Protein AF-A0A812BS81-F1 (afdb_monomer_lite)

Sequence (446 aa):
MAPNVINREQSIDSNSDTSSPTEQEKSTRKHHNPMPIIVIMAPDNAFDHLLPEGTQYSSYPYHCSQQRYWRSKKATFLFCIVIMVLLALFCITIIATTNIVQQVVQSGHPPGPQPLIQTSCGPVKGEYQDGSWVFRGIPYAMPPIGHQRWKPPTSNQMPNGRCWEETHMATSYPSVCFQMDSNHSKVIGSEDCLYLNVWMPHNYDEKKPRLPVVVMMQGEGQSFHKDTPQKSFEFIRHYVNKAQAVFVSVNYRLDILGFLPTAQNLFGRQSREIVTGNFGLMDQILALKWIQKNIEDFGGNYSQVTVYGESSGTETMLGLLTSPKAQGLFQRMLVINPSFLPIQPFPQAVYANNSLFSHTGCHGDVECLMMLEGGELMMATSAHRLSKHKRFKEMLPPNHRFPLIIDGETLVSERGQIKEKRPEVPVMIGRIIAITVSPLLLTHSN

Organism: Acanthosepion pharaonis (NCBI:txid158019)

InterPro domains:
  IPR002018 Carboxylesterase, type B [PF00135] (114-430)
  IPR019819 Carboxylesterase type B, conserved site [PS00941] (191-201)
  IPR019826 Carboxylesterase type B, active site [PS00122] (298-313)
  IPR029058 Alpha/Beta hydrolase fold [G3DSA:3.40.50.1820] (80-432)
  IPR029058 Alpha/Beta hydrolase fold [SSF53474] (114-429)
  IPR050309 Type-B Carboxylesterase/Lipase [PTHR11559] (92-430)

Radius of gyration: 33.66 Å; chains: 1; bounding box: 67×90×102 Å

pLDDT: mean 72.97, std 22.84, range [26.88, 98.5]

Structure (mmCIF, N/CA/C/O backbone):
data_AF-A0A812BS81-F1
#
_entry.id   AF-A0A812BS81-F1
#
loop_
_atom_site.group_PDB
_atom_site.id
_atom_site.type_symbol
_atom_site.label_atom_id
_atom_site.label_alt_id
_atom_site.label_comp_id
_atom_site.label_asym_id
_atom_site.label_entity_id
_atom_site.label_seq_id
_atom_site.pdbx_PDB_ins_code
_atom_site.Cartn_x
_atom_site.Cartn_y
_atom_site.Cartn_z
_atom_site.occupancy
_atom_site.B_iso_or_equiv
_atom_site.auth_seq_id
_atom_site.auth_comp_id
_atom_site.auth_asym_id
_atom_site.auth_atom_id
_atom_site.pdbx_PDB_model_num
ATOM 1 N N . MET A 1 1 ? -20.839 28.589 69.424 1.00 34.38 1 MET A N 1
ATOM 2 C CA . MET A 1 1 ? -21.720 29.650 69.960 1.00 34.38 1 MET A CA 1
ATOM 3 C C . MET A 1 1 ? -21.778 30.771 68.934 1.00 34.38 1 MET A C 1
ATOM 5 O O . MET A 1 1 ? -20.725 31.104 68.408 1.00 34.38 1 MET A O 1
ATOM 9 N N . ALA A 1 2 ? -22.964 31.311 68.640 1.00 35.91 2 ALA A N 1
ATOM 10 C CA . ALA A 1 2 ? -23.114 32.667 68.085 1.00 35.91 2 ALA A CA 1
ATOM 11 C C . ALA A 1 2 ? -23.092 33.688 69.255 1.00 35.91 2 ALA A C 1
ATOM 13 O O . ALA A 1 2 ? -23.128 33.239 70.408 1.00 35.91 2 ALA A O 1
ATOM 14 N N . PRO A 1 3 ? -22.968 35.010 69.016 1.00 47.59 3 PRO A N 1
ATOM 15 C CA . PRO A 1 3 ? -24.033 35.849 68.422 1.00 47.59 3 PRO A CA 1
ATOM 16 C C . PRO A 1 3 ? -23.632 36.448 67.051 1.00 47.59 3 PRO A C 1
ATOM 18 O O . PRO A 1 3 ? -22.451 36.427 66.727 1.00 47.59 3 PRO A O 1
ATOM 21 N N . ASN A 1 4 ? -24.510 36.891 66.133 1.00 34.47 4 ASN A N 1
ATOM 22 C CA . ASN A 1 4 ? -25.848 37.540 66.149 1.00 34.47 4 ASN A CA 1
ATOM 23 C C . ASN A 1 4 ? -25.875 39.068 66.386 1.00 34.47 4 ASN A C 1
ATOM 25 O O . ASN A 1 4 ? -25.016 39.602 67.074 1.00 34.47 4 ASN A O 1
ATOM 29 N N . VAL A 1 5 ? -26.970 39.687 65.888 1.00 31.72 5 VAL A N 1
ATOM 30 C CA . VAL A 1 5 ? -27.428 41.104 65.978 1.00 31.72 5 VAL A CA 1
ATOM 31 C C . VAL A 1 5 ? -26.934 41.990 64.796 1.00 31.72 5 VAL A C 1
ATOM 33 O O . VAL A 1 5 ? -25.738 42.218 64.700 1.00 31.72 5 VAL A O 1
ATOM 36 N N . ILE A 1 6 ? -27.724 42.338 63.746 1.00 32.50 6 ILE A N 1
ATOM 37 C CA . ILE A 1 6 ? -28.986 43.153 63.628 1.00 32.50 6 ILE A CA 1
ATOM 38 C C . ILE A 1 6 ? -28.658 44.675 63.642 1.00 32.50 6 ILE A C 1
ATOM 40 O O . ILE A 1 6 ? -27.916 45.083 64.524 1.00 32.50 6 ILE A O 1
ATOM 44 N N . ASN A 1 7 ? -29.122 45.596 62.764 1.00 30.09 7 ASN A N 1
ATOM 45 C CA . ASN A 1 7 ? -30.128 45.652 61.657 1.00 30.09 7 ASN A CA 1
ATOM 46 C C . ASN A 1 7 ? -29.699 46.755 60.605 1.00 30.09 7 ASN A C 1
ATOM 48 O O . ASN A 1 7 ? -28.548 47.167 60.697 1.00 30.09 7 ASN A O 1
ATOM 52 N N . ARG A 1 8 ? -30.436 47.333 59.616 1.00 28.58 8 ARG A N 1
ATOM 53 C CA . ARG A 1 8 ? -31.851 47.329 59.125 1.00 28.58 8 ARG A CA 1
ATOM 54 C C . ARG A 1 8 ? -31.959 47.818 57.636 1.00 28.58 8 ARG A C 1
ATOM 56 O O . ARG A 1 8 ? -30.958 48.203 57.051 1.00 28.58 8 ARG A O 1
ATOM 63 N N . GLU A 1 9 ? -33.189 47.798 57.091 1.00 30.75 9 GLU A N 1
ATOM 64 C CA . GLU A 1 9 ? -33.916 48.693 56.123 1.00 30.75 9 GLU A CA 1
ATOM 65 C C . GLU A 1 9 ? -33.312 50.059 55.671 1.00 30.75 9 GLU A C 1
ATOM 67 O O . GLU A 1 9 ? -32.463 50.594 56.371 1.00 30.75 9 GLU A O 1
ATOM 72 N N . GLN A 1 10 ? -33.724 50.743 54.573 1.00 29.12 10 GLN A N 1
ATOM 73 C CA . GLN A 1 10 ? -34.970 50.816 53.735 1.00 29.12 10 GLN A CA 1
ATOM 74 C C . GLN A 1 10 ? -34.592 51.194 52.250 1.00 29.12 10 GLN A C 1
ATOM 76 O O . GLN A 1 10 ? -33.482 51.666 52.040 1.00 29.12 10 GLN A O 1
ATOM 81 N N . SER A 1 11 ? -35.312 50.838 51.160 1.00 28.66 11 SER A N 1
ATOM 82 C CA . SER A 1 11 ? -36.504 51.478 50.506 1.00 28.66 11 SER A CA 1
ATOM 83 C C . SER A 1 11 ? -36.299 52.939 50.001 1.00 28.66 11 SER A C 1
ATOM 85 O O . SER A 1 11 ? -35.630 53.679 50.710 1.00 28.66 11 SER A O 1
ATOM 87 N N . ILE A 1 12 ? -36.873 53.476 48.901 1.00 30.45 12 ILE A N 1
ATOM 88 C CA . ILE A 1 12 ? -37.911 53.031 47.927 1.00 30.45 12 ILE A CA 1
ATOM 89 C C . ILE A 1 12 ? -37.928 53.998 46.689 1.00 30.45 12 ILE A C 1
ATOM 91 O O . ILE A 1 12 ? -37.532 55.140 46.886 1.00 30.45 12 ILE A O 1
ATOM 95 N N . ASP A 1 13 ? -38.393 53.568 45.492 1.00 30.00 13 ASP A N 1
ATOM 96 C CA . ASP A 1 13 ? -39.011 54.328 44.345 1.00 30.00 13 ASP A CA 1
ATOM 97 C C . ASP A 1 13 ? -38.398 55.666 43.794 1.00 30.00 13 ASP A C 1
ATOM 99 O O . ASP A 1 13 ? -37.540 56.275 44.411 1.00 30.00 13 ASP A O 1
ATOM 103 N N . SER A 1 14 ? -38.776 56.272 42.644 1.00 28.09 14 SER A N 1
ATOM 104 C CA . SER A 1 14 ? -39.365 55.867 41.333 1.00 28.09 14 SER A CA 1
ATOM 105 C C . SER A 1 14 ? -39.227 57.037 40.314 1.00 28.09 14 SER A C 1
ATOM 107 O O . SER A 1 14 ? -39.032 58.167 40.751 1.00 28.09 14 SER A O 1
ATOM 109 N N . ASN A 1 15 ? -39.454 56.792 39.004 1.00 28.03 15 ASN A N 1
ATOM 110 C CA . ASN A 1 15 ? -39.843 57.785 37.960 1.00 28.03 15 ASN A CA 1
ATOM 111 C C . ASN A 1 15 ? -38.859 58.954 37.643 1.00 28.03 15 ASN A C 1
ATOM 113 O O . ASN A 1 15 ? -37.926 59.214 38.390 1.00 28.03 15 ASN A O 1
ATOM 117 N N . SER A 1 16 ? -38.985 59.739 36.558 1.00 28.08 16 SER A N 1
ATOM 118 C CA . SER A 1 16 ? -39.474 59.506 35.174 1.00 28.08 16 SER A CA 1
ATOM 119 C C . SER A 1 16 ? -38.961 60.640 34.250 1.00 28.08 16 SER A C 1
ATOM 121 O O . SER A 1 16 ? -38.552 61.688 34.738 1.00 28.08 16 SER A O 1
ATOM 123 N N . ASP A 1 17 ? -39.007 60.434 32.932 1.00 26.88 17 ASP A N 1
ATOM 124 C CA . ASP A 1 17 ? -38.446 61.255 31.835 1.00 26.88 17 ASP A CA 1
ATOM 125 C C . ASP A 1 17 ? -38.541 62.799 31.897 1.00 26.88 17 ASP A C 1
ATOM 127 O O . ASP A 1 17 ? -39.571 63.359 32.269 1.00 26.88 17 ASP A O 1
ATOM 131 N N . THR A 1 18 ? -37.536 63.489 31.320 1.00 30.00 18 THR A N 1
ATOM 132 C CA . THR A 1 18 ? -37.752 64.568 30.314 1.00 30.00 18 THR A CA 1
ATOM 133 C C . THR A 1 18 ? -36.473 64.983 29.542 1.00 30.00 18 THR A C 1
ATOM 135 O O . THR A 1 18 ? -35.493 65.422 30.129 1.00 30.00 18 THR A O 1
ATOM 138 N N . SER A 1 19 ? -36.518 64.856 28.204 1.00 28.31 19 SER A N 1
ATOM 139 C CA . SER A 1 19 ? -35.873 65.680 27.138 1.00 28.31 19 SER A CA 1
ATOM 140 C C . SER A 1 19 ? -34.678 66.621 27.490 1.00 28.31 19 SER A C 1
ATOM 142 O O . SER A 1 19 ? -34.900 67.584 28.215 1.00 28.31 19 SER A O 1
ATOM 144 N N . SER A 1 20 ? -33.411 66.472 27.026 1.00 28.70 20 SER A N 1
ATOM 145 C CA . SER A 1 20 ? -32.813 66.379 25.647 1.00 28.70 20 SER A CA 1
ATOM 146 C C . SER A 1 20 ? -32.353 67.736 25.043 1.00 28.70 20 SER A C 1
ATOM 148 O O . SER A 1 20 ? -32.982 68.728 25.402 1.00 28.70 20 SER A O 1
ATOM 150 N N . PRO A 1 21 ? -31.447 67.830 24.024 1.00 42.22 21 PRO A N 1
ATOM 151 C CA . PRO A 1 21 ? -30.449 66.882 23.467 1.00 42.22 21 PRO A CA 1
ATOM 152 C C . PRO A 1 21 ? -29.035 67.511 23.193 1.00 42.22 21 PRO A C 1
ATOM 154 O O . PRO A 1 21 ? -28.770 68.641 23.586 1.00 42.22 21 PRO A O 1
ATOM 157 N N . THR A 1 22 ? -28.195 66.800 22.406 1.00 29.41 22 THR A N 1
ATOM 158 C CA . THR A 1 22 ? -26.841 67.096 21.830 1.00 29.41 22 THR A CA 1
ATOM 159 C C . THR A 1 22 ? -25.644 66.522 22.622 1.00 29.41 22 THR A C 1
ATOM 161 O O . THR A 1 22 ? -25.605 66.645 23.838 1.00 29.41 22 THR A O 1
ATOM 164 N N . GLU A 1 23 ? -24.657 65.832 22.019 1.00 28.67 23 GLU A N 1
ATOM 165 C CA . GLU A 1 23 ? -24.479 65.405 20.611 1.00 28.67 23 GLU A CA 1
ATOM 166 C C . GLU A 1 23 ? -23.594 64.129 20.472 1.00 28.67 23 GLU A C 1
ATOM 168 O O . GLU A 1 23 ? -22.935 63.720 21.421 1.00 28.67 23 GLU A O 1
ATOM 173 N N . GLN A 1 24 ? -23.550 63.560 19.255 1.00 30.52 24 GLN A N 1
ATOM 174 C CA . GLN A 1 24 ? -22.612 62.543 18.723 1.00 30.52 24 GLN A CA 1
ATOM 175 C C . GLN A 1 24 ? -22.636 61.096 19.279 1.00 30.52 24 GLN A C 1
ATOM 177 O O . GLN A 1 24 ? -22.092 60.761 20.327 1.00 30.52 24 GLN A O 1
ATOM 182 N N . GLU A 1 25 ? -23.153 60.180 18.449 1.00 29.48 25 GLU A N 1
ATOM 183 C CA . GLU A 1 25 ? -22.953 58.727 18.558 1.00 29.48 25 GLU A CA 1
ATOM 184 C C . GLU A 1 25 ? -21.499 58.290 18.285 1.00 29.48 25 GLU A C 1
ATOM 186 O O . GLU A 1 25 ? -20.849 58.837 17.388 1.00 29.48 25 GLU A O 1
ATOM 191 N N . LYS A 1 26 ? -21.075 57.154 18.877 1.00 29.19 26 LYS A N 1
ATOM 192 C CA . LYS A 1 26 ? -20.473 56.052 18.086 1.00 29.19 26 LYS A CA 1
ATOM 193 C C . LYS A 1 26 ? -20.359 54.688 18.790 1.00 29.19 26 LYS A C 1
ATOM 195 O O . LYS A 1 26 ? -19.642 54.523 19.766 1.00 29.19 26 LYS A O 1
ATOM 200 N N . SER A 1 27 ? -20.961 53.686 18.140 1.00 27.17 27 SER A N 1
ATOM 201 C CA . SER A 1 27 ? -20.503 52.287 18.003 1.00 27.17 27 SER A CA 1
ATOM 202 C C . SER A 1 27 ? -20.059 51.502 19.255 1.00 27.17 27 SER A C 1
ATOM 204 O O . SER A 1 27 ? -18.894 51.504 19.648 1.00 27.17 27 SER A O 1
ATOM 206 N N . THR A 1 28 ? -20.938 50.622 19.739 1.00 28.30 28 THR A N 1
ATOM 207 C CA . THR A 1 28 ? -20.614 49.563 20.712 1.00 28.30 28 THR A CA 1
ATOM 208 C C . THR A 1 28 ? -19.598 48.526 20.206 1.00 28.30 28 THR A C 1
ATOM 210 O O . THR A 1 28 ? -19.765 47.985 19.112 1.00 28.30 28 THR A O 1
ATOM 213 N N . ARG A 1 29 ? -18.670 48.089 21.074 1.00 28.41 29 ARG A N 1
ATOM 214 C CA . ARG A 1 29 ? -18.122 46.714 21.081 1.00 28.41 29 ARG A CA 1
ATOM 215 C C . ARG A 1 29 ? -17.943 46.209 22.517 1.00 28.41 29 ARG A C 1
ATOM 217 O O . ARG A 1 29 ? -17.232 46.822 23.303 1.00 28.41 29 ARG A O 1
ATOM 224 N N . LYS A 1 30 ? -18.562 45.070 22.851 1.00 30.52 30 LYS A N 1
ATOM 225 C CA . LYS A 1 30 ? -18.283 44.313 24.085 1.00 30.52 30 LYS A CA 1
ATOM 226 C C . LYS A 1 30 ? -17.138 43.337 23.813 1.00 30.52 30 LYS A C 1
ATOM 228 O O . LYS A 1 30 ? -17.259 42.511 22.913 1.00 30.52 30 LYS A O 1
ATOM 233 N N . HIS A 1 31 ? -16.061 43.403 24.591 1.00 33.84 31 HIS A N 1
ATOM 234 C CA . HIS A 1 31 ? -15.019 42.373 24.569 1.00 33.84 31 HIS A CA 1
ATOM 235 C C . HIS A 1 31 ? -15.456 41.128 25.360 1.00 33.84 31 HIS A C 1
ATOM 237 O O . HIS A 1 31 ? -16.214 41.224 26.324 1.00 33.84 31 HIS A O 1
ATOM 243 N N . HIS A 1 32 ? -14.978 39.954 24.945 1.00 35.91 32 HIS A N 1
ATOM 244 C CA . HIS A 1 32 ? -14.952 38.747 25.775 1.00 35.91 32 HIS A CA 1
ATOM 245 C C . HIS A 1 32 ? -13.572 38.622 26.429 1.00 35.91 32 HIS A C 1
ATOM 247 O O . HIS A 1 32 ? -12.562 38.905 25.784 1.00 35.91 32 HIS A O 1
ATOM 253 N N . ASN A 1 33 ? -13.529 38.170 27.683 1.00 34.97 33 ASN A N 1
ATOM 254 C CA . ASN A 1 33 ? -12.274 37.884 28.377 1.00 34.97 33 ASN A CA 1
ATOM 255 C C . ASN A 1 33 ? -11.710 36.522 27.926 1.00 34.97 33 ASN A C 1
ATOM 257 O O . ASN A 1 33 ? -12.424 35.523 28.036 1.00 34.97 33 ASN A O 1
ATOM 261 N N . PRO A 1 34 ? -10.442 36.436 27.485 1.00 36.09 34 PRO A N 1
ATOM 262 C CA . PRO A 1 34 ? -9.715 35.171 27.440 1.00 36.09 34 PRO A CA 1
ATOM 263 C C . PRO A 1 34 ? -9.275 34.747 28.855 1.00 36.09 34 PRO A C 1
ATOM 265 O O . PRO A 1 34 ? -9.128 35.580 29.749 1.00 36.09 34 PRO A O 1
ATOM 268 N N . MET A 1 35 ? -9.045 33.447 29.063 1.00 33.69 35 MET A N 1
ATOM 269 C CA . MET A 1 35 ? -8.485 32.933 30.322 1.00 33.69 35 MET A CA 1
ATOM 270 C C . MET A 1 35 ? -6.990 33.281 30.466 1.00 33.69 35 MET A C 1
ATOM 272 O O . MET A 1 35 ? -6.295 33.383 29.452 1.00 33.69 35 MET A O 1
ATOM 276 N N . PRO A 1 36 ? -6.468 33.432 31.700 1.00 34.88 36 PRO A N 1
ATOM 277 C CA . PRO A 1 36 ? -5.054 33.712 31.927 1.00 34.88 36 PRO A CA 1
ATOM 278 C C . PRO A 1 36 ? -4.169 32.520 31.541 1.00 34.88 36 PRO A C 1
ATOM 280 O O . PRO A 1 36 ? -4.436 31.378 31.918 1.00 34.88 36 PRO A O 1
ATOM 283 N N . ILE A 1 37 ? -3.076 32.803 30.834 1.00 33.59 37 ILE A N 1
ATOM 284 C CA . ILE A 1 37 ? -2.007 31.839 30.561 1.00 33.59 37 ILE A CA 1
ATOM 285 C C . ILE A 1 37 ? -1.033 31.876 31.742 1.00 33.59 37 ILE A C 1
ATOM 287 O O . ILE A 1 37 ? -0.484 32.930 32.057 1.00 33.59 37 ILE A O 1
ATOM 291 N N . ILE A 1 38 ? -0.801 30.730 32.384 1.00 33.03 38 ILE A N 1
ATOM 292 C CA . ILE A 1 38 ? 0.245 30.584 33.403 1.00 33.03 38 ILE A CA 1
ATOM 293 C C . ILE A 1 38 ? 1.532 30.151 32.701 1.00 33.03 38 ILE A C 1
ATOM 295 O O . ILE A 1 38 ? 1.560 29.112 32.043 1.00 33.03 38 ILE A O 1
ATOM 299 N N . VAL A 1 39 ? 2.600 30.931 32.869 1.00 32.22 39 VAL A N 1
ATOM 300 C CA . VAL A 1 39 ? 3.950 30.593 32.404 1.00 32.22 39 VAL A CA 1
ATOM 301 C C . VAL A 1 39 ? 4.875 30.541 33.613 1.00 32.22 39 VAL A C 1
ATOM 303 O O . VAL A 1 39 ? 4.899 31.465 34.421 1.00 32.22 39 VAL A O 1
ATOM 306 N N . ILE A 1 40 ? 5.637 29.456 33.732 1.00 30.06 40 ILE A N 1
ATOM 307 C CA . ILE A 1 40 ? 6.705 29.293 34.721 1.00 30.06 40 ILE A CA 1
ATOM 308 C C . ILE A 1 40 ? 8.012 29.214 33.932 1.00 30.06 40 ILE A C 1
ATOM 310 O O . ILE A 1 40 ? 8.138 28.359 33.057 1.00 30.06 40 ILE A O 1
ATOM 314 N N . MET A 1 41 ? 8.973 30.086 34.236 1.00 34.22 41 MET A N 1
ATOM 315 C CA . MET A 1 41 ? 10.332 30.017 33.691 1.00 34.22 41 MET A CA 1
ATOM 316 C C . MET A 1 41 ? 11.354 29.934 34.826 1.00 34.22 41 MET A C 1
ATOM 318 O O . MET A 1 41 ? 11.159 30.515 35.893 1.00 34.22 41 MET A O 1
ATOM 322 N N . ALA A 1 42 ? 12.435 29.195 34.583 1.00 33.09 42 ALA A N 1
ATOM 323 C CA . ALA A 1 42 ? 13.633 29.197 35.417 1.00 33.09 42 ALA A CA 1
ATOM 324 C C . ALA A 1 42 ? 14.546 30.385 35.028 1.00 33.09 42 ALA A C 1
ATOM 326 O O . ALA A 1 42 ? 14.394 30.914 33.925 1.00 33.09 42 ALA A O 1
ATOM 327 N N . PRO A 1 43 ? 15.458 30.837 35.909 1.00 37.25 43 PRO A N 1
ATOM 328 C CA . PRO A 1 43 ? 16.186 32.086 35.701 1.00 37.25 43 PRO A CA 1
ATOM 329 C C . PRO A 1 43 ? 17.424 31.919 34.807 1.00 37.25 43 PRO A C 1
ATOM 331 O O . PRO A 1 43 ? 18.446 31.415 35.262 1.00 37.25 43 PRO A O 1
ATOM 334 N N . ASP A 1 44 ? 17.342 32.425 33.577 1.00 38.28 44 ASP A N 1
ATOM 335 C CA . ASP A 1 44 ? 18.493 32.793 32.740 1.00 38.28 44 ASP A CA 1
ATOM 336 C C . ASP A 1 44 ? 18.163 34.109 32.010 1.00 38.28 44 ASP A C 1
ATOM 338 O O . ASP A 1 44 ? 17.326 34.151 31.106 1.00 38.28 44 ASP A O 1
ATOM 342 N N . ASN A 1 45 ? 18.790 35.211 32.434 1.00 54.00 45 ASN A N 1
ATOM 343 C CA . ASN A 1 45 ? 18.392 36.588 32.093 1.00 54.00 45 ASN A CA 1
ATOM 344 C C . ASN A 1 45 ? 18.906 37.045 30.709 1.00 54.00 45 ASN A C 1
ATOM 346 O O . ASN A 1 45 ? 19.545 38.087 30.567 1.00 54.00 45 ASN A O 1
ATOM 350 N N . ALA A 1 46 ? 18.672 36.240 29.673 1.00 43.94 46 ALA A N 1
ATOM 351 C CA . ALA A 1 46 ? 19.222 36.465 28.335 1.00 43.94 46 ALA A CA 1
ATOM 352 C C . ALA A 1 46 ? 18.389 37.414 27.442 1.00 43.94 46 ALA A C 1
ATOM 354 O O . ALA A 1 46 ? 18.820 37.709 26.331 1.00 43.94 46 ALA A O 1
ATOM 355 N N . PHE A 1 47 ? 17.214 37.883 27.892 1.00 50.12 47 PHE A N 1
ATOM 356 C CA . PHE A 1 47 ? 16.207 38.528 27.026 1.00 50.12 47 PHE A CA 1
ATOM 357 C C . PHE A 1 47 ? 15.553 39.806 27.595 1.00 50.12 47 PHE A C 1
ATOM 359 O O . PHE A 1 47 ? 14.574 40.294 27.028 1.00 50.12 47 PHE A O 1
ATOM 366 N N . ASP A 1 48 ? 16.089 40.387 28.674 1.00 52.19 48 ASP A N 1
ATOM 367 C CA . ASP A 1 48 ? 15.499 41.547 29.380 1.00 52.19 48 ASP A CA 1
ATOM 368 C C . ASP A 1 48 ? 15.284 42.787 28.478 1.00 52.19 48 ASP A C 1
ATOM 370 O O . ASP A 1 48 ? 14.443 43.639 28.756 1.00 52.19 48 ASP A O 1
ATOM 374 N N . HIS A 1 49 ? 16.008 42.865 27.358 1.00 52.84 49 HIS A N 1
ATOM 375 C CA . HIS A 1 49 ? 15.952 43.920 26.339 1.00 52.84 49 HIS A CA 1
ATOM 376 C C . HIS A 1 49 ? 14.808 43.763 25.308 1.00 52.84 49 HIS A C 1
ATOM 378 O O . HIS A 1 49 ? 14.726 44.549 24.366 1.00 52.84 49 HIS A O 1
ATOM 384 N N . LEU A 1 50 ? 13.915 42.777 25.473 1.00 47.53 50 LEU A N 1
ATOM 385 C CA . LEU A 1 50 ? 12.714 42.580 24.639 1.00 47.53 50 LEU A CA 1
ATOM 386 C C . LEU A 1 50 ? 11.394 42.939 25.355 1.00 47.53 50 LEU A C 1
ATOM 388 O O . LEU A 1 50 ? 10.314 42.700 24.812 1.00 47.53 50 LEU A O 1
ATOM 392 N N . LEU A 1 51 ? 11.460 43.491 26.570 1.00 50.44 51 LEU A N 1
ATOM 393 C CA . LEU A 1 51 ? 10.290 43.814 27.392 1.00 50.44 51 LEU A CA 1
ATOM 394 C C . LEU A 1 51 ? 9.885 45.299 27.266 1.00 50.44 51 LEU A C 1
ATOM 396 O O . LEU A 1 51 ? 10.762 46.160 27.208 1.00 50.44 51 LEU A O 1
ATOM 400 N N . PRO A 1 52 ? 8.576 45.637 27.251 1.00 41.66 52 PRO A N 1
ATOM 401 C CA . PRO A 1 52 ? 8.125 47.027 27.175 1.00 41.66 52 PRO A CA 1
ATOM 402 C C . PRO A 1 52 ? 8.557 47.885 28.373 1.00 41.66 52 PRO A C 1
ATOM 404 O O . PRO A 1 52 ? 8.615 47.411 29.516 1.00 41.66 52 PRO A O 1
ATOM 407 N N . GLU A 1 53 ? 8.772 49.178 28.117 1.00 41.97 53 GLU A N 1
ATOM 408 C CA . GLU A 1 53 ? 8.992 50.181 29.162 1.00 41.97 53 GLU A CA 1
ATOM 409 C C . GLU A 1 53 ? 7.840 50.174 30.183 1.00 41.97 53 GLU A C 1
ATOM 411 O O . GLU A 1 53 ? 6.664 50.109 29.825 1.00 41.97 53 GLU A O 1
ATOM 416 N N . GLY A 1 54 ? 8.183 50.225 31.474 1.00 51.84 54 GLY A N 1
ATOM 417 C CA . GLY A 1 54 ? 7.219 50.136 32.578 1.00 51.84 54 GLY A CA 1
ATOM 418 C C . GLY A 1 54 ? 7.021 48.734 33.173 1.00 51.84 54 GLY A C 1
ATOM 419 O O . GLY A 1 54 ? 6.267 48.598 34.136 1.00 51.84 54 GLY A O 1
ATOM 420 N N . THR A 1 55 ? 7.712 47.704 32.671 1.00 47.12 55 THR A N 1
ATOM 421 C CA . THR A 1 55 ? 7.715 46.359 33.282 1.00 47.12 55 THR A CA 1
ATOM 422 C C . THR A 1 55 ? 8.224 46.410 34.733 1.00 47.12 55 THR A C 1
ATOM 424 O O . THR A 1 55 ? 9.395 46.696 34.981 1.00 47.12 55 THR A O 1
ATOM 427 N N . GLN A 1 56 ? 7.350 46.133 35.710 1.00 36.31 56 GLN A N 1
ATOM 428 C CA . GLN A 1 56 ? 7.706 46.135 37.134 1.00 36.31 56 GLN A CA 1
ATOM 429 C C . GLN A 1 56 ? 8.258 44.780 37.592 1.00 36.31 56 GLN A C 1
ATOM 431 O O . GLN A 1 56 ? 7.540 43.783 37.645 1.00 36.31 56 GLN A O 1
ATOM 436 N N . TYR A 1 57 ? 9.523 44.770 38.009 1.00 45.59 57 TYR A N 1
ATOM 437 C CA . TYR A 1 57 ? 10.170 43.611 38.620 1.00 45.59 57 TYR A CA 1
ATOM 438 C C . TYR A 1 57 ? 9.929 43.594 40.134 1.00 45.59 57 TYR A C 1
ATOM 440 O O . TYR A 1 57 ? 10.410 44.467 40.856 1.00 45.59 57 TYR A O 1
ATOM 448 N N . SER A 1 58 ? 9.222 42.578 40.636 1.00 34.19 58 SER A N 1
ATOM 449 C CA . SER A 1 58 ? 9.119 42.326 42.078 1.00 34.19 58 SER A CA 1
ATOM 450 C C . SER A 1 58 ? 10.289 41.453 42.534 1.00 34.19 58 SER A C 1
ATOM 452 O O . SER A 1 58 ? 10.256 40.228 42.416 1.00 34.19 58 SER A O 1
ATOM 454 N N . SER A 1 59 ? 11.356 42.084 43.025 1.00 34.91 59 SER A N 1
ATOM 455 C CA . SER A 1 59 ? 12.479 41.380 43.641 1.00 34.91 59 SER A CA 1
ATOM 456 C C . SER A 1 59 ? 12.182 41.076 45.113 1.00 34.91 59 SER A C 1
ATOM 458 O O . SER A 1 59 ? 11.848 41.964 45.895 1.00 34.91 59 SER A O 1
ATOM 460 N N . TYR A 1 60 ? 12.333 39.812 45.514 1.00 32.22 60 TYR A N 1
ATOM 461 C CA . TYR A 1 60 ? 12.327 39.424 46.926 1.00 32.22 60 TYR A CA 1
ATOM 462 C C . TYR A 1 60 ? 13.739 39.601 47.512 1.00 32.22 60 TYR A C 1
ATOM 464 O O . TYR A 1 60 ? 14.644 38.854 47.130 1.00 32.22 60 TYR A O 1
ATOM 472 N N . PRO A 1 61 ? 13.971 40.551 48.439 1.00 33.41 61 PRO A N 1
ATOM 473 C CA . PRO A 1 61 ? 15.285 40.739 49.038 1.00 33.41 61 PRO A CA 1
ATOM 474 C C . PRO A 1 61 ? 15.592 39.612 50.032 1.00 33.41 61 PRO A C 1
ATOM 476 O O . PRO A 1 61 ? 15.110 39.605 51.167 1.00 33.41 61 PRO A O 1
ATOM 479 N N . TYR A 1 62 ? 16.454 38.675 49.632 1.00 30.62 62 TYR A N 1
ATOM 480 C CA . TYR A 1 62 ? 17.080 37.727 50.556 1.00 30.62 62 TYR A CA 1
ATOM 481 C C . TYR A 1 62 ? 18.062 38.464 51.483 1.00 30.62 62 TYR A C 1
ATOM 483 O O . TYR A 1 62 ? 19.266 38.532 51.233 1.00 30.62 62 TYR A O 1
ATOM 491 N N . HIS A 1 63 ? 17.546 39.014 52.585 1.00 32.91 63 HIS A N 1
ATOM 492 C CA . HIS A 1 63 ? 18.367 39.566 53.661 1.00 32.91 63 HIS A CA 1
ATOM 493 C C . HIS A 1 63 ? 19.163 38.454 54.361 1.00 32.91 63 HIS A C 1
ATOM 495 O O . HIS A 1 63 ? 18.705 37.839 55.323 1.00 32.91 63 HIS A O 1
ATOM 501 N N . CYS A 1 64 ? 20.392 38.224 53.899 1.00 31.41 64 CYS A N 1
ATOM 502 C CA . CYS A 1 64 ? 21.361 37.370 54.577 1.00 31.41 64 CYS A CA 1
ATOM 503 C C . CYS A 1 64 ? 21.959 38.101 55.794 1.00 31.41 64 CYS A C 1
ATOM 505 O O . CYS A 1 64 ? 23.051 38.667 55.733 1.00 31.41 64 CYS A O 1
ATOM 507 N N . SER A 1 65 ? 21.232 38.118 56.912 1.00 35.31 65 SER A N 1
ATOM 508 C CA . SER A 1 65 ? 21.743 38.604 58.195 1.00 35.31 65 SER A CA 1
ATOM 509 C C . SER A 1 65 ? 22.436 37.473 58.963 1.00 35.31 65 SER A C 1
ATOM 511 O O . SER A 1 65 ? 21.802 36.585 59.533 1.00 35.31 65 SER A O 1
ATOM 513 N N . GLN A 1 66 ? 23.770 37.507 59.035 1.00 39.69 66 GLN A N 1
ATOM 514 C CA . GLN A 1 66 ? 24.487 36.655 59.985 1.00 39.69 66 GLN A CA 1
ATOM 515 C C . GLN A 1 66 ? 24.226 37.127 61.420 1.00 39.69 66 GLN A C 1
ATOM 517 O O . GLN A 1 66 ? 24.772 38.148 61.837 1.00 39.69 66 GLN A O 1
ATOM 522 N N . GLN A 1 67 ? 23.493 36.346 62.221 1.00 36.97 67 GLN A N 1
ATOM 523 C CA . GLN A 1 67 ? 23.536 36.491 63.679 1.00 36.97 67 GLN A CA 1
ATOM 524 C C . GLN A 1 67 ? 23.399 35.164 64.447 1.00 36.97 67 GLN A C 1
ATOM 526 O O . GLN A 1 67 ? 22.332 34.580 64.587 1.00 36.97 67 GLN A O 1
ATOM 531 N N . ARG A 1 68 ? 24.555 34.727 64.964 1.00 41.03 68 ARG A N 1
ATOM 532 C CA . ARG A 1 68 ? 24.802 33.898 66.160 1.00 41.03 68 ARG A CA 1
ATOM 533 C C . ARG A 1 68 ? 23.636 33.060 66.719 1.00 41.03 68 ARG A C 1
ATOM 535 O O . ARG A 1 68 ? 22.885 33.492 67.588 1.00 41.03 68 ARG A O 1
ATOM 542 N N . TYR A 1 69 ? 23.665 31.787 66.329 1.00 39.44 69 TYR A N 1
ATOM 543 C CA . TYR A 1 69 ? 23.253 30.601 67.090 1.00 39.44 69 TYR A CA 1
ATOM 544 C C . TYR A 1 69 ? 23.076 30.809 68.611 1.00 39.44 69 TYR A C 1
ATOM 546 O O . TYR A 1 69 ? 24.047 31.047 69.330 1.00 39.44 69 TYR A O 1
ATOM 554 N N . TRP A 1 70 ? 21.851 30.595 69.106 1.00 37.56 70 TRP A N 1
ATOM 555 C CA . TRP A 1 70 ? 21.552 30.384 70.527 1.00 37.56 70 TRP A CA 1
ATOM 556 C C . TRP A 1 70 ? 20.660 29.152 70.718 1.00 37.56 70 TRP A C 1
ATOM 558 O O . TRP A 1 70 ? 19.719 28.909 69.963 1.00 37.56 70 TRP A O 1
ATOM 568 N N . ARG A 1 71 ? 20.972 28.345 71.738 1.00 47.47 71 ARG A N 1
ATOM 569 C CA . ARG A 1 71 ? 20.302 27.063 72.010 1.00 47.47 71 ARG A CA 1
ATOM 570 C C . ARG A 1 71 ? 18.921 27.268 72.637 1.00 47.47 71 ARG A C 1
ATOM 572 O O . ARG A 1 71 ? 18.809 27.900 73.682 1.00 47.47 71 ARG A O 1
ATOM 579 N N . SER A 1 72 ? 17.891 26.619 72.092 1.00 49.88 72 SER A N 1
ATOM 580 C CA . SER A 1 72 ? 16.621 26.391 72.797 1.00 49.88 72 SER A CA 1
ATOM 581 C C . SER A 1 72 ? 15.922 25.120 72.304 1.00 49.88 72 SER A C 1
ATOM 583 O O . SER A 1 72 ? 16.007 24.768 71.128 1.00 49.88 72 SER A O 1
ATOM 585 N N . LYS A 1 73 ? 15.196 24.434 73.200 1.00 55.72 73 LYS A N 1
ATOM 586 C CA . LYS A 1 73 ? 14.575 23.110 72.963 1.00 55.72 73 LYS A CA 1
ATOM 587 C C . LYS A 1 73 ? 13.469 23.096 71.887 1.00 55.72 73 LYS A C 1
ATOM 589 O O . LYS A 1 73 ? 12.969 22.031 71.548 1.00 55.72 73 LYS A O 1
ATOM 594 N N . LYS A 1 74 ? 13.104 24.253 71.319 1.00 54.38 74 LYS A N 1
ATOM 595 C CA . LYS A 1 74 ? 12.133 24.369 70.213 1.00 54.38 74 LYS A CA 1
ATOM 596 C C . LYS A 1 74 ? 12.655 23.804 68.882 1.00 54.38 74 LYS A C 1
ATOM 598 O O . LYS A 1 74 ? 11.847 23.361 68.072 1.00 54.38 74 LYS A O 1
ATOM 603 N N . ALA A 1 75 ? 13.975 23.780 68.666 1.00 56.75 75 ALA A N 1
ATOM 604 C CA . ALA A 1 75 ? 14.571 23.319 67.406 1.00 56.75 75 ALA A CA 1
ATOM 605 C C . ALA A 1 75 ? 14.190 21.866 67.061 1.00 56.75 75 ALA A C 1
ATOM 607 O O . ALA A 1 75 ? 13.816 21.585 65.927 1.00 56.75 75 ALA A O 1
ATOM 608 N N . THR A 1 76 ? 14.193 20.964 68.049 1.00 62.78 76 THR A N 1
ATOM 609 C CA . THR A 1 76 ? 13.817 19.553 67.861 1.00 62.78 76 THR A CA 1
ATOM 610 C C . THR A 1 76 ? 12.362 19.395 67.415 1.00 62.78 76 THR A C 1
ATOM 612 O O . THR A 1 76 ? 12.068 18.553 66.578 1.00 62.78 76 THR A O 1
ATOM 615 N N . PHE A 1 77 ? 11.447 20.228 67.924 1.00 68.94 77 PHE A N 1
ATOM 616 C CA . PHE A 1 77 ? 10.027 20.166 67.567 1.00 68.94 77 PHE A CA 1
ATOM 617 C C . PHE A 1 77 ? 9.781 20.596 66.112 1.00 68.94 77 PHE A C 1
ATOM 619 O O . PHE A 1 77 ? 9.087 19.900 65.374 1.00 68.94 77 PHE A O 1
ATOM 626 N N . LEU A 1 78 ? 10.420 21.685 65.667 1.00 72.56 78 LEU A N 1
ATOM 627 C CA . LEU A 1 78 ? 10.399 22.100 64.259 1.00 72.56 78 LEU A CA 1
ATOM 628 C C . LEU A 1 78 ? 11.066 21.063 63.341 1.00 72.56 78 LEU A C 1
ATOM 630 O O . LEU A 1 78 ? 10.535 20.778 62.273 1.00 72.56 78 LEU A O 1
ATOM 634 N N . PHE A 1 79 ? 12.173 20.451 63.768 1.00 76.81 79 PHE A N 1
ATOM 635 C CA . PHE A 1 79 ? 12.840 19.381 63.019 1.00 76.81 79 PHE A CA 1
ATOM 636 C C . PHE A 1 79 ? 11.935 18.149 62.842 1.00 76.81 79 PHE A C 1
ATOM 638 O O . PHE A 1 79 ? 11.813 17.638 61.730 1.00 76.81 79 PHE A O 1
ATOM 645 N N . CYS A 1 80 ? 11.217 17.731 63.892 1.00 81.06 80 CYS A N 1
ATOM 646 C CA . CYS A 1 80 ? 10.207 16.675 63.790 1.00 81.06 80 CYS A CA 1
ATOM 647 C C . CYS A 1 80 ? 9.063 17.048 62.833 1.00 81.06 80 CYS A C 1
ATOM 649 O O . CYS A 1 80 ? 8.657 16.208 62.037 1.00 81.06 80 CYS A O 1
ATOM 651 N N . ILE A 1 81 ? 8.567 18.293 62.854 1.00 86.25 81 ILE A N 1
ATOM 652 C CA . ILE A 1 81 ? 7.529 18.748 61.909 1.00 86.25 81 ILE A CA 1
ATOM 653 C C . ILE A 1 81 ? 8.042 18.706 60.463 1.00 86.25 81 ILE A C 1
ATOM 655 O O . ILE A 1 81 ? 7.344 18.190 59.593 1.00 86.25 81 ILE A O 1
ATOM 659 N N . VAL A 1 82 ? 9.263 19.182 60.200 1.00 88.44 82 VAL A N 1
ATOM 660 C CA . VAL A 1 82 ? 9.873 19.128 58.858 1.00 88.44 82 VAL A CA 1
ATOM 661 C C . VAL A 1 82 ? 10.031 17.681 58.382 1.00 88.44 82 VAL A C 1
ATOM 663 O O . VAL A 1 82 ? 9.665 17.381 57.248 1.00 88.44 82 VAL A O 1
ATOM 666 N N . ILE A 1 83 ? 10.480 16.764 59.245 1.00 89.19 83 ILE A N 1
ATOM 667 C CA . ILE A 1 83 ? 10.543 15.328 58.924 1.00 89.19 83 ILE A CA 1
ATOM 668 C C . ILE A 1 83 ? 9.149 14.765 58.619 1.00 89.19 83 ILE A C 1
ATOM 670 O O . ILE A 1 83 ? 8.988 14.085 57.611 1.00 89.19 83 ILE A O 1
ATOM 674 N N . MET A 1 84 ? 8.129 15.075 59.425 1.00 89.06 84 MET A N 1
ATOM 675 C CA . MET A 1 84 ? 6.756 14.607 59.187 1.00 89.06 84 MET A CA 1
ATOM 676 C C . MET A 1 84 ? 6.177 15.134 57.865 1.00 89.06 84 MET A C 1
ATOM 678 O O . MET A 1 84 ? 5.507 14.384 57.159 1.00 89.06 84 MET A O 1
ATOM 682 N N . VAL A 1 85 ? 6.467 16.385 57.490 1.00 92.69 85 VAL A N 1
ATOM 683 C CA . VAL A 1 85 ? 6.063 16.958 56.192 1.00 92.69 85 VAL A CA 1
ATOM 684 C C . VAL A 1 85 ? 6.805 16.290 55.032 1.00 92.69 85 VAL A C 1
ATOM 686 O O . VAL A 1 85 ? 6.173 15.932 54.041 1.00 92.69 85 VAL A O 1
ATOM 689 N N . LEU A 1 86 ? 8.116 16.060 55.151 1.00 92.94 86 LEU A N 1
ATOM 690 C CA . LEU A 1 86 ? 8.898 15.362 54.122 1.00 92.94 86 LEU A CA 1
ATOM 691 C C . LEU A 1 86 ? 8.446 13.903 53.947 1.00 92.94 86 LEU A C 1
ATOM 693 O O . LEU A 1 86 ? 8.313 13.443 52.815 1.00 92.94 86 LEU A O 1
ATOM 697 N N . LEU A 1 87 ? 8.138 13.199 55.041 1.00 93.25 87 LEU A N 1
ATOM 698 C CA . LEU A 1 87 ? 7.561 11.852 55.004 1.00 93.25 87 LEU A CA 1
ATOM 699 C C . LEU A 1 87 ? 6.160 11.850 54.378 1.00 93.25 87 LEU A C 1
ATOM 701 O O . LEU A 1 87 ? 5.869 10.984 53.559 1.00 93.25 87 LEU A O 1
ATOM 705 N N . ALA A 1 88 ? 5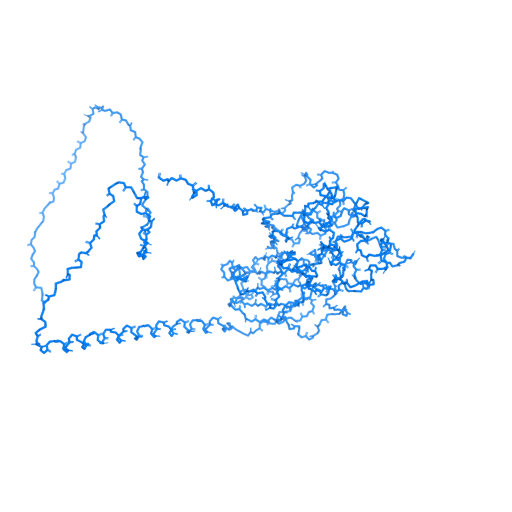.306 12.829 54.695 1.00 92.88 88 ALA A N 1
ATOM 706 C CA . ALA A 1 88 ? 3.99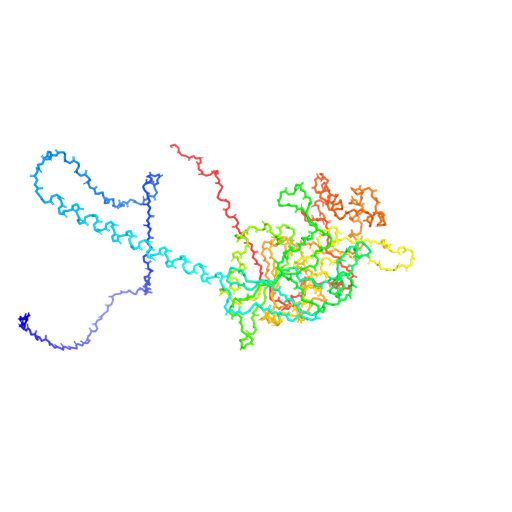0 12.956 54.070 1.00 92.88 88 ALA A CA 1
ATOM 707 C C . ALA A 1 88 ? 4.096 13.202 52.554 1.00 92.88 88 ALA A C 1
ATOM 709 O O . ALA A 1 88 ? 3.409 12.539 51.779 1.00 92.88 88 ALA A O 1
ATOM 710 N N . LEU A 1 89 ? 4.998 14.090 52.118 1.00 94.00 89 LEU A N 1
ATOM 711 C CA . LEU A 1 89 ? 5.272 14.336 50.697 1.00 94.00 89 LEU A CA 1
ATOM 712 C C . LEU A 1 89 ? 5.833 13.089 49.994 1.00 94.00 89 LEU A C 1
ATOM 714 O O . LEU A 1 89 ? 5.411 12.785 48.881 1.00 94.00 89 LEU A O 1
ATOM 718 N N . PHE A 1 90 ? 6.718 12.333 50.649 1.00 92.88 90 PHE A N 1
ATOM 719 C CA . PHE A 1 90 ? 7.256 11.069 50.136 1.00 92.88 90 PHE A CA 1
ATOM 720 C C . PHE A 1 90 ? 6.178 9.976 50.012 1.00 92.88 90 PHE A C 1
ATOM 722 O O . PHE A 1 90 ? 6.112 9.272 49.006 1.00 92.88 90 PHE A O 1
ATOM 729 N N . CYS A 1 91 ? 5.260 9.878 50.978 1.00 90.88 91 CYS A N 1
ATOM 730 C CA . CYS A 1 91 ? 4.088 9.010 50.863 1.00 90.88 91 CYS A CA 1
ATOM 731 C C . CYS A 1 91 ? 3.167 9.446 49.711 1.00 90.88 91 CYS A C 1
ATOM 733 O O . CYS A 1 91 ? 2.684 8.596 48.966 1.00 90.88 91 CYS A O 1
ATOM 735 N N . ILE A 1 92 ? 2.957 10.753 49.512 1.00 92.81 92 ILE A N 1
ATOM 736 C CA . ILE A 1 92 ? 2.154 11.281 48.397 1.00 92.81 92 ILE A CA 1
ATOM 737 C C . ILE A 1 92 ? 2.805 10.964 47.040 1.00 92.81 92 ILE A C 1
ATOM 739 O O . ILE A 1 92 ? 2.095 10.548 46.125 1.00 92.81 92 ILE A O 1
ATOM 743 N N . THR A 1 93 ? 4.129 11.084 46.889 1.00 89.00 93 THR A N 1
ATOM 744 C CA . THR A 1 93 ? 4.806 10.722 45.628 1.00 89.00 93 THR A CA 1
ATOM 745 C C . THR A 1 93 ? 4.827 9.211 45.382 1.00 89.00 93 THR A C 1
ATOM 747 O O . THR A 1 93 ? 4.663 8.794 44.234 1.00 89.00 93 THR A O 1
ATOM 750 N N . ILE A 1 94 ? 4.920 8.374 46.423 1.00 90.00 94 ILE A N 1
ATOM 751 C CA . ILE A 1 94 ? 4.717 6.917 46.305 1.00 90.00 94 ILE A CA 1
ATOM 752 C C . ILE A 1 94 ? 3.281 6.597 45.862 1.00 90.00 94 ILE A C 1
ATOM 754 O O . ILE A 1 94 ? 3.079 5.805 44.941 1.00 90.00 94 ILE A O 1
ATOM 758 N N . ILE A 1 95 ? 2.266 7.231 46.455 1.00 87.44 95 ILE A N 1
ATOM 759 C CA . ILE A 1 95 ? 0.861 7.006 46.078 1.00 87.44 95 ILE A CA 1
ATOM 760 C C . ILE A 1 95 ? 0.610 7.473 44.635 1.00 87.44 95 ILE A C 1
ATOM 762 O O . ILE A 1 95 ? -0.007 6.751 43.853 1.00 87.44 95 ILE A O 1
ATOM 766 N N . ALA A 1 96 ? 1.137 8.632 44.235 1.00 84.31 96 ALA A N 1
ATOM 767 C CA . ALA A 1 96 ? 1.015 9.128 42.865 1.00 84.31 96 ALA A CA 1
ATOM 768 C C . ALA A 1 96 ? 1.704 8.199 41.847 1.00 84.31 96 ALA A C 1
ATOM 770 O O . ALA A 1 96 ? 1.106 7.840 40.833 1.00 84.31 96 ALA A O 1
ATOM 771 N N . THR A 1 97 ? 2.935 7.757 42.126 1.00 82.75 97 THR A N 1
ATOM 772 C CA . THR A 1 97 ? 3.680 6.867 41.216 1.00 82.75 97 THR A CA 1
ATOM 773 C C . THR A 1 97 ? 3.082 5.463 41.141 1.00 82.75 97 THR A C 1
ATOM 775 O O . THR A 1 97 ? 3.000 4.916 40.044 1.00 82.75 97 THR A O 1
ATOM 778 N N . THR A 1 98 ? 2.575 4.897 42.241 1.00 79.81 98 THR A N 1
ATOM 779 C CA . THR A 1 98 ? 1.882 3.593 42.202 1.00 79.81 98 THR A CA 1
ATOM 780 C C . THR A 1 98 ? 0.571 3.652 41.412 1.00 79.81 98 THR A C 1
ATOM 782 O O . THR A 1 98 ? 0.310 2.732 40.640 1.00 79.81 98 THR A O 1
ATOM 785 N N . ASN A 1 99 ? -0.201 4.745 41.495 1.00 75.44 99 ASN A N 1
ATOM 786 C CA . ASN A 1 99 ? -1.382 4.948 40.643 1.00 75.44 99 ASN A CA 1
ATOM 787 C C . ASN A 1 99 ? -1.014 5.062 39.151 1.00 75.44 99 ASN A C 1
ATOM 789 O O . ASN A 1 99 ? -1.662 4.436 38.313 1.00 75.44 99 ASN A O 1
ATOM 793 N N . ILE A 1 100 ? 0.049 5.801 38.806 1.00 73.38 100 ILE A N 1
ATOM 794 C CA . ILE A 1 100 ? 0.535 5.905 37.416 1.00 73.38 100 ILE A CA 1
ATOM 795 C C . ILE A 1 100 ? 0.991 4.532 36.895 1.00 73.38 100 ILE A C 1
ATOM 797 O O . ILE A 1 100 ? 0.604 4.132 35.798 1.00 73.38 100 ILE A O 1
ATOM 801 N N . VAL A 1 101 ? 1.754 3.772 37.689 1.00 68.94 101 VAL A N 1
ATOM 802 C CA . VAL A 1 101 ? 2.180 2.409 37.325 1.00 68.94 101 VAL A CA 1
ATOM 803 C C . VAL A 1 101 ? 0.975 1.481 37.144 1.00 68.94 101 VAL A C 1
ATOM 805 O O . VAL A 1 101 ? 0.942 0.730 36.173 1.00 68.94 101 VAL A O 1
ATOM 808 N N . GLN A 1 102 ? -0.048 1.559 38.002 1.00 61.66 102 GLN A N 1
ATOM 809 C CA . GLN A 1 102 ? -1.277 0.774 37.835 1.00 61.66 102 GLN A CA 1
ATOM 810 C C . GLN A 1 102 ? -2.043 1.139 36.554 1.00 61.66 102 GLN A C 1
ATOM 812 O O . GLN A 1 102 ? -2.474 0.230 35.846 1.00 61.66 102 GLN A O 1
ATOM 817 N N . GLN A 1 103 ? -2.158 2.424 36.202 1.00 60.19 103 GLN A N 1
ATOM 818 C CA . GLN A 1 103 ? -2.779 2.847 34.937 1.00 60.19 103 GLN A CA 1
ATOM 819 C C . GLN A 1 103 ? -1.999 2.342 33.712 1.00 60.19 103 GLN A C 1
ATOM 821 O O . GLN A 1 103 ? -2.602 1.836 32.764 1.00 60.19 103 GLN A O 1
ATOM 826 N N . VAL A 1 104 ? -0.662 2.404 33.744 1.00 59.97 104 VAL A N 1
ATOM 827 C CA . VAL A 1 104 ? 0.193 1.862 32.672 1.00 59.97 104 VAL A CA 1
ATOM 828 C C . VAL A 1 104 ? 0.031 0.341 32.555 1.00 59.97 104 VAL A C 1
ATOM 830 O O . VAL A 1 104 ? -0.192 -0.160 31.453 1.00 59.97 104 VAL A O 1
ATOM 833 N N . VAL A 1 105 ? 0.046 -0.396 33.671 1.00 57.44 105 VAL A N 1
ATOM 834 C CA . VAL A 1 105 ? -0.155 -1.858 33.690 1.00 57.44 105 VAL A CA 1
ATOM 835 C C . VAL A 1 105 ? -1.549 -2.253 33.185 1.00 57.44 105 VAL A C 1
ATOM 837 O O . VAL A 1 105 ? -1.666 -3.212 32.423 1.00 57.44 105 VAL A O 1
ATOM 840 N N . GLN A 1 106 ? -2.601 -1.505 33.536 1.00 52.78 106 GLN A N 1
ATOM 841 C CA . GLN A 1 106 ? -3.952 -1.731 33.005 1.00 52.78 106 GLN A CA 1
ATOM 842 C C . GLN A 1 106 ? -4.028 -1.468 31.494 1.00 52.78 106 GLN A C 1
ATOM 844 O O . GLN A 1 106 ? -4.634 -2.258 30.776 1.00 52.78 106 GLN A O 1
ATOM 849 N N . SER A 1 107 ? -3.361 -0.423 30.988 1.00 55.72 107 SER A N 1
ATOM 850 C CA . SER A 1 107 ? -3.374 -0.081 29.554 1.00 55.72 107 SER A CA 1
ATOM 851 C C . SER A 1 107 ? -2.739 -1.142 28.639 1.00 55.72 107 SER A C 1
ATOM 853 O O . SER A 1 107 ? -3.069 -1.201 27.454 1.00 55.72 107 SER A O 1
ATOM 855 N N . GLY A 1 108 ? -1.866 -1.998 29.187 1.00 56.34 108 GLY A N 1
ATOM 856 C CA . GLY A 1 108 ? -1.230 -3.110 28.473 1.00 56.34 108 GLY A CA 1
ATOM 857 C C . GLY A 1 108 ? -2.053 -4.402 28.412 1.00 56.34 108 GLY A C 1
ATOM 858 O O . GLY A 1 108 ? -1.683 -5.309 27.670 1.00 56.34 108 GLY A O 1
ATOM 859 N N . HIS A 1 109 ? -3.157 -4.507 29.158 1.00 60.31 109 HIS A N 1
ATOM 860 C CA . HIS A 1 109 ? -4.017 -5.693 29.142 1.00 60.31 109 HIS A CA 1
ATOM 861 C C . HIS A 1 109 ? -5.176 -5.521 28.144 1.00 60.31 109 HIS A C 1
ATOM 863 O O . HIS A 1 109 ? -5.811 -4.463 28.128 1.00 60.31 109 HIS A O 1
ATOM 869 N N . PRO A 1 110 ? -5.489 -6.540 27.322 1.00 69.19 110 PRO A N 1
ATOM 870 C CA . PRO A 1 110 ? -6.624 -6.476 26.414 1.00 69.19 110 PRO A CA 1
ATOM 871 C C . PRO A 1 110 ? -7.957 -6.495 27.184 1.00 69.19 110 PRO A C 1
ATOM 873 O O . PRO A 1 110 ? -8.086 -7.236 28.160 1.00 69.19 110 PRO A O 1
ATOM 876 N N . PRO A 1 111 ? -8.991 -5.761 26.728 1.00 68.06 111 PRO A N 1
ATOM 877 C CA . PRO A 1 111 ? -10.302 -5.713 27.388 1.00 68.06 111 PRO A CA 1
ATOM 878 C C . PRO A 1 111 ? -11.163 -6.977 27.182 1.00 68.06 111 PRO A C 1
ATOM 880 O O . PRO A 1 111 ? -12.329 -7.000 27.570 1.00 68.06 111 PRO A O 1
ATOM 883 N N . GLY A 1 112 ? -10.619 -8.023 26.556 1.00 71.50 112 GLY A N 1
ATOM 884 C CA . GLY A 1 112 ? -11.314 -9.263 26.224 1.00 71.50 112 GLY A CA 1
ATOM 885 C C . GLY A 1 112 ? -10.381 -10.281 25.554 1.00 71.50 112 GLY A C 1
ATOM 886 O O . GLY A 1 112 ? -9.174 -10.035 25.457 1.00 71.50 112 GLY A O 1
ATOM 887 N N . PRO A 1 113 ? -10.907 -11.429 25.090 1.00 72.94 113 PRO A N 1
ATOM 888 C CA . PRO A 1 113 ? -10.123 -12.393 24.325 1.00 72.94 113 PRO A CA 1
ATOM 889 C C . PRO A 1 113 ? -9.596 -11.778 23.020 1.00 72.94 113 PRO A C 1
ATOM 891 O O . PRO A 1 113 ? -10.240 -10.940 22.395 1.00 72.94 113 PRO A O 1
ATOM 894 N N . GLN A 1 114 ? -8.413 -12.229 22.607 1.00 74.62 114 GLN A N 1
ATOM 895 C CA . GLN A 1 114 ? -7.728 -11.798 21.388 1.00 74.62 114 GLN A CA 1
ATOM 896 C C . GLN A 1 114 ? -8.584 -12.113 20.144 1.00 74.62 114 GLN A C 1
ATOM 898 O O . GLN A 1 114 ? -8.859 -13.293 19.909 1.00 74.62 114 GLN A O 1
ATOM 903 N N . PRO A 1 115 ? -9.014 -11.106 19.357 1.00 81.94 115 PRO A N 1
ATOM 904 C CA . PRO A 1 115 ? -9.984 -11.294 18.288 1.00 81.94 115 PRO A CA 1
ATOM 905 C C . PRO A 1 115 ? -9.406 -12.142 17.154 1.00 81.94 115 PRO A C 1
ATOM 907 O O . PRO A 1 115 ? -8.318 -11.877 16.634 1.00 81.94 115 PRO A O 1
ATOM 910 N N . LEU A 1 116 ? -10.172 -13.162 16.773 1.00 91.75 116 LEU A N 1
ATOM 911 C CA . LEU A 1 116 ? -9.9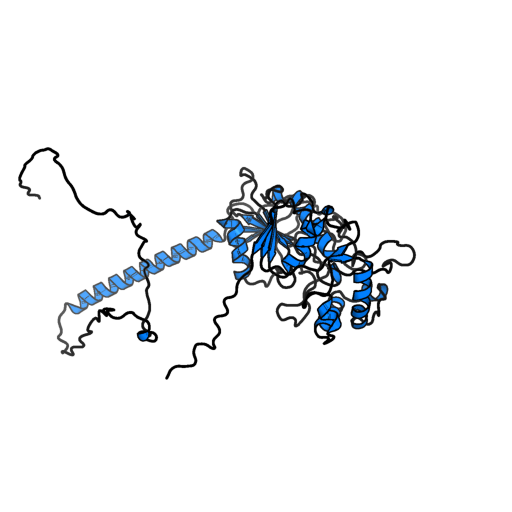36 -13.998 15.605 1.00 91.75 116 LEU A CA 1
ATOM 912 C C . LEU A 1 116 ? -10.833 -13.479 14.482 1.00 91.75 116 LEU A C 1
ATOM 914 O O . LEU A 1 116 ? -12.026 -13.774 14.458 1.00 91.75 116 LEU A O 1
ATOM 918 N N . ILE A 1 117 ? -10.275 -12.670 13.588 1.00 93.31 117 ILE A N 1
ATOM 919 C CA . ILE A 1 117 ? -11.047 -12.034 12.521 1.00 93.31 117 ILE A CA 1
ATOM 920 C C . ILE A 1 117 ? -11.104 -12.986 11.335 1.00 93.31 117 ILE A C 1
ATOM 922 O O . ILE A 1 117 ? -10.069 -13.370 10.790 1.00 93.31 117 ILE A O 1
ATOM 926 N N . GLN A 1 118 ? -12.309 -13.378 10.930 1.00 93.56 118 GLN A N 1
ATOM 927 C CA . GLN A 1 118 ? -12.480 -14.108 9.681 1.00 93.56 118 GLN A CA 1
ATOM 928 C C . GLN A 1 118 ? -12.316 -13.132 8.524 1.00 93.56 118 GLN A C 1
ATOM 930 O O . GLN A 1 118 ? -13.024 -12.137 8.436 1.00 93.56 118 GLN A O 1
ATOM 935 N N . THR A 1 119 ? -11.370 -13.420 7.638 1.00 94.12 119 THR A N 1
ATOM 936 C CA . THR A 1 119 ? -11.283 -12.746 6.344 1.00 94.12 119 THR A CA 1
ATOM 937 C C . THR A 1 119 ? -11.925 -13.631 5.288 1.00 94.12 119 THR A C 1
ATOM 939 O O . THR A 1 119 ? -12.111 -14.835 5.472 1.00 94.12 119 THR A O 1
ATOM 942 N N . SER A 1 120 ? -12.148 -13.077 4.104 1.00 91.44 120 SER A N 1
ATOM 943 C CA . SER A 1 120 ? -12.547 -13.832 2.915 1.00 91.44 120 SER A CA 1
ATOM 944 C C . SER A 1 120 ? -11.500 -14.837 2.393 1.00 91.44 120 SER A C 1
ATOM 946 O O . SER A 1 120 ? -11.676 -15.369 1.297 1.00 91.44 120 SER A O 1
ATOM 948 N N . CYS A 1 121 ? -10.431 -15.083 3.160 1.00 89.44 121 CYS A N 1
ATOM 949 C CA . CYS A 1 121 ? -9.445 -16.141 2.960 1.00 89.44 121 CYS A CA 1
ATOM 950 C C . CYS A 1 121 ? -9.209 -17.025 4.200 1.00 89.44 121 CYS A C 1
ATOM 952 O O . CYS A 1 121 ? -8.260 -17.802 4.231 1.00 89.44 121 CYS A O 1
ATOM 954 N N . GLY A 1 122 ? -10.070 -16.911 5.213 1.00 91.50 122 GLY A N 1
ATOM 955 C CA . GLY A 1 122 ? -9.926 -17.615 6.482 1.00 91.50 122 GLY A CA 1
ATOM 956 C C . GLY A 1 122 ? -9.402 -16.728 7.620 1.00 91.50 122 GLY A C 1
ATOM 957 O O . GLY A 1 122 ? -9.276 -15.503 7.471 1.00 91.50 122 GLY A O 1
ATOM 958 N N . PRO A 1 123 ? -9.130 -17.331 8.788 1.00 94.69 123 PRO A N 1
ATOM 959 C CA . PRO A 1 123 ? -8.934 -16.604 10.038 1.00 94.69 123 PRO A CA 1
ATOM 960 C C . PRO A 1 123 ? -7.570 -15.912 10.139 1.00 94.69 123 PRO A C 1
ATOM 962 O O . PRO A 1 123 ? -6.535 -16.535 9.907 1.00 94.69 123 PRO A O 1
ATOM 965 N N . VAL A 1 124 ? -7.555 -14.646 10.561 1.00 95.12 124 VAL A N 1
ATOM 966 C CA . VAL A 1 124 ? -6.342 -13.923 10.978 1.00 95.12 124 VAL A CA 1
ATOM 967 C C . VAL A 1 124 ? -6.395 -13.588 12.464 1.00 95.12 124 VAL A C 1
ATOM 969 O O . VAL A 1 124 ? -7.445 -13.240 13.012 1.00 95.12 124 VAL A O 1
ATOM 972 N N . LYS A 1 125 ? -5.239 -13.650 13.124 1.00 94.75 125 LYS A N 1
ATOM 973 C CA . LYS A 1 125 ? -5.094 -13.323 14.544 1.00 94.75 125 LYS A CA 1
ATOM 974 C C . LYS A 1 125 ? -3.972 -12.310 14.744 1.00 94.75 125 LYS A C 1
ATOM 976 O O . LYS A 1 125 ? -2.798 -12.644 14.603 1.00 94.75 125 LYS A O 1
ATOM 981 N N . GLY A 1 126 ? -4.359 -11.075 15.049 1.00 93.75 126 GLY A N 1
ATOM 982 C CA . GLY A 1 126 ? -3.455 -9.994 15.440 1.00 93.75 126 GLY A CA 1
A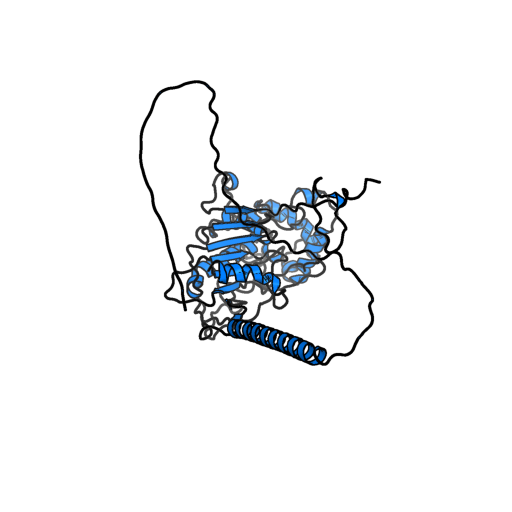TOM 983 C C . GLY A 1 126 ? -3.060 -10.092 16.913 1.00 93.75 126 GLY A C 1
ATOM 984 O O . GLY A 1 126 ? -3.186 -11.146 17.532 1.00 93.75 126 GLY A O 1
ATOM 985 N N . GLU A 1 127 ? -2.637 -8.986 17.512 1.00 91.50 127 GLU A N 1
ATOM 986 C CA . GLU A 1 127 ? -2.323 -8.871 18.943 1.00 91.50 127 GLU A CA 1
ATOM 987 C C . GLU A 1 127 ? -2.852 -7.565 19.552 1.00 91.50 127 GLU A C 1
ATOM 989 O O . GLU A 1 127 ? -3.367 -6.696 18.849 1.00 91.50 127 GLU A O 1
ATOM 994 N N . TYR A 1 128 ? -2.717 -7.427 20.871 1.00 89.25 128 TYR A N 1
ATOM 995 C CA . TYR A 1 128 ? -2.985 -6.180 21.580 1.00 89.25 128 TYR A CA 1
ATOM 996 C C . TYR A 1 128 ? -1.687 -5.390 21.767 1.00 89.25 128 TYR A C 1
ATOM 998 O O . TYR A 1 128 ? -0.728 -5.917 22.330 1.00 89.25 128 TYR A O 1
ATOM 1006 N N . GLN A 1 129 ? -1.656 -4.133 21.327 1.00 86.25 129 GLN A N 1
ATOM 1007 C CA . GLN A 1 129 ? -0.518 -3.233 21.517 1.00 86.25 129 GLN A CA 1
ATOM 1008 C C . GLN A 1 129 ? -1.008 -1.797 21.727 1.00 86.25 129 GLN A C 1
ATOM 1010 O O . GLN A 1 129 ? -1.836 -1.296 20.969 1.00 86.25 129 GLN A O 1
ATOM 1015 N N . ASP A 1 130 ? -0.471 -1.128 22.750 1.00 80.75 130 ASP A N 1
ATOM 1016 C CA . ASP A 1 130 ? -0.655 0.301 23.036 1.00 80.75 130 ASP A CA 1
ATOM 1017 C C . ASP A 1 130 ? -2.119 0.784 22.940 1.00 80.75 130 ASP A C 1
ATOM 1019 O O . ASP A 1 130 ? -2.446 1.738 22.223 1.00 80.75 130 ASP A O 1
ATOM 1023 N N . GLY A 1 131 ? -3.025 0.085 23.634 1.00 83.31 131 GLY A N 1
ATOM 1024 C CA . GLY A 1 131 ? -4.457 0.398 23.640 1.00 83.31 131 GLY A CA 1
ATOM 1025 C C . GLY A 1 131 ? -5.171 0.141 22.309 1.00 83.31 131 GLY A C 1
ATOM 1026 O O . GLY A 1 131 ? -6.177 0.786 22.031 1.00 83.31 131 GLY A O 1
ATOM 1027 N N . SER A 1 132 ? -4.648 -0.737 21.452 1.00 89.38 132 SER A N 1
ATOM 1028 C CA . SER A 1 132 ? -5.178 -1.010 20.107 1.00 89.38 132 SER A CA 1
ATOM 1029 C C . SER A 1 132 ? -5.088 -2.503 19.779 1.00 89.38 132 SER A C 1
ATOM 1031 O O . SER A 1 132 ? -4.172 -3.186 20.235 1.00 89.38 132 SER A O 1
ATOM 1033 N N . TRP A 1 133 ? -5.994 -3.007 18.941 1.00 91.62 133 TRP A N 1
ATOM 1034 C CA . TRP A 1 133 ? -5.828 -4.312 18.296 1.00 91.62 133 TRP A CA 1
ATOM 1035 C C . TRP A 1 133 ? -5.087 -4.123 16.973 1.00 91.62 133 TRP A C 1
ATOM 1037 O O . TRP A 1 133 ? -5.479 -3.277 16.166 1.00 91.62 133 TRP A O 1
ATOM 1047 N N . VAL A 1 134 ? -4.014 -4.883 16.756 1.00 93.50 134 VAL A N 1
ATOM 1048 C CA . VAL A 1 134 ? -3.084 -4.694 15.634 1.00 93.50 134 VAL A CA 1
ATOM 1049 C C . VAL A 1 134 ? -2.862 -6.008 14.898 1.00 93.50 134 VAL A C 1
ATOM 1051 O O . VAL A 1 134 ? -2.449 -6.999 15.495 1.00 93.50 134 VAL A O 1
ATOM 1054 N N . PHE A 1 135 ? -3.096 -5.998 13.591 1.00 95.75 135 PHE A N 1
ATOM 1055 C CA . PHE A 1 135 ? -2.885 -7.115 12.679 1.00 95.75 135 PHE A CA 1
ATOM 1056 C C . PHE A 1 135 ? -1.816 -6.701 11.669 1.00 95.75 135 PHE A C 1
ATOM 1058 O O . PHE A 1 135 ? -1.963 -5.686 10.989 1.00 95.75 135 PHE A O 1
ATOM 1065 N N . ARG A 1 136 ? -0.728 -7.459 11.576 1.00 94.62 136 ARG A N 1
ATOM 1066 C CA . ARG A 1 136 ? 0.448 -7.143 10.760 1.00 94.62 136 ARG A CA 1
ATOM 1067 C C . ARG A 1 136 ? 0.697 -8.241 9.740 1.00 94.62 136 ARG A C 1
ATOM 1069 O O . ARG A 1 136 ? 0.506 -9.413 10.047 1.00 94.62 136 ARG A O 1
ATOM 1076 N N . GLY A 1 137 ? 1.117 -7.867 8.538 1.00 93.31 137 GLY A N 1
ATOM 1077 C CA . GLY A 1 137 ? 1.473 -8.838 7.506 1.00 93.31 137 GLY A CA 1
ATOM 1078 C C . GLY A 1 137 ? 0.312 -9.707 7.024 1.00 93.31 137 GLY A C 1
ATOM 1079 O O . GLY A 1 137 ? 0.492 -10.909 6.835 1.00 93.31 137 GLY A O 1
ATOM 1080 N N . ILE A 1 138 ? -0.874 -9.132 6.808 1.00 94.94 138 ILE A N 1
ATOM 1081 C CA . ILE A 1 138 ? -1.951 -9.838 6.100 1.00 94.94 138 ILE A CA 1
ATOM 1082 C C . ILE A 1 138 ? -1.662 -9.746 4.590 1.00 94.94 138 ILE A C 1
ATOM 1084 O O . ILE A 1 138 ? -1.606 -8.629 4.068 1.00 94.94 138 ILE A O 1
ATOM 1088 N N . PRO A 1 139 ? -1.470 -10.863 3.861 1.00 94.50 139 PRO A N 1
ATOM 1089 C CA . PRO A 1 139 ? -1.271 -10.821 2.414 1.00 94.50 139 PRO A CA 1
ATOM 1090 C C . PRO A 1 139 ? -2.583 -10.481 1.696 1.00 94.50 139 PRO A C 1
ATOM 1092 O O . PRO A 1 139 ? -3.635 -11.058 1.986 1.00 94.50 139 PRO A O 1
ATOM 1095 N N . TYR A 1 140 ? -2.523 -9.568 0.723 1.00 94.19 140 TYR A N 1
ATOM 1096 C CA . TYR A 1 140 ? -3.676 -9.232 -0.129 1.00 94.19 140 TYR A CA 1
ATOM 1097 C C . TYR A 1 140 ? -3.536 -9.734 -1.578 1.00 94.19 140 TYR A C 1
ATOM 1099 O O . TYR A 1 140 ? -4.518 -9.732 -2.327 1.00 94.19 140 TYR A O 1
ATOM 1107 N N . ALA A 1 141 ? -2.342 -10.194 -1.962 1.00 92.94 141 ALA A N 1
ATOM 1108 C CA . ALA A 1 141 ? -2.001 -10.705 -3.288 1.00 92.94 141 ALA A CA 1
ATOM 1109 C C . ALA A 1 141 ? -0.992 -11.866 -3.200 1.00 92.94 141 ALA A C 1
ATOM 1111 O O . ALA A 1 141 ? -0.394 -12.093 -2.148 1.00 92.94 141 ALA A O 1
ATOM 1112 N N . MET A 1 142 ? -0.753 -12.561 -4.317 1.00 91.12 142 MET A N 1
ATOM 1113 C CA . MET A 1 142 ? 0.422 -13.437 -4.445 1.00 91.12 142 MET A CA 1
ATOM 1114 C C . MET A 1 142 ? 1.725 -12.614 -4.447 1.00 91.12 142 MET A C 1
ATOM 1116 O O . MET A 1 142 ? 1.731 -11.519 -5.018 1.00 91.12 142 MET A O 1
ATOM 1120 N N . PRO A 1 143 ? 2.848 -13.142 -3.921 1.00 92.75 143 PRO A N 1
ATOM 1121 C CA . PRO A 1 143 ? 4.154 -12.508 -4.060 1.00 92.75 143 PRO A CA 1
ATOM 1122 C C . PRO A 1 143 ? 4.543 -12.332 -5.541 1.00 92.75 143 PRO A C 1
ATOM 1124 O O . PRO A 1 143 ? 4.500 -13.304 -6.304 1.00 92.75 143 PRO A O 1
ATOM 1127 N N . PRO A 1 144 ? 4.959 -11.130 -5.971 1.00 93.00 144 PRO A N 1
ATOM 1128 C CA . PRO A 1 144 ? 5.343 -10.825 -7.350 1.00 93.00 144 PRO A CA 1
ATOM 1129 C C . PRO A 1 144 ? 6.784 -11.277 -7.667 1.00 93.00 144 PRO A C 1
ATOM 1131 O O . PRO A 1 144 ? 7.559 -10.529 -8.252 1.00 93.00 144 PRO A O 1
ATOM 1134 N N . ILE A 1 145 ? 7.150 -12.495 -7.258 1.00 91.69 145 ILE A N 1
ATOM 1135 C CA . ILE A 1 145 ? 8.506 -13.060 -7.366 1.00 91.69 145 ILE A CA 1
ATOM 1136 C C . ILE A 1 145 ? 8.693 -13.888 -8.647 1.00 91.69 145 ILE A C 1
ATOM 1138 O O . ILE A 1 145 ? 7.745 -14.500 -9.148 1.00 91.69 145 ILE A O 1
ATOM 1142 N N . GLY A 1 146 ? 9.923 -13.961 -9.166 1.00 88.25 146 GLY A N 1
ATOM 1143 C CA . GLY A 1 146 ? 10.269 -14.810 -10.316 1.00 88.25 146 GLY A CA 1
ATOM 1144 C C . GLY A 1 146 ? 9.373 -14.535 -11.529 1.00 88.25 146 GLY A C 1
ATOM 1145 O O . GLY A 1 146 ? 9.225 -13.393 -11.943 1.00 88.25 146 GLY A O 1
ATOM 1146 N N . HIS A 1 147 ? 8.692 -15.550 -12.070 1.00 85.62 147 HIS A N 1
ATOM 1147 C CA . HIS A 1 147 ? 7.748 -15.371 -13.188 1.00 85.62 147 HIS A CA 1
ATOM 1148 C C . HIS A 1 147 ? 6.489 -14.533 -12.866 1.00 85.62 147 HIS A C 1
ATOM 1150 O O . HIS A 1 147 ? 5.673 -14.324 -13.764 1.00 85.62 147 HIS A O 1
ATOM 1156 N N . GLN A 1 148 ? 6.299 -14.068 -11.626 1.00 87.88 148 GLN A N 1
ATOM 1157 C CA . GLN A 1 148 ? 5.261 -13.097 -11.247 1.00 87.88 148 GLN A CA 1
ATOM 1158 C C . GLN A 1 148 ? 5.801 -11.654 -11.146 1.00 87.88 148 GLN A C 1
ATOM 1160 O O . GLN A 1 148 ? 5.008 -10.714 -11.014 1.00 87.88 148 GLN A O 1
ATOM 1165 N N . ARG A 1 149 ? 7.123 -11.459 -11.276 1.00 89.50 149 ARG A N 1
ATOM 1166 C CA . ARG A 1 149 ? 7.748 -10.145 -11.484 1.00 89.50 149 ARG A CA 1
ATOM 1167 C C . ARG A 1 149 ? 7.162 -9.513 -12.751 1.00 89.50 149 ARG A C 1
ATOM 1169 O O . ARG A 1 149 ? 6.925 -10.199 -13.744 1.00 89.50 149 ARG A O 1
ATOM 1176 N N . TRP A 1 150 ? 6.856 -8.217 -12.682 1.00 89.75 150 TRP A N 1
ATOM 1177 C CA . TRP A 1 150 ? 6.206 -7.441 -13.754 1.00 89.75 150 TRP A CA 1
ATOM 1178 C C . TRP A 1 150 ? 4.919 -8.050 -14.346 1.00 89.75 150 TRP A C 1
ATOM 1180 O O . TRP A 1 150 ? 4.600 -7.833 -15.515 1.00 89.75 150 TRP A O 1
ATOM 1190 N N . LYS A 1 151 ? 4.131 -8.757 -13.524 1.00 89.00 151 LYS A N 1
ATOM 1191 C CA . LYS A 1 151 ? 2.727 -9.082 -13.826 1.00 89.00 151 LYS A CA 1
ATOM 1192 C C . LYS A 1 151 ? 1.739 -8.264 -12.985 1.00 89.00 151 LYS A C 1
ATOM 1194 O O . LYS A 1 151 ? 2.085 -7.839 -11.871 1.00 89.00 151 LYS A O 1
ATOM 1199 N N . PRO A 1 152 ? 0.488 -8.095 -13.464 1.00 91.12 152 PRO A N 1
ATOM 1200 C CA . PRO A 1 152 ? -0.623 -7.645 -12.633 1.00 91.12 152 PRO A CA 1
ATOM 1201 C C . PRO A 1 152 ? -0.741 -8.504 -11.363 1.00 91.12 152 PRO A C 1
ATOM 1203 O O . PRO A 1 152 ? -0.601 -9.729 -11.440 1.00 91.12 152 PRO A O 1
ATOM 1206 N N . PRO A 1 153 ? -0.992 -7.900 -10.191 1.00 92.69 153 PRO A N 1
ATOM 1207 C CA . PRO A 1 153 ? -1.182 -8.654 -8.963 1.00 92.69 153 PRO A CA 1
ATOM 1208 C C . PRO A 1 153 ? -2.478 -9.464 -9.047 1.00 92.69 153 PRO A C 1
ATOM 1210 O O . PRO A 1 153 ? -3.508 -8.988 -9.529 1.00 92.69 153 PRO A O 1
ATOM 1213 N N . THR A 1 154 ? -2.436 -10.697 -8.555 1.00 89.25 154 THR A N 1
ATOM 1214 C CA . THR A 1 154 ? -3.591 -11.599 -8.544 1.00 89.25 154 THR A CA 1
ATOM 1215 C C . THR A 1 154 ? -4.138 -11.735 -7.129 1.00 89.25 154 THR A C 1
ATOM 1217 O O . THR A 1 154 ? -3.378 -11.907 -6.174 1.00 89.25 154 THR A O 1
ATOM 1220 N N . SER A 1 155 ? -5.469 -11.675 -6.986 1.00 79.25 155 SER A N 1
ATOM 1221 C CA . SER A 1 155 ? -6.136 -12.006 -5.721 1.00 79.25 155 SER A CA 1
ATOM 1222 C C . SER A 1 155 ? -6.168 -13.522 -5.565 1.00 79.25 155 SER A C 1
ATOM 1224 O O . SER A 1 155 ? -7.145 -14.180 -5.898 1.00 79.25 155 SER A O 1
ATOM 1226 N N . ASN A 1 156 ? -5.042 -14.058 -5.120 1.00 59.34 156 ASN A N 1
ATOM 1227 C CA . ASN A 1 156 ? -4.844 -15.447 -4.747 1.00 59.34 156 ASN A CA 1
ATOM 1228 C C . ASN A 1 156 ? -3.978 -15.389 -3.491 1.00 59.34 156 ASN A C 1
ATOM 1230 O O . ASN A 1 156 ? -2.836 -14.940 -3.515 1.00 59.34 156 ASN A O 1
ATOM 1234 N N . GLN A 1 157 ? -4.590 -15.682 -2.354 1.00 62.59 157 GLN A N 1
ATOM 1235 C CA . GLN A 1 157 ? -4.221 -15.049 -1.090 1.00 62.59 157 GLN A CA 1
ATOM 1236 C C . GLN A 1 157 ? -3.235 -15.914 -0.279 1.00 62.59 157 GLN A C 1
ATOM 1238 O O . GLN A 1 157 ? -3.478 -16.203 0.880 1.00 62.59 157 GLN A O 1
ATOM 1243 N N . MET A 1 158 ? -2.141 -16.342 -0.921 1.00 57.72 158 MET A N 1
ATOM 1244 C CA . MET A 1 158 ? -0.902 -16.925 -0.354 1.00 57.72 158 MET A CA 1
ATOM 1245 C C . MET A 1 158 ? 0.075 -17.227 -1.513 1.00 57.72 158 MET A C 1
ATOM 1247 O O . MET A 1 158 ? -0.359 -17.307 -2.667 1.00 57.72 158 MET A O 1
ATOM 1251 N N . PRO A 1 159 ? 1.374 -17.486 -1.255 1.00 49.91 159 PRO A N 1
ATOM 1252 C CA . PRO A 1 159 ? 2.352 -17.816 -2.300 1.00 49.91 159 PRO A CA 1
ATOM 1253 C C . PRO A 1 159 ? 2.017 -19.069 -3.126 1.00 49.91 159 PRO A C 1
ATOM 1255 O O . PRO A 1 159 ? 2.399 -19.166 -4.288 1.00 49.91 159 PRO A O 1
ATOM 1258 N N . ASN A 1 160 ? 1.271 -20.016 -2.548 1.00 57.66 160 ASN A N 1
ATOM 1259 C CA . ASN A 1 160 ? 0.803 -21.241 -3.210 1.00 57.66 160 ASN A CA 1
ATOM 1260 C C . ASN A 1 160 ? -0.539 -21.074 -3.960 1.00 57.66 160 ASN A C 1
ATOM 1262 O O . ASN A 1 160 ? -1.059 -22.046 -4.509 1.00 57.66 160 ASN A O 1
ATOM 1266 N N . GLY A 1 161 ? -1.124 -19.871 -3.948 1.00 62.94 161 GLY A N 1
ATOM 1267 C CA . GLY A 1 161 ? -2.395 -19.558 -4.595 1.00 62.94 161 GLY A CA 1
ATOM 1268 C C . GLY A 1 161 ? -3.654 -20.142 -3.938 1.00 62.94 161 GLY A C 1
ATOM 1269 O O . GLY A 1 161 ? -4.694 -20.181 -4.591 1.00 62.94 161 GLY A O 1
ATOM 1270 N N . ARG A 1 162 ? -3.594 -20.603 -2.680 1.00 68.75 162 ARG A N 1
ATOM 1271 C CA . ARG A 1 162 ? -4.742 -21.154 -1.931 1.00 68.75 162 ARG A CA 1
ATOM 1272 C C . ARG A 1 162 ? -4.979 -20.401 -0.628 1.00 68.75 162 ARG A C 1
ATOM 1274 O O . ARG A 1 162 ? -4.036 -19.911 -0.032 1.00 68.75 162 ARG A O 1
ATOM 1281 N N . CYS A 1 163 ? -6.219 -20.365 -0.155 1.00 83.44 163 CYS A N 1
ATOM 1282 C CA . CYS A 1 163 ? -6.515 -19.778 1.149 1.00 83.44 163 CYS A CA 1
ATOM 1283 C C . CYS A 1 163 ? -6.118 -20.665 2.330 1.00 83.44 163 CYS A C 1
ATOM 1285 O O . CYS A 1 163 ? -5.901 -21.867 2.166 1.00 83.44 163 CYS A O 1
ATOM 1287 N N . TRP A 1 164 ? -5.976 -20.046 3.504 1.00 86.12 164 TRP A N 1
ATOM 1288 C CA . TRP A 1 164 ? -5.500 -20.707 4.714 1.00 86.12 164 TRP A CA 1
ATOM 1289 C C . TRP A 1 164 ? -6.671 -21.250 5.545 1.00 86.12 164 TRP A C 1
ATOM 1291 O O . TRP A 1 164 ? -7.600 -20.532 5.905 1.00 86.12 164 TRP A O 1
ATOM 1301 N N . GLU A 1 165 ? -6.625 -22.547 5.845 1.00 87.06 165 GLU A N 1
ATOM 1302 C CA . GLU A 1 165 ? -7.592 -23.204 6.735 1.00 87.06 165 GLU A CA 1
ATOM 1303 C C . GLU A 1 165 ? -7.202 -23.002 8.213 1.00 87.06 165 GLU A C 1
ATOM 1305 O O . GLU A 1 165 ? -8.056 -22.770 9.069 1.00 87.06 165 GLU A O 1
ATOM 1310 N N . GLU A 1 166 ? -5.898 -23.020 8.507 1.00 90.88 166 GLU A N 1
ATOM 1311 C CA . GLU A 1 166 ? -5.334 -22.686 9.819 1.00 90.88 166 GLU A CA 1
ATOM 1312 C C . GLU A 1 166 ? -5.220 -21.167 10.031 1.00 90.88 166 GLU A C 1
ATOM 1314 O O . GLU A 1 166 ? -5.180 -20.387 9.086 1.00 90.88 166 GLU A O 1
ATOM 1319 N N . THR A 1 167 ? -5.143 -20.720 11.287 1.00 93.75 167 THR A N 1
ATOM 1320 C CA . THR A 1 167 ? -5.091 -19.285 11.623 1.00 93.75 167 THR A CA 1
ATOM 1321 C C . THR A 1 167 ? -3.771 -18.631 11.220 1.00 93.75 167 THR A C 1
ATOM 1323 O O . THR A 1 167 ? -2.724 -18.941 11.788 1.00 93.75 167 THR A O 1
ATOM 1326 N N . HIS A 1 168 ? -3.834 -17.638 10.328 1.00 92.31 168 HIS A N 1
ATOM 1327 C CA . HIS A 1 168 ? -2.684 -16.793 10.007 1.00 92.31 168 HIS A CA 1
ATOM 1328 C C . HIS A 1 168 ? -2.347 -15.866 11.184 1.00 92.31 168 HIS A C 1
ATOM 1330 O O . HIS A 1 168 ? -3.162 -15.042 11.617 1.00 92.31 168 HIS A O 1
ATOM 1336 N N . MET A 1 169 ? -1.130 -16.001 11.711 1.00 94.75 169 MET A N 1
ATOM 1337 C CA . MET A 1 169 ? -0.638 -15.235 12.857 1.00 94.75 169 MET A CA 1
ATOM 1338 C C . MET A 1 169 ? -0.114 -13.871 12.402 1.00 94.75 169 MET A C 1
ATOM 1340 O O . MET A 1 169 ? 1.077 -13.678 12.162 1.00 94.75 169 MET A O 1
ATOM 1344 N N . ALA A 1 170 ? -1.029 -12.910 12.310 1.00 94.44 170 ALA A N 1
ATOM 1345 C CA . ALA A 1 170 ? -0.787 -11.541 11.873 1.00 94.44 170 ALA A CA 1
ATOM 1346 C C . ALA A 1 170 ? -0.122 -10.681 12.973 1.00 94.44 170 ALA A C 1
ATOM 1348 O O . ALA A 1 170 ? -0.626 -9.616 13.333 1.00 94.44 170 ALA A O 1
ATOM 1349 N N . THR A 1 171 ? 0.986 -11.148 13.557 1.00 92.81 171 THR A N 1
ATOM 1350 C CA . THR A 1 171 ? 1.673 -10.482 14.682 1.00 92.81 171 THR A CA 1
ATOM 1351 C C . THR A 1 171 ? 3.007 -9.840 14.296 1.00 92.81 171 THR A C 1
ATOM 1353 O O . THR A 1 171 ? 3.449 -8.914 14.971 1.00 92.81 171 THR A O 1
ATOM 1356 N N . SER A 1 172 ? 3.646 -10.232 13.194 1.00 92.00 172 SER A N 1
ATOM 1357 C CA . SER A 1 172 ? 4.914 -9.648 12.729 1.00 92.00 172 SER A CA 1
ATOM 1358 C C . SER A 1 172 ? 4.733 -8.771 11.487 1.00 92.00 172 SER A C 1
ATOM 1360 O O . SER A 1 172 ? 3.920 -9.060 10.613 1.00 92.00 172 SER A O 1
ATOM 1362 N N . TYR A 1 173 ? 5.508 -7.685 11.382 1.00 91.75 173 TYR A N 1
ATOM 1363 C CA . TYR A 1 173 ? 5.637 -6.983 10.103 1.00 91.75 173 TYR A CA 1
ATOM 1364 C C . TYR A 1 173 ? 6.459 -7.850 9.129 1.00 91.75 173 TYR A C 1
ATOM 1366 O O . TYR A 1 173 ? 7.530 -8.328 9.523 1.00 91.75 173 TYR A O 1
ATOM 1374 N N . PRO A 1 174 ? 6.000 -8.040 7.880 1.00 89.25 174 PRO A N 1
ATOM 1375 C CA . PRO A 1 174 ? 6.744 -8.734 6.834 1.00 89.25 174 PRO A CA 1
ATOM 1376 C C . PRO A 1 174 ? 7.828 -7.810 6.257 1.00 89.25 174 PRO A C 1
ATOM 1378 O O . PRO A 1 174 ? 8.050 -6.699 6.746 1.00 89.25 174 PRO A O 1
ATOM 1381 N N . SER A 1 175 ? 8.508 -8.252 5.197 1.00 91.62 175 SER A N 1
ATOM 1382 C CA . SER A 1 175 ? 9.437 -7.373 4.489 1.00 91.62 175 SER A CA 1
ATOM 1383 C C . SER A 1 175 ? 8.696 -6.231 3.784 1.00 91.62 175 SER A C 1
ATOM 1385 O O . SER A 1 175 ? 7.582 -6.389 3.278 1.00 91.62 175 SER A O 1
ATOM 1387 N N . VAL A 1 176 ? 9.336 -5.066 3.750 1.00 92.75 176 VAL A N 1
ATOM 1388 C CA . VAL A 1 176 ? 8.878 -3.905 2.979 1.00 92.75 176 VAL A CA 1
ATOM 1389 C C . VAL A 1 176 ? 9.147 -4.151 1.492 1.00 92.75 176 VAL A C 1
ATOM 1391 O O . VAL A 1 176 ? 10.035 -4.935 1.154 1.00 92.75 176 VAL A O 1
ATOM 1394 N N . CYS A 1 177 ? 8.429 -3.493 0.582 1.00 94.69 177 CYS A N 1
ATOM 1395 C CA . CYS A 1 177 ? 8.794 -3.580 -0.835 1.00 94.69 177 CYS A CA 1
ATOM 1396 C C . CYS A 1 177 ? 10.175 -2.960 -1.063 1.00 94.69 177 CYS A C 1
ATOM 1398 O O . CYS A 1 177 ? 10.514 -1.975 -0.401 1.00 94.69 177 CYS A O 1
ATOM 1400 N N . PHE A 1 178 ? 10.968 -3.550 -1.966 1.00 94.12 178 PHE A N 1
ATOM 1401 C CA . PHE A 1 178 ? 12.318 -3.072 -2.273 1.00 94.12 178 PHE A CA 1
ATOM 1402 C C . PHE A 1 178 ? 12.347 -1.553 -2.506 1.00 94.12 178 PHE A C 1
ATOM 1404 O O . PHE A 1 178 ? 11.588 -1.025 -3.318 1.00 94.12 178 PHE A O 1
ATOM 1411 N N . GLN A 1 179 ? 13.219 -0.869 -1.765 1.00 90.25 179 GLN A N 1
ATOM 1412 C CA . GLN A 1 179 ? 13.389 0.588 -1.761 1.00 90.25 179 GLN A CA 1
ATOM 1413 C C . GLN A 1 179 ? 14.765 0.955 -1.187 1.00 90.25 179 GLN A C 1
ATOM 1415 O O . GLN A 1 179 ? 15.451 0.101 -0.614 1.00 90.25 179 GLN A O 1
ATOM 1420 N N . MET A 1 180 ? 15.178 2.216 -1.299 1.00 86.12 180 MET A N 1
ATOM 1421 C CA . MET A 1 180 ? 16.357 2.702 -0.580 1.00 86.12 180 MET A CA 1
ATOM 1422 C C . MET A 1 180 ? 16.056 2.923 0.909 1.00 86.12 180 MET A C 1
ATOM 1424 O O . MET A 1 180 ? 14.944 3.291 1.285 1.00 86.12 180 MET A O 1
ATOM 1428 N N . ASP A 1 181 ? 17.061 2.752 1.769 1.00 84.00 181 ASP A N 1
ATOM 1429 C CA . ASP A 1 181 ? 16.952 3.166 3.171 1.00 84.00 181 ASP A CA 1
ATOM 1430 C C . ASP A 1 181 ? 16.873 4.699 3.321 1.00 84.00 181 ASP A C 1
ATOM 1432 O O . ASP A 1 181 ? 17.137 5.449 2.379 1.00 84.00 181 ASP A O 1
ATOM 1436 N N . SER A 1 182 ? 16.519 5.185 4.517 1.00 78.56 182 SER A N 1
ATOM 1437 C CA . SER A 1 182 ? 16.302 6.621 4.787 1.00 78.56 182 SER A CA 1
ATOM 1438 C C . SER A 1 182 ? 17.517 7.512 4.505 1.00 78.56 182 SER A C 1
ATOM 1440 O O . SER A 1 182 ? 17.374 8.720 4.344 1.00 78.56 182 SER A O 1
ATOM 1442 N N . ASN A 1 183 ? 18.712 6.919 4.455 1.00 77.50 183 ASN A N 1
ATOM 1443 C CA . ASN A 1 183 ? 19.972 7.597 4.167 1.00 77.50 183 ASN A CA 1
ATOM 1444 C C . ASN A 1 183 ? 20.346 7.531 2.672 1.00 77.50 183 ASN A C 1
ATOM 1446 O O . ASN A 1 183 ? 21.408 8.019 2.288 1.00 77.50 183 ASN A O 1
ATOM 1450 N N . HIS A 1 184 ? 19.515 6.886 1.843 1.00 76.88 184 HIS A N 1
ATOM 1451 C CA . HIS A 1 184 ? 19.795 6.500 0.457 1.00 76.88 184 HIS A CA 1
ATOM 1452 C C . HIS A 1 184 ? 21.153 5.787 0.278 1.00 76.88 184 HIS A C 1
ATOM 1454 O O . HIS A 1 184 ? 21.835 5.960 -0.732 1.00 76.88 184 HIS A O 1
ATOM 1460 N N . SER A 1 185 ? 21.542 4.981 1.269 1.00 80.75 185 SER A N 1
ATOM 1461 C CA . SER A 1 185 ? 22.871 4.368 1.396 1.00 80.75 185 SER A CA 1
ATOM 1462 C C . SER A 1 185 ? 22.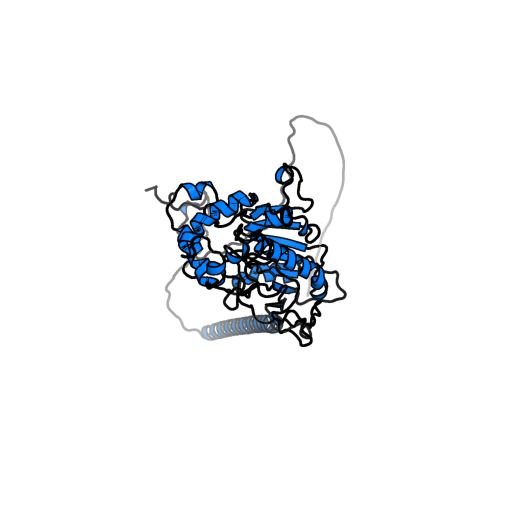919 2.894 0.986 1.00 80.75 185 SER A C 1
ATOM 1464 O O . SER A 1 185 ? 23.965 2.399 0.569 1.00 80.75 185 SER A O 1
ATOM 1466 N N . LYS A 1 186 ? 21.784 2.197 1.090 1.00 87.56 186 LYS A N 1
ATOM 1467 C CA . LYS A 1 186 ? 21.610 0.776 0.756 1.00 87.56 186 LYS A CA 1
ATOM 1468 C C . LYS A 1 186 ? 20.170 0.504 0.328 1.00 87.56 186 LYS A C 1
ATOM 1470 O O . LYS A 1 186 ? 19.268 1.262 0.683 1.00 87.56 186 LYS A O 1
ATOM 1475 N N . VAL A 1 187 ? 19.954 -0.614 -0.356 1.00 90.56 187 VAL A N 1
ATOM 1476 C CA . VAL A 1 187 ? 18.610 -1.159 -0.585 1.00 90.56 187 VAL A CA 1
ATOM 1477 C C . VAL A 1 187 ? 18.156 -1.979 0.624 1.00 90.56 187 VAL A C 1
ATOM 1479 O O . VAL A 1 187 ? 18.958 -2.643 1.284 1.00 90.56 187 VAL A O 1
ATOM 1482 N N . ILE A 1 188 ? 16.858 -1.916 0.912 1.00 91.69 188 ILE A N 1
ATOM 1483 C CA . ILE A 1 188 ? 16.149 -2.714 1.917 1.00 91.69 188 ILE A CA 1
ATOM 1484 C C . ILE A 1 188 ? 14.851 -3.265 1.314 1.00 91.69 188 ILE A C 1
ATOM 1486 O O . ILE A 1 188 ? 14.316 -2.684 0.373 1.00 91.69 188 ILE A O 1
ATOM 1490 N N . GLY A 1 189 ? 14.325 -4.355 1.877 1.00 93.38 189 GLY A N 1
ATOM 1491 C CA . GLY A 1 189 ? 13.031 -4.928 1.497 1.00 93.38 189 GLY A CA 1
ATOM 1492 C C . GLY A 1 189 ? 13.114 -6.299 0.824 1.00 93.38 189 GLY A C 1
ATOM 1493 O O . GLY A 1 189 ? 14.070 -7.046 1.028 1.00 93.38 189 GLY A O 1
ATOM 1494 N N . SER A 1 190 ? 12.064 -6.643 0.081 1.00 95.19 190 SER A N 1
ATOM 1495 C CA . SER A 1 190 ? 11.907 -7.864 -0.718 1.00 95.19 190 SER A CA 1
ATOM 1496 C C . SER A 1 190 ? 10.994 -7.589 -1.923 1.00 95.19 190 SER A C 1
ATOM 1498 O O . SER A 1 190 ? 10.314 -6.561 -1.977 1.00 95.19 190 SER A O 1
ATOM 1500 N N . GLU A 1 191 ? 10.939 -8.524 -2.872 1.00 95.62 191 GLU A N 1
ATOM 1501 C CA . GLU A 1 191 ? 9.829 -8.617 -3.833 1.00 95.62 191 GLU A CA 1
ATOM 1502 C C . GLU A 1 191 ? 8.580 -9.233 -3.183 1.00 95.62 191 GLU A C 1
ATOM 1504 O O . GLU A 1 191 ? 7.463 -8.823 -3.486 1.00 95.62 191 GLU A O 1
ATOM 1509 N N . ASP A 1 192 ? 8.750 -10.171 -2.244 1.00 94.94 192 ASP A N 1
ATOM 1510 C CA . ASP A 1 192 ? 7.657 -10.682 -1.411 1.00 94.94 192 ASP A CA 1
ATOM 1511 C C . ASP A 1 192 ? 7.289 -9.639 -0.345 1.00 94.94 192 ASP A C 1
ATOM 1513 O O . ASP A 1 192 ? 7.866 -9.592 0.745 1.00 94.94 192 ASP A O 1
ATOM 1517 N N . CYS A 1 193 ? 6.384 -8.734 -0.727 1.00 94.50 193 CYS A N 1
ATOM 1518 C CA . CYS A 1 193 ? 6.064 -7.538 0.046 1.00 94.50 193 CYS A CA 1
ATOM 1519 C C . CYS A 1 193 ? 4.595 -7.075 -0.018 1.00 94.50 193 CYS A C 1
ATOM 1521 O O . CYS A 1 193 ? 4.262 -6.083 0.634 1.00 94.50 193 CYS A O 1
ATOM 1523 N N . LEU A 1 194 ? 3.710 -7.762 -0.760 1.00 95.19 194 LEU A N 1
ATOM 1524 C CA . LEU A 1 194 ? 2.311 -7.352 -1.000 1.00 95.19 194 LEU A CA 1
ATOM 1525 C C . LEU A 1 194 ? 1.373 -7.685 0.175 1.00 95.19 194 LEU A C 1
ATOM 1527 O O . LEU A 1 194 ? 0.426 -8.474 0.081 1.00 95.19 194 LEU A O 1
ATOM 1531 N N . TYR A 1 195 ? 1.664 -7.033 1.296 1.00 94.81 195 TYR A N 1
ATOM 1532 C CA . TYR A 1 195 ? 0.965 -7.157 2.566 1.00 94.81 195 TYR A CA 1
ATOM 1533 C C . TYR A 1 195 ? 0.356 -5.823 3.002 1.00 94.81 195 TYR A C 1
ATOM 1535 O O . TYR A 1 195 ? 0.810 -4.740 2.619 1.00 94.81 195 TYR A O 1
ATOM 1543 N N . LEU A 1 196 ? -0.653 -5.913 3.862 1.00 96.44 196 LEU A N 1
ATOM 1544 C CA . LEU A 1 196 ? -1.225 -4.784 4.581 1.00 96.44 196 LEU A CA 1
ATOM 1545 C C . LEU A 1 196 ? -1.252 -5.046 6.089 1.00 96.44 196 LEU A C 1
ATOM 1547 O O . LEU A 1 196 ? -1.168 -6.188 6.552 1.00 96.44 196 LEU A O 1
ATOM 1551 N N . ASN A 1 197 ? -1.362 -3.964 6.851 1.00 96.19 197 ASN A N 1
ATOM 1552 C CA . ASN A 1 197 ? -1.481 -3.981 8.306 1.00 96.19 197 ASN A CA 1
ATOM 1553 C C . ASN A 1 197 ? -2.753 -3.220 8.704 1.00 96.19 197 ASN A C 1
ATOM 1555 O O . ASN A 1 197 ? -3.071 -2.209 8.078 1.00 96.19 197 ASN A O 1
ATOM 1559 N N . VAL A 1 198 ? -3.469 -3.681 9.730 1.00 96.75 198 VAL A N 1
ATOM 1560 C CA . VAL A 1 198 ? -4.732 -3.096 10.210 1.00 96.75 198 VAL A CA 1
ATOM 1561 C C . VAL A 1 198 ? -4.634 -2.815 11.708 1.00 96.75 198 VAL A C 1
ATOM 1563 O O . VAL A 1 198 ? -4.242 -3.685 12.482 1.00 96.75 198 VAL A O 1
ATOM 1566 N N . TRP A 1 199 ? -5.040 -1.619 12.126 1.00 95.75 199 TRP A N 1
ATOM 1567 C CA . TRP A 1 199 ? -5.206 -1.235 13.524 1.00 95.75 199 TRP A CA 1
ATOM 1568 C C . TRP A 1 199 ? -6.671 -0.866 13.763 1.00 95.75 199 TRP A C 1
ATOM 1570 O O . TRP A 1 199 ? -7.210 0.004 13.074 1.00 95.75 199 TRP A O 1
ATOM 1580 N N . MET A 1 200 ? -7.298 -1.488 14.760 1.00 92.31 200 MET A N 1
ATOM 1581 C CA . MET A 1 200 ? -8.669 -1.186 15.184 1.00 92.31 200 MET A CA 1
ATOM 1582 C C . MET A 1 200 ? -8.726 -0.880 16.694 1.00 92.31 200 MET A C 1
ATOM 1584 O O . MET A 1 200 ? -7.837 -1.310 17.441 1.00 92.31 200 MET A O 1
ATOM 1588 N N . PRO A 1 201 ? -9.728 -0.122 17.178 1.00 90.06 201 PRO A N 1
ATOM 1589 C CA . PRO A 1 201 ? -9.746 0.340 18.567 1.00 90.06 201 PRO A CA 1
ATOM 1590 C C . PRO A 1 201 ? -9.883 -0.794 19.588 1.00 90.06 201 PRO A C 1
ATOM 1592 O O . PRO A 1 201 ? -10.594 -1.770 19.348 1.00 90.06 201 PRO A O 1
ATOM 1595 N N . HIS A 1 202 ? -9.262 -0.649 20.766 1.00 84.75 202 HIS A N 1
ATOM 1596 C CA . HIS A 1 202 ? -9.405 -1.614 21.870 1.00 84.75 202 HIS A CA 1
ATOM 1597 C C . HIS A 1 202 ? -10.871 -1.850 22.261 1.00 84.75 202 HIS A C 1
ATOM 1599 O O . HIS A 1 202 ? -11.252 -2.967 22.599 1.00 84.75 202 HIS A O 1
ATOM 1605 N N . ASN A 1 203 ? -11.695 -0.801 22.185 1.00 79.94 203 ASN A N 1
ATOM 1606 C CA . ASN A 1 203 ? -13.116 -0.796 22.521 1.00 79.94 203 ASN A CA 1
ATOM 1607 C C . ASN A 1 203 ? -14.027 -1.271 21.366 1.00 79.94 203 ASN A C 1
ATOM 1609 O O . ASN A 1 203 ? -15.214 -0.921 21.351 1.00 79.94 203 ASN A O 1
ATOM 1613 N N . TYR A 1 204 ? -13.487 -2.047 20.418 1.00 77.06 204 TYR A N 1
ATOM 1614 C CA . TYR A 1 204 ? -14.246 -2.766 19.392 1.00 77.06 204 TYR A CA 1
ATOM 1615 C C . TYR A 1 204 ? -15.410 -3.565 20.000 1.00 77.06 204 TYR A C 1
ATOM 1617 O O . TYR A 1 204 ? -15.290 -4.166 21.066 1.00 77.06 204 TYR A O 1
ATOM 1625 N N . ASP A 1 205 ? -16.549 -3.529 19.316 1.00 79.38 205 ASP A N 1
ATOM 1626 C CA . ASP A 1 205 ? -17.794 -4.196 19.689 1.00 79.38 205 ASP A CA 1
ATOM 1627 C C . ASP A 1 205 ? -18.636 -4.321 18.416 1.00 79.38 205 ASP A C 1
ATOM 1629 O O . ASP A 1 205 ? -18.973 -3.312 17.794 1.00 79.38 205 ASP A O 1
ATOM 1633 N N . GLU A 1 206 ? -18.967 -5.550 18.027 1.00 77.19 206 GLU A N 1
ATOM 1634 C CA . GLU A 1 206 ? -19.742 -5.878 16.821 1.00 77.19 206 GLU A CA 1
ATOM 1635 C C . GLU A 1 206 ? -21.132 -5.223 16.792 1.00 77.19 206 GLU A C 1
ATOM 1637 O O . GLU A 1 206 ? -21.736 -5.099 15.728 1.00 77.19 206 GLU A O 1
ATOM 1642 N N . LYS A 1 207 ? -21.642 -4.776 17.948 1.00 82.50 207 LYS A N 1
ATOM 1643 C CA . LYS A 1 207 ? -22.951 -4.119 18.086 1.00 82.50 207 LYS A CA 1
ATOM 1644 C C . LYS A 1 207 ? -22.895 -2.607 17.848 1.00 82.50 207 LYS A C 1
ATOM 1646 O O . LYS A 1 207 ? -23.944 -1.960 17.830 1.00 82.50 207 LYS A O 1
ATOM 1651 N N . LYS A 1 208 ? -21.701 -2.021 17.697 1.00 84.44 208 LYS A N 1
ATOM 1652 C CA . LYS A 1 208 ? -21.520 -0.589 17.410 1.00 84.44 208 LYS A CA 1
ATOM 1653 C C . LYS A 1 208 ? -21.518 -0.321 15.899 1.00 84.44 208 LYS A C 1
ATOM 1655 O O . LYS A 1 208 ? -21.172 -1.206 15.118 1.00 84.44 208 LYS A O 1
ATOM 1660 N N . PRO A 1 209 ? -21.857 0.908 15.463 1.00 88.69 209 PRO A N 1
ATOM 1661 C CA . PRO A 1 209 ? -21.712 1.306 14.067 1.00 88.69 209 PRO A CA 1
ATOM 1662 C C . PRO A 1 209 ? -20.281 1.102 13.553 1.00 88.69 209 PRO A C 1
ATOM 1664 O O . PRO A 1 209 ? -19.317 1.432 14.246 1.00 88.69 209 PRO A O 1
ATOM 1667 N N . ARG A 1 210 ? -20.152 0.606 12.316 1.00 95.00 210 ARG A N 1
ATOM 1668 C CA . ARG A 1 210 ? -18.865 0.459 11.624 1.00 95.00 210 ARG A CA 1
ATOM 1669 C C . ARG A 1 210 ? -18.167 1.820 11.476 1.00 95.00 210 ARG A C 1
ATOM 1671 O O . ARG A 1 210 ? -18.796 2.811 11.097 1.00 95.00 210 ARG A O 1
ATOM 1678 N N . LEU A 1 211 ? -16.868 1.849 11.755 1.00 96.00 211 LEU A N 1
ATOM 1679 C CA . LEU A 1 211 ? -16.050 3.055 11.901 1.00 96.00 211 LEU A CA 1
ATOM 1680 C C . LEU A 1 211 ? -15.478 3.558 10.559 1.00 96.00 211 LEU A C 1
ATOM 1682 O O . LEU A 1 211 ? -15.240 2.747 9.664 1.00 96.00 211 LEU A O 1
ATOM 1686 N N . PRO A 1 212 ? -15.174 4.860 10.400 1.00 97.25 212 PRO A N 1
ATOM 1687 C CA . PRO A 1 212 ? -14.442 5.360 9.235 1.00 97.25 212 PRO A CA 1
ATOM 1688 C C . PRO A 1 212 ? -13.099 4.639 9.047 1.00 97.25 212 PRO A C 1
ATOM 1690 O O . PRO A 1 212 ? -12.447 4.273 10.027 1.00 97.25 212 PRO A O 1
ATOM 1693 N N . VAL A 1 213 ? -12.663 4.467 7.796 1.00 98.44 213 VAL A N 1
ATOM 1694 C CA . VAL A 1 213 ? -11.412 3.763 7.468 1.00 98.44 213 VAL A CA 1
ATOM 1695 C C . VAL A 1 213 ? -10.408 4.738 6.856 1.00 98.44 213 VAL A C 1
ATOM 1697 O O . VAL A 1 213 ? -10.722 5.422 5.882 1.00 98.44 213 VAL A O 1
ATOM 1700 N N . VAL A 1 214 ? -9.188 4.783 7.390 1.00 98.06 214 VAL A N 1
ATOM 1701 C CA . VAL A 1 214 ? -8.064 5.556 6.836 1.00 98.06 214 VAL A CA 1
ATOM 1702 C C . VAL A 1 214 ? -7.038 4.586 6.257 1.00 98.06 214 VAL A C 1
ATOM 1704 O O . VAL A 1 214 ? -6.531 3.733 6.979 1.00 98.06 214 VAL A O 1
ATOM 1707 N N . VAL A 1 215 ? -6.731 4.710 4.965 1.00 98.12 215 VAL A N 1
ATOM 1708 C CA . VAL A 1 215 ? -5.852 3.789 4.227 1.00 98.12 215 VAL A CA 1
ATOM 1709 C C . VAL A 1 215 ? -4.602 4.529 3.769 1.00 98.12 215 VAL A C 1
ATOM 1711 O O . VAL A 1 215 ? -4.655 5.307 2.818 1.00 98.12 215 VAL A O 1
ATOM 1714 N N . MET A 1 216 ? -3.480 4.291 4.444 1.00 96.19 216 MET A N 1
ATOM 1715 C CA . MET A 1 216 ? -2.182 4.865 4.102 1.00 96.19 216 MET A CA 1
ATOM 1716 C C . MET A 1 216 ? -1.507 4.084 2.973 1.00 96.19 216 MET A C 1
ATOM 1718 O O . MET A 1 216 ? -1.140 2.919 3.149 1.00 96.19 216 MET A O 1
ATOM 1722 N N . MET A 1 217 ? -1.274 4.763 1.852 1.00 94.25 217 MET A N 1
ATOM 1723 C CA . MET A 1 217 ? -0.385 4.285 0.793 1.00 94.25 217 MET A CA 1
ATOM 1724 C C . MET A 1 217 ? 1.062 4.574 1.207 1.00 94.25 217 MET A C 1
ATOM 1726 O O . MET A 1 217 ? 1.427 5.732 1.406 1.00 94.25 217 MET A O 1
ATOM 1730 N N . GLN A 1 218 ? 1.874 3.532 1.401 1.00 89.25 218 GLN A N 1
ATOM 1731 C CA . GLN A 1 218 ? 3.234 3.673 1.937 1.00 89.25 218 GLN A CA 1
ATOM 1732 C C . GLN A 1 218 ? 4.257 3.865 0.811 1.00 89.25 218 GLN A C 1
ATOM 1734 O O . GLN A 1 218 ? 4.640 2.900 0.153 1.00 89.25 218 GLN A O 1
ATOM 1739 N N . GLY A 1 219 ? 4.693 5.107 0.587 1.00 83.62 219 GLY A N 1
ATOM 1740 C CA . GLY A 1 219 ? 5.744 5.415 -0.388 1.00 83.62 219 GLY A CA 1
ATOM 1741 C C . GLY A 1 219 ? 7.155 5.048 0.089 1.00 83.62 219 GLY A C 1
ATOM 1742 O O . GLY A 1 219 ? 7.356 4.600 1.224 1.00 83.62 219 GLY A O 1
ATOM 1743 N N . GLU A 1 220 ? 8.159 5.286 -0.766 1.00 83.56 220 GLU A N 1
ATOM 1744 C CA . GLU A 1 220 ? 9.577 5.103 -0.412 1.00 83.56 220 GLU A CA 1
ATOM 1745 C C . GLU A 1 220 ? 9.916 5.884 0.873 1.00 83.56 220 GLU A C 1
ATOM 1747 O O . GLU A 1 220 ? 9.613 7.076 0.993 1.00 83.56 220 GLU A O 1
ATOM 1752 N N . GLY A 1 221 ? 10.502 5.191 1.855 1.00 80.31 221 GLY A N 1
ATOM 1753 C CA . GLY A 1 221 ? 10.858 5.730 3.171 1.00 80.31 221 GLY A CA 1
ATOM 1754 C C . GLY A 1 221 ? 9.738 5.731 4.225 1.00 80.31 221 GLY A C 1
ATOM 1755 O O . GLY A 1 221 ? 10.014 6.039 5.382 1.00 80.31 221 GLY A O 1
ATOM 1756 N N . GLN A 1 222 ? 8.497 5.366 3.879 1.00 77.06 222 GLN A N 1
ATOM 1757 C CA . GLN A 1 222 ? 7.320 5.478 4.767 1.00 77.06 222 GLN A CA 1
ATOM 1758 C C . GLN A 1 222 ? 6.785 4.127 5.272 1.00 77.06 222 GLN A C 1
ATOM 1760 O O . GLN A 1 222 ? 5.605 3.990 5.602 1.00 77.06 222 GLN A O 1
ATOM 1765 N N . SER A 1 223 ? 7.639 3.105 5.293 1.00 74.56 223 SER A N 1
ATOM 1766 C CA . SER A 1 223 ? 7.250 1.717 5.565 1.00 74.56 223 SER A CA 1
ATOM 1767 C C . SER A 1 223 ? 7.209 1.380 7.064 1.00 74.56 223 SER A C 1
ATOM 1769 O O . SER A 1 223 ? 8.020 1.884 7.839 1.00 74.56 223 SER A O 1
ATOM 1771 N N . PHE A 1 224 ? 6.313 0.471 7.472 1.00 78.75 224 PHE A N 1
ATOM 1772 C CA . PHE A 1 224 ? 6.293 -0.090 8.831 1.00 78.75 224 PHE A CA 1
ATOM 1773 C C . PHE A 1 224 ? 7.005 -1.447 8.852 1.00 78.75 224 PHE A C 1
ATOM 1775 O O . PHE A 1 224 ? 6.691 -2.333 8.060 1.00 78.75 224 PHE A O 1
ATOM 1782 N N . HIS A 1 225 ? 7.964 -1.602 9.761 1.00 78.50 225 HIS A N 1
ATOM 1783 C CA . HIS A 1 225 ? 8.767 -2.809 9.961 1.00 78.50 225 HIS A CA 1
ATOM 1784 C C . HIS A 1 225 ? 9.050 -3.012 11.458 1.00 78.50 225 HIS A C 1
ATOM 1786 O O . HIS A 1 225 ? 8.769 -2.147 12.288 1.00 78.50 225 HIS A O 1
ATOM 1792 N N . LYS A 1 226 ? 9.617 -4.169 11.822 1.00 73.00 226 LYS A N 1
ATOM 1793 C CA . LYS A 1 226 ? 9.895 -4.555 13.222 1.00 73.00 226 LYS A CA 1
ATOM 1794 C C . LYS A 1 226 ? 10.739 -3.532 14.013 1.00 73.00 226 LYS A C 1
ATOM 1796 O O . LYS A 1 226 ? 10.622 -3.475 15.230 1.00 73.00 226 LYS A O 1
ATOM 1801 N N . ASP A 1 227 ? 11.574 -2.746 13.328 1.00 76.81 227 ASP A N 1
ATOM 1802 C CA . ASP A 1 227 ? 12.502 -1.769 13.920 1.00 76.81 227 ASP A CA 1
ATOM 1803 C C . ASP A 1 227 ? 11.994 -0.317 13.805 1.00 76.81 227 ASP A C 1
ATOM 1805 O O . ASP A 1 227 ? 12.725 0.621 14.128 1.00 76.81 227 ASP A O 1
ATOM 1809 N N . THR A 1 228 ? 10.761 -0.095 13.326 1.00 78.50 228 THR A N 1
ATOM 1810 C CA . THR A 1 228 ? 10.194 1.257 13.230 1.00 78.50 228 THR A CA 1
ATOM 1811 C C . THR A 1 228 ? 10.043 1.876 14.632 1.00 78.50 228 THR A C 1
ATOM 1813 O O . THR A 1 228 ? 9.434 1.253 15.506 1.00 78.50 228 THR A O 1
ATOM 1816 N N . PRO A 1 229 ? 10.537 3.107 14.880 1.00 76.75 229 PRO A N 1
ATOM 1817 C CA . PRO A 1 229 ? 10.460 3.731 16.198 1.00 76.75 229 PRO A CA 1
ATOM 1818 C C . PRO A 1 229 ? 9.030 3.882 16.725 1.00 76.75 229 PRO A C 1
ATOM 1820 O O . PRO A 1 229 ? 8.130 4.315 16.008 1.00 76.75 229 PRO A O 1
ATOM 1823 N N . GLN A 1 230 ? 8.840 3.651 18.027 1.00 70.12 230 GLN A N 1
ATOM 1824 C CA . GLN A 1 230 ? 7.530 3.733 18.691 1.00 70.12 230 GLN A CA 1
ATOM 1825 C C . GLN A 1 230 ? 6.824 5.103 18.582 1.00 70.12 230 GLN A C 1
ATOM 1827 O O . GLN A 1 230 ? 5.602 5.189 18.724 1.00 70.12 230 GLN A O 1
ATOM 1832 N N . LYS A 1 231 ? 7.571 6.176 18.287 1.00 76.06 231 LYS A N 1
ATOM 1833 C CA . LYS A 1 231 ? 7.011 7.508 18.001 1.00 76.06 231 LYS A CA 1
ATOM 1834 C C . LYS A 1 231 ? 6.281 7.567 16.656 1.00 76.06 231 LYS A C 1
ATOM 1836 O O . LYS A 1 231 ? 5.265 8.244 16.539 1.00 76.06 231 LYS A O 1
ATOM 1841 N N . SER A 1 232 ? 6.730 6.805 15.659 1.00 77.00 232 SER A N 1
ATOM 1842 C CA . SER A 1 232 ? 6.111 6.759 14.327 1.00 77.00 232 SER A CA 1
ATOM 1843 C C . SER A 1 232 ? 4.694 6.172 14.343 1.00 77.00 232 SER A C 1
ATOM 1845 O O . SER A 1 232 ? 3.940 6.394 13.404 1.00 77.00 232 SER A O 1
ATOM 1847 N N . PHE A 1 233 ? 4.299 5.472 15.412 1.00 81.12 233 PHE A N 1
ATOM 1848 C CA . PHE A 1 233 ? 2.939 4.957 15.601 1.00 81.12 233 PHE A CA 1
ATOM 1849 C C . PHE A 1 233 ? 2.013 5.922 16.371 1.00 81.12 233 PHE A C 1
ATOM 1851 O O . PHE A 1 233 ? 0.818 5.651 16.488 1.00 81.12 233 PHE A O 1
ATOM 1858 N N . GLU A 1 234 ? 2.500 7.067 16.875 1.00 79.12 234 GLU A N 1
ATOM 1859 C CA . GLU A 1 234 ? 1.685 8.017 17.661 1.00 79.12 234 GLU A CA 1
ATOM 1860 C C . GLU A 1 234 ? 0.469 8.548 16.890 1.00 79.12 234 GLU A C 1
ATOM 1862 O O . GLU A 1 234 ? -0.619 8.662 17.458 1.00 79.12 234 GLU A O 1
ATOM 1867 N N . PHE A 1 235 ? 0.621 8.816 15.589 1.00 83.81 235 PHE A N 1
ATOM 1868 C CA . PHE A 1 235 ? -0.483 9.299 14.758 1.00 83.81 235 PHE A CA 1
ATOM 1869 C C . PHE A 1 235 ? -1.538 8.209 14.501 1.00 83.81 235 PHE A C 1
ATOM 1871 O O . PHE A 1 235 ? -2.733 8.501 14.515 1.00 83.81 235 PHE A O 1
ATOM 1878 N N . ILE A 1 236 ? -1.124 6.943 14.363 1.00 87.62 236 ILE A N 1
ATOM 1879 C CA . ILE A 1 236 ? -2.042 5.798 14.254 1.00 87.62 236 ILE A CA 1
ATOM 1880 C C . ILE A 1 236 ? -2.808 5.623 15.568 1.00 87.62 236 ILE A C 1
ATOM 1882 O O . ILE A 1 236 ? -4.036 5.556 15.551 1.00 87.62 236 ILE A O 1
ATOM 1886 N N . ARG A 1 237 ? -2.118 5.664 16.719 1.00 83.25 237 ARG A N 1
ATOM 1887 C CA . ARG A 1 237 ? -2.765 5.633 18.045 1.00 83.25 237 ARG A CA 1
ATOM 1888 C C . ARG A 1 237 ? -3.770 6.781 18.224 1.00 83.25 237 ARG A C 1
ATOM 1890 O O . ARG A 1 237 ? -4.792 6.586 18.880 1.00 83.25 237 ARG A O 1
ATOM 1897 N N . HIS A 1 238 ? -3.537 7.948 17.611 1.00 84.31 238 HIS A N 1
ATOM 1898 C CA . HIS A 1 238 ? -4.511 9.045 17.576 1.00 84.31 238 HIS A CA 1
ATOM 1899 C C . HIS A 1 238 ? -5.744 8.703 16.721 1.00 84.31 238 HIS A C 1
ATOM 1901 O O . HIS A 1 238 ? -6.863 8.809 17.225 1.00 84.31 238 HIS A O 1
ATOM 1907 N N . TYR A 1 239 ? -5.569 8.276 15.463 1.00 87.44 239 TYR A N 1
ATOM 1908 C CA . TYR A 1 239 ? -6.692 7.899 14.590 1.00 87.44 239 TYR A CA 1
ATOM 1909 C C . TYR A 1 239 ? -7.558 6.796 15.209 1.00 87.44 239 TYR A C 1
ATOM 1911 O O . TYR A 1 239 ? -8.781 6.912 15.260 1.00 87.44 239 TYR A O 1
ATOM 1919 N N . VAL A 1 240 ? -6.913 5.761 15.742 1.00 91.00 240 VAL A N 1
ATOM 1920 C CA . VAL A 1 240 ? -7.583 4.590 16.304 1.00 91.00 240 VAL A CA 1
ATOM 1921 C C . VAL A 1 240 ? -8.309 4.944 17.605 1.00 91.00 240 VAL A C 1
ATOM 1923 O O . VAL A 1 240 ? -9.530 4.821 17.696 1.00 91.00 240 VAL A O 1
ATOM 1926 N N . ASN A 1 241 ? -7.602 5.464 18.612 1.00 86.62 241 ASN A N 1
ATOM 1927 C CA . ASN A 1 241 ? -8.194 5.614 19.945 1.00 86.62 241 ASN A CA 1
ATOM 1928 C C . ASN A 1 241 ? -8.895 6.955 20.194 1.00 86.62 241 ASN A C 1
ATOM 1930 O O . ASN A 1 241 ? -9.829 6.987 20.990 1.00 86.62 241 ASN A O 1
ATOM 1934 N N . LYS A 1 242 ? -8.499 8.052 19.530 1.00 87.00 242 LYS A N 1
ATOM 1935 C CA . LYS A 1 242 ? -9.146 9.369 19.710 1.00 87.00 242 LYS A CA 1
ATOM 1936 C C . LYS A 1 242 ? -10.163 9.697 18.623 1.00 87.00 242 LYS A C 1
ATOM 1938 O O . LYS A 1 242 ? -11.237 10.186 18.950 1.00 87.00 242 LYS A O 1
ATOM 1943 N N . ALA A 1 243 ? -9.845 9.426 17.356 1.00 89.00 243 ALA A N 1
ATOM 1944 C CA . ALA A 1 243 ? -10.776 9.666 16.249 1.00 89.00 243 ALA A CA 1
ATOM 1945 C C . ALA A 1 243 ? -11.742 8.492 15.988 1.00 89.00 243 ALA A C 1
ATOM 1947 O O . ALA A 1 243 ? -12.669 8.655 15.202 1.00 89.00 243 ALA A O 1
ATOM 1948 N N . GLN A 1 244 ? -11.547 7.343 16.657 1.00 91.62 244 GLN A N 1
ATOM 1949 C CA . GLN A 1 244 ? -12.374 6.134 16.521 1.00 91.62 244 GLN A CA 1
ATOM 1950 C C . GLN A 1 244 ? -12.514 5.699 15.052 1.00 91.62 244 GLN A C 1
ATOM 1952 O O . GLN A 1 244 ? -13.614 5.521 14.535 1.00 91.62 244 GLN A O 1
ATOM 1957 N N . ALA A 1 245 ? -11.372 5.538 14.383 1.00 95.06 245 ALA A N 1
ATOM 1958 C CA . ALA A 1 245 ? -11.263 5.043 13.014 1.00 95.06 245 ALA A CA 1
ATOM 1959 C C . ALA A 1 245 ? -10.498 3.710 12.964 1.00 95.06 245 ALA A C 1
ATOM 1961 O O . ALA A 1 245 ? -9.649 3.438 13.815 1.00 95.06 245 ALA A O 1
ATOM 1962 N N . VAL A 1 246 ? -10.744 2.902 11.932 1.00 97.12 246 VAL A N 1
ATOM 1963 C CA . VAL A 1 246 ? -9.841 1.800 11.568 1.00 97.12 246 VAL A CA 1
ATOM 1964 C C . VAL A 1 246 ? -8.736 2.369 10.685 1.00 97.12 246 VAL A C 1
ATOM 1966 O O . VAL A 1 246 ? -9.011 3.056 9.699 1.00 97.12 246 VAL A O 1
ATOM 1969 N N . PHE A 1 247 ? -7.481 2.096 11.029 1.00 97.50 247 PHE A N 1
ATOM 1970 C CA . PHE A 1 247 ? -6.331 2.504 10.228 1.00 97.50 247 PHE A CA 1
ATOM 1971 C C . PHE A 1 247 ? -5.766 1.295 9.484 1.00 97.50 247 PHE A C 1
ATOM 1973 O O . PHE A 1 247 ? -5.615 0.221 10.064 1.00 97.50 247 PHE A O 1
ATOM 1980 N N . VAL A 1 248 ? -5.434 1.466 8.208 1.00 97.81 248 VAL A N 1
ATOM 1981 C CA . VAL A 1 248 ? -4.819 0.444 7.357 1.00 97.81 248 VAL A CA 1
ATOM 1982 C C . VAL A 1 248 ? -3.563 1.028 6.726 1.00 97.81 248 VAL A C 1
ATOM 1984 O O . VAL A 1 248 ? -3.584 2.167 6.263 1.00 97.81 248 VAL A O 1
ATOM 1987 N N . SER A 1 249 ? -2.481 0.259 6.664 1.00 96.06 249 SER A N 1
ATOM 1988 C CA . SER A 1 249 ? -1.288 0.612 5.888 1.00 96.06 249 SER A CA 1
ATOM 1989 C C . SER A 1 249 ? -1.047 -0.428 4.796 1.00 96.06 249 SER A C 1
ATOM 1991 O O . SER A 1 249 ? -1.243 -1.622 5.030 1.00 96.06 249 SER A O 1
ATOM 1993 N N . VAL A 1 250 ? -0.665 0.024 3.601 1.00 96.06 250 VAL A N 1
ATOM 1994 C CA . VAL A 1 250 ? -0.529 -0.819 2.405 1.00 96.06 250 VAL A CA 1
ATOM 1995 C C . VAL A 1 250 ? 0.872 -0.674 1.813 1.00 96.06 250 VAL A C 1
ATOM 1997 O O . VAL A 1 250 ? 1.232 0.402 1.327 1.00 96.06 250 VAL A O 1
ATOM 2000 N N . ASN A 1 251 ? 1.623 -1.779 1.786 1.00 95.00 251 ASN A N 1
ATOM 2001 C CA . ASN A 1 251 ? 2.793 -1.923 0.922 1.00 95.00 251 ASN A CA 1
ATOM 2002 C C . ASN A 1 251 ? 2.327 -2.165 -0.524 1.00 95.00 251 ASN A C 1
ATOM 2004 O O . ASN A 1 251 ? 1.384 -2.923 -0.748 1.00 95.00 251 ASN A O 1
ATOM 2008 N N . TYR A 1 252 ? 3.012 -1.588 -1.507 1.00 95.62 252 TYR A N 1
ATOM 2009 C CA . TYR A 1 252 ? 2.814 -1.835 -2.942 1.00 95.62 252 TYR A CA 1
ATOM 2010 C C . TYR A 1 252 ? 4.172 -1.786 -3.654 1.00 95.62 252 TYR A C 1
ATOM 2012 O O . TYR A 1 252 ? 5.109 -1.185 -3.121 1.00 95.62 252 TYR A O 1
ATOM 2020 N N . ARG A 1 253 ? 4.326 -2.421 -4.827 1.00 95.81 253 ARG A N 1
ATOM 2021 C CA . ARG A 1 253 ? 5.622 -2.414 -5.530 1.00 95.81 253 ARG A CA 1
ATOM 2022 C C . ARG A 1 253 ? 6.049 -0.988 -5.884 1.00 95.81 253 ARG A C 1
ATOM 2024 O O . ARG A 1 253 ? 5.270 -0.217 -6.441 1.00 95.81 253 ARG A O 1
ATOM 2031 N N . LEU A 1 254 ? 7.312 -0.677 -5.597 1.00 91.50 254 LEU A N 1
ATOM 2032 C CA . LEU A 1 254 ? 7.943 0.621 -5.833 1.00 91.50 254 LEU A CA 1
ATOM 2033 C C . LEU A 1 254 ? 8.946 0.554 -6.995 1.00 91.50 254 LEU A C 1
ATOM 2035 O O . LEU A 1 254 ? 9.399 -0.523 -7.391 1.00 91.50 254 LEU A O 1
ATOM 2039 N N . ASP A 1 255 ? 9.287 1.732 -7.520 1.00 87.88 255 ASP A N 1
ATOM 2040 C CA . ASP A 1 255 ? 10.292 1.962 -8.565 1.00 87.88 255 ASP A CA 1
ATOM 2041 C C . ASP A 1 255 ? 10.231 0.963 -9.741 1.00 87.88 255 ASP A C 1
ATOM 2043 O O . ASP A 1 255 ? 9.140 0.605 -10.175 1.00 87.88 255 ASP A O 1
ATOM 2047 N N . ILE A 1 256 ? 11.368 0.490 -10.266 1.00 88.31 256 ILE A N 1
ATOM 2048 C CA . ILE A 1 256 ? 11.434 -0.439 -11.406 1.00 88.31 256 ILE A CA 1
ATOM 2049 C C . ILE A 1 256 ? 10.579 -1.701 -11.228 1.00 88.31 256 ILE A C 1
ATOM 2051 O O . ILE A 1 256 ? 10.033 -2.208 -12.202 1.00 88.31 256 ILE A O 1
ATOM 2055 N N . LEU A 1 257 ? 10.399 -2.204 -10.006 1.00 91.81 257 LEU A N 1
ATOM 2056 C CA . LEU A 1 257 ? 9.605 -3.412 -9.750 1.00 91.81 257 LEU A CA 1
ATOM 2057 C C . LEU A 1 257 ? 8.095 -3.140 -9.847 1.00 91.81 257 LEU A C 1
ATOM 2059 O O . LEU A 1 257 ? 7.336 -4.020 -10.257 1.00 91.81 257 LEU A O 1
ATOM 2063 N N . GLY A 1 258 ? 7.662 -1.921 -9.512 1.00 92.50 258 GLY A N 1
ATOM 2064 C CA . GLY A 1 258 ? 6.268 -1.481 -9.610 1.00 92.50 258 GLY A CA 1
ATOM 2065 C C . GLY A 1 258 ? 5.907 -0.752 -10.901 1.00 92.50 258 GLY A C 1
ATOM 2066 O O . GLY A 1 258 ? 4.736 -0.764 -11.268 1.00 92.50 258 GLY A O 1
ATOM 2067 N N . PHE A 1 259 ? 6.881 -0.128 -11.572 1.00 89.81 259 PHE A N 1
ATOM 2068 C CA . PHE A 1 259 ? 6.643 0.944 -12.545 1.00 89.81 259 PHE A CA 1
ATOM 2069 C C . PHE A 1 259 ? 7.410 0.824 -13.872 1.00 89.81 259 PHE A C 1
ATOM 2071 O O . PHE A 1 259 ? 7.513 1.799 -14.610 1.00 89.81 259 PHE A O 1
ATOM 2078 N N . LEU A 1 260 ? 7.934 -0.357 -14.219 1.00 86.75 260 LEU A N 1
ATOM 2079 C CA . LEU A 1 260 ? 8.627 -0.588 -15.493 1.00 86.75 260 LEU A CA 1
ATOM 2080 C C . LEU A 1 260 ? 7.661 -0.898 -16.657 1.00 86.75 260 LEU A C 1
ATOM 2082 O O . LEU A 1 260 ? 7.175 -2.027 -16.734 1.00 86.75 260 LEU A O 1
ATOM 2086 N N . PRO A 1 261 ? 7.436 0.013 -17.626 1.00 83.88 261 PRO A N 1
ATOM 2087 C CA . PRO A 1 261 ? 6.920 -0.361 -18.936 1.00 83.88 261 PRO A CA 1
ATOM 2088 C C . PRO A 1 261 ? 8.029 -0.891 -19.854 1.00 83.88 261 PRO A C 1
ATOM 2090 O O . PRO A 1 261 ? 9.141 -0.353 -19.897 1.00 83.88 261 PRO A O 1
ATOM 2093 N N . THR A 1 262 ? 7.696 -1.895 -20.663 1.00 75.00 262 THR A N 1
ATOM 2094 C CA . THR A 1 262 ? 8.530 -2.359 -21.783 1.00 75.00 262 THR A CA 1
ATOM 2095 C C . THR A 1 262 ? 7.665 -2.900 -22.922 1.00 75.00 262 THR A C 1
ATOM 2097 O O . THR A 1 262 ? 6.591 -3.459 -22.704 1.00 75.00 262 THR A O 1
ATOM 2100 N N . ALA A 1 263 ? 8.129 -2.696 -24.157 1.00 66.88 263 ALA A N 1
ATOM 2101 C CA . ALA A 1 263 ? 7.482 -3.178 -25.380 1.00 66.88 263 ALA A CA 1
ATOM 2102 C C . ALA A 1 263 ? 7.983 -4.565 -25.831 1.00 66.88 263 ALA A C 1
ATOM 2104 O O . ALA A 1 263 ? 7.627 -5.015 -26.918 1.00 66.88 263 ALA A O 1
ATOM 2105 N N . GLN A 1 264 ? 8.820 -5.231 -25.028 1.00 64.69 264 GLN A N 1
ATOM 2106 C CA . GLN A 1 264 ? 9.224 -6.620 -25.254 1.00 64.69 264 GLN A CA 1
ATOM 2107 C C . GLN A 1 264 ? 8.312 -7.583 -24.486 1.00 64.69 264 GLN A C 1
ATOM 2109 O O . GLN A 1 264 ? 7.897 -7.300 -23.362 1.00 64.69 264 GLN A O 1
ATOM 2114 N N . ASN A 1 265 ? 8.034 -8.740 -25.084 1.00 60.09 265 ASN A N 1
ATOM 2115 C CA . ASN A 1 265 ? 7.227 -9.788 -24.465 1.00 60.09 265 ASN A CA 1
ATOM 2116 C C . ASN A 1 265 ? 8.076 -10.531 -23.416 1.00 60.09 265 ASN A C 1
ATOM 2118 O O . ASN A 1 265 ? 9.002 -11.245 -23.793 1.00 60.09 265 ASN A O 1
ATOM 2122 N N . LEU A 1 266 ? 7.731 -10.436 -22.126 1.00 57.53 266 LEU A N 1
ATOM 2123 C CA . LEU A 1 266 ? 8.462 -11.099 -21.021 1.00 57.53 266 LEU A CA 1
ATOM 2124 C C . LEU A 1 266 ? 8.553 -12.630 -21.129 1.00 57.53 266 LEU A C 1
ATOM 2126 O O . LEU A 1 266 ? 9.349 -13.257 -20.437 1.00 57.53 266 LEU A O 1
ATOM 2130 N N . PHE A 1 267 ? 7.672 -13.237 -21.923 1.00 56.94 267 PHE A N 1
ATOM 2131 C CA . PHE A 1 267 ? 7.463 -14.685 -21.984 1.00 56.94 267 PHE A CA 1
ATOM 2132 C C . PHE A 1 267 ? 7.618 -15.187 -23.432 1.00 56.94 267 PHE A C 1
ATOM 2134 O O . PHE A 1 267 ? 6.828 -15.991 -23.937 1.00 56.94 267 PHE A O 1
ATOM 2141 N N . GLY A 1 268 ? 8.630 -14.651 -24.123 1.00 49.53 268 GLY A N 1
ATOM 2142 C CA . GLY A 1 268 ? 9.038 -15.042 -25.468 1.00 49.53 268 GLY A CA 1
ATOM 2143 C C . GLY A 1 268 ? 8.025 -14.740 -26.582 1.00 49.53 268 GLY A C 1
ATOM 2144 O O . GLY A 1 268 ? 7.042 -14.011 -26.428 1.00 49.53 268 GLY A O 1
ATOM 2145 N N . ARG A 1 269 ? 8.262 -15.340 -27.757 1.00 46.19 269 ARG A N 1
ATOM 2146 C CA . ARG A 1 269 ? 7.517 -15.068 -29.007 1.00 46.19 269 ARG A CA 1
ATOM 2147 C C . ARG A 1 269 ? 6.037 -15.494 -29.010 1.00 46.19 269 ARG A C 1
ATOM 2149 O O . ARG A 1 269 ? 5.363 -15.234 -30.003 1.00 46.19 269 ARG A O 1
ATOM 2156 N N . GLN A 1 270 ? 5.539 -16.165 -27.967 1.00 44.34 270 GLN A N 1
ATOM 2157 C CA . GLN A 1 270 ? 4.147 -16.643 -27.908 1.00 44.34 270 GLN A CA 1
ATOM 2158 C C . GLN A 1 270 ? 3.234 -15.833 -26.978 1.00 44.34 270 GLN A C 1
ATOM 2160 O O . GLN A 1 270 ? 2.035 -15.772 -27.252 1.00 44.34 270 GLN A O 1
ATOM 2165 N N . SER A 1 271 ? 3.754 -15.169 -25.937 1.00 48.91 271 SER A N 1
ATOM 2166 C CA . SER A 1 271 ? 2.927 -14.218 -25.184 1.00 48.91 271 SER A CA 1
ATOM 2167 C C . SER A 1 271 ? 2.726 -12.926 -25.978 1.00 48.91 271 SER A C 1
ATOM 2169 O O . SER A 1 271 ? 3.606 -12.493 -26.720 1.00 48.91 271 SER A O 1
ATOM 2171 N N . ARG A 1 272 ? 1.550 -12.313 -25.816 1.00 52.00 272 ARG A N 1
ATOM 2172 C CA . ARG A 1 272 ? 1.211 -10.968 -26.316 1.00 52.00 272 ARG A CA 1
ATOM 2173 C C . ARG A 1 272 ? 1.030 -9.961 -25.173 1.00 52.00 272 ARG A C 1
ATOM 2175 O O . ARG A 1 272 ? 0.507 -8.873 -25.398 1.00 52.00 272 ARG A O 1
ATOM 2182 N N . GLU A 1 273 ? 1.397 -10.337 -23.949 1.00 57.12 273 GLU A N 1
ATOM 2183 C CA . GLU A 1 273 ? 1.269 -9.479 -22.772 1.00 57.12 273 GLU A CA 1
ATOM 2184 C C . GLU A 1 273 ? 2.304 -8.352 -22.831 1.00 57.12 273 GLU A C 1
ATOM 2186 O O . GLU A 1 273 ? 3.494 -8.553 -22.589 1.00 57.12 273 GLU A O 1
ATOM 2191 N N . ILE A 1 274 ? 1.826 -7.155 -23.173 1.00 62.06 274 ILE A N 1
ATOM 2192 C CA . ILE A 1 274 ? 2.603 -5.921 -23.091 1.00 62.06 274 ILE A CA 1
ATOM 2193 C C . ILE A 1 274 ? 2.760 -5.554 -21.617 1.00 62.06 274 ILE A C 1
ATOM 2195 O O . ILE A 1 274 ? 1.781 -5.484 -20.871 1.00 62.06 274 ILE A O 1
ATOM 2199 N N . VAL A 1 275 ? 3.990 -5.262 -21.204 1.00 67.94 275 VAL A N 1
ATOM 2200 C CA . VAL A 1 275 ? 4.292 -4.826 -19.841 1.00 67.94 275 VAL A CA 1
ATOM 2201 C C . VAL A 1 275 ? 3.871 -3.369 -19.699 1.00 67.94 275 VAL A C 1
ATOM 2203 O O . VAL A 1 275 ? 4.641 -2.458 -19.999 1.00 67.94 275 VAL A O 1
ATOM 2206 N N . THR A 1 276 ? 2.629 -3.132 -19.273 1.00 72.31 276 THR A N 1
ATOM 2207 C CA . THR A 1 276 ? 2.068 -1.773 -19.191 1.00 72.31 276 THR A CA 1
ATOM 2208 C C . THR A 1 276 ? 2.740 -0.904 -18.133 1.00 72.31 276 THR A C 1
ATOM 2210 O O . THR A 1 276 ? 2.649 0.315 -18.206 1.00 72.31 276 THR A O 1
ATOM 2213 N N . GLY A 1 277 ? 3.414 -1.514 -17.157 1.00 84.19 277 GLY A N 1
ATOM 2214 C CA . GLY A 1 277 ? 4.165 -0.824 -16.116 1.00 84.19 277 GLY A CA 1
ATOM 2215 C C . GLY A 1 277 ? 3.331 -0.291 -14.953 1.00 84.19 277 GLY A C 1
ATOM 2216 O O . GLY A 1 277 ? 3.915 0.100 -13.965 1.00 84.19 277 GLY A O 1
ATOM 2217 N N . ASN A 1 278 ? 1.997 -0.304 -14.968 1.00 92.31 278 ASN A N 1
ATOM 2218 C CA . ASN A 1 278 ? 1.203 0.257 -13.856 1.00 92.31 278 ASN A CA 1
ATOM 2219 C C . ASN A 1 278 ? 1.117 -0.645 -12.599 1.00 92.31 278 ASN A C 1
ATOM 2221 O O . ASN A 1 278 ? 0.163 -0.534 -11.829 1.00 92.31 278 ASN A O 1
ATOM 2225 N N . PHE A 1 279 ? 2.060 -1.560 -12.363 1.00 94.50 279 PHE A N 1
ATOM 2226 C CA . PHE A 1 279 ? 1.892 -2.645 -11.387 1.00 94.50 279 PHE A CA 1
ATOM 2227 C C . PHE A 1 279 ? 1.736 -2.166 -9.942 1.00 94.50 279 PHE A C 1
ATOM 2229 O O . PHE A 1 279 ? 0.829 -2.637 -9.265 1.00 94.50 279 PHE A O 1
ATOM 2236 N N . GLY A 1 280 ? 2.513 -1.178 -9.493 1.00 95.31 280 GLY A N 1
ATOM 2237 C CA . GLY A 1 280 ? 2.352 -0.597 -8.155 1.00 95.31 280 GLY A CA 1
ATOM 2238 C C . GLY A 1 280 ? 1.013 0.135 -7.963 1.00 95.31 280 GLY A C 1
ATOM 2239 O O . GLY A 1 280 ? 0.469 0.156 -6.862 1.00 95.31 280 GLY A O 1
ATOM 2240 N N . LEU A 1 281 ? 0.417 0.667 -9.038 1.00 95.62 281 LEU A N 1
ATOM 2241 C CA . LEU A 1 281 ? -0.950 1.207 -9.013 1.00 95.62 281 LEU A CA 1
ATOM 2242 C C . LEU A 1 281 ? -1.998 0.077 -8.996 1.00 95.62 281 LEU A C 1
ATOM 2244 O O . LEU A 1 281 ? -2.989 0.166 -8.271 1.00 95.62 281 LEU A O 1
ATOM 2248 N N . MET A 1 282 ? -1.778 -1.009 -9.745 1.00 96.50 282 MET A N 1
ATOM 2249 C CA . MET A 1 282 ? -2.636 -2.200 -9.690 1.00 96.50 282 MET A CA 1
ATOM 2250 C C . MET A 1 282 ? -2.611 -2.859 -8.300 1.00 96.50 282 MET A C 1
ATOM 2252 O O . MET A 1 282 ? -3.655 -3.319 -7.838 1.00 96.50 282 MET A O 1
ATOM 2256 N N . ASP A 1 283 ? -1.457 -2.872 -7.626 1.00 97.31 283 ASP A N 1
ATOM 2257 C CA . ASP A 1 283 ? -1.270 -3.378 -6.259 1.00 97.31 283 ASP A CA 1
ATOM 2258 C C . ASP A 1 283 ? -2.162 -2.609 -5.275 1.00 97.31 283 ASP A C 1
ATOM 2260 O O . ASP A 1 283 ? -2.966 -3.210 -4.562 1.00 97.31 283 ASP A O 1
ATOM 2264 N N . GLN A 1 284 ? -2.118 -1.273 -5.313 1.00 97.69 284 GLN A N 1
ATOM 2265 C CA . GLN A 1 284 ? -2.990 -0.413 -4.502 1.00 97.69 284 GLN A CA 1
ATOM 2266 C C . GLN A 1 284 ? -4.478 -0.627 -4.806 1.00 97.69 284 GLN A C 1
ATOM 2268 O O . GLN A 1 284 ? -5.293 -0.705 -3.886 1.00 97.69 284 GLN A O 1
ATOM 2273 N N . ILE A 1 285 ? -4.848 -0.763 -6.083 1.00 97.56 285 ILE A N 1
ATOM 2274 C CA . ILE A 1 285 ? -6.228 -1.069 -6.495 1.00 97.56 285 ILE A CA 1
ATOM 2275 C C . ILE A 1 285 ? -6.672 -2.436 -5.950 1.00 97.56 285 ILE A C 1
ATOM 2277 O O . ILE A 1 285 ? -7.832 -2.596 -5.563 1.00 97.56 285 ILE A O 1
ATOM 2281 N N . LEU A 1 286 ? -5.773 -3.421 -5.886 1.00 97.38 286 LEU A N 1
ATOM 2282 C CA . LEU A 1 286 ? -6.076 -4.737 -5.332 1.00 97.38 286 LEU A CA 1
ATOM 2283 C C . LEU A 1 286 ? -6.186 -4.714 -3.802 1.00 97.38 286 LEU A C 1
ATOM 2285 O O . LEU A 1 286 ? -7.121 -5.301 -3.259 1.00 97.38 286 LEU A O 1
ATOM 2289 N N . ALA A 1 287 ? -5.307 -3.982 -3.115 1.00 97.50 287 ALA A N 1
ATOM 2290 C CA . ALA A 1 287 ? -5.402 -3.752 -1.675 1.00 97.50 287 ALA A CA 1
ATOM 2291 C C . ALA A 1 287 ? -6.709 -3.030 -1.306 1.00 97.50 287 ALA A C 1
ATOM 2293 O O . ALA A 1 287 ? -7.392 -3.427 -0.366 1.00 97.50 287 ALA A O 1
ATOM 2294 N N . LEU A 1 288 ? -7.129 -2.031 -2.089 1.00 98.44 288 LEU A N 1
ATOM 2295 C CA . LEU A 1 288 ? -8.420 -1.362 -1.905 1.00 98.44 288 LEU A CA 1
ATOM 2296 C C . LEU A 1 288 ? -9.608 -2.313 -2.136 1.00 98.44 288 LEU A C 1
ATOM 2298 O O . LEU A 1 288 ? -10.572 -2.268 -1.375 1.00 98.44 288 LEU A O 1
ATOM 2302 N N . LYS A 1 289 ? -9.532 -3.232 -3.110 1.00 97.62 289 LYS A N 1
ATOM 2303 C CA . LYS A 1 289 ? -10.536 -4.303 -3.287 1.00 97.62 289 LYS A CA 1
ATOM 2304 C C . LYS A 1 289 ? -10.547 -5.296 -2.123 1.00 97.62 289 LYS A C 1
ATOM 2306 O O . LYS A 1 289 ? -11.621 -5.741 -1.725 1.00 97.62 289 LYS A O 1
ATOM 2311 N N . TRP A 1 290 ? -9.388 -5.610 -1.542 1.00 97.38 290 TRP A N 1
ATOM 2312 C CA . TRP A 1 290 ? -9.310 -6.391 -0.306 1.00 97.38 290 TRP A CA 1
ATOM 2313 C C . TRP A 1 290 ? -9.988 -5.641 0.849 1.00 97.38 290 TRP A C 1
ATOM 2315 O O . TRP A 1 290 ? -10.810 -6.225 1.546 1.00 97.38 290 TRP A O 1
ATOM 2325 N N . ILE A 1 291 ? -9.734 -4.341 1.013 1.00 98.25 291 ILE A N 1
ATOM 2326 C CA . ILE A 1 291 ? -10.356 -3.521 2.068 1.00 98.25 291 ILE A CA 1
ATOM 2327 C C . ILE A 1 291 ? -11.882 -3.500 1.896 1.00 98.25 291 ILE A C 1
ATOM 2329 O O . ILE A 1 291 ? -12.596 -3.826 2.840 1.00 98.25 291 ILE A O 1
ATOM 2333 N N . GLN A 1 292 ? -12.390 -3.255 0.684 1.00 98.06 292 GLN A N 1
ATOM 2334 C CA . GLN A 1 292 ? -13.829 -3.317 0.380 1.00 98.06 292 GLN A CA 1
ATOM 2335 C C . GLN A 1 292 ? -14.475 -4.683 0.696 1.00 98.06 292 GLN A C 1
ATOM 2337 O O . GLN A 1 292 ? -15.654 -4.729 1.030 1.00 98.06 292 GLN A O 1
ATOM 2342 N N . LYS A 1 293 ? -13.722 -5.790 0.610 1.00 96.50 293 LYS A N 1
ATOM 2343 C CA . LYS A 1 293 ? -14.219 -7.162 0.836 1.00 96.50 293 LYS A CA 1
ATOM 2344 C C . LYS A 1 293 ? -14.090 -7.654 2.288 1.00 96.50 293 LYS A C 1
ATOM 2346 O O . LYS A 1 293 ? -14.756 -8.622 2.632 1.00 96.50 293 LYS A O 1
ATOM 2351 N N . ASN A 1 294 ? -13.218 -7.059 3.110 1.00 96.56 294 ASN A N 1
ATOM 2352 C CA . ASN A 1 294 ? -12.845 -7.617 4.425 1.00 96.56 294 ASN A CA 1
ATOM 2353 C C . ASN A 1 294 ? -12.886 -6.614 5.596 1.00 96.56 294 ASN A C 1
ATOM 2355 O O . ASN A 1 294 ? -12.811 -7.041 6.743 1.00 96.56 294 ASN A O 1
ATOM 2359 N N . ILE A 1 295 ? -12.932 -5.292 5.369 1.00 97.31 295 ILE A N 1
ATOM 2360 C CA . ILE A 1 295 ? -12.682 -4.327 6.462 1.00 97.31 295 ILE A CA 1
ATOM 2361 C C . ILE A 1 295 ? -13.809 -4.254 7.504 1.00 97.31 295 ILE A C 1
ATOM 2363 O O . ILE A 1 295 ? -13.569 -3.805 8.625 1.00 97.31 295 ILE A O 1
ATOM 2367 N N . GLU A 1 296 ? -15.011 -4.729 7.166 1.00 95.25 296 GLU A N 1
ATOM 2368 C CA . GLU A 1 296 ? -16.139 -4.810 8.100 1.00 95.25 296 GLU A CA 1
ATOM 2369 C C . GLU A 1 296 ? -15.838 -5.703 9.299 1.00 95.25 296 GLU A C 1
ATOM 2371 O O . GLU A 1 296 ? -16.163 -5.335 10.428 1.00 95.25 296 GLU A O 1
ATOM 2376 N N . ASP A 1 297 ? -15.157 -6.827 9.093 1.00 93.44 297 ASP A N 1
ATOM 2377 C CA . ASP A 1 297 ? -14.844 -7.770 10.166 1.00 93.44 297 ASP A CA 1
ATOM 2378 C C . ASP A 1 297 ? -13.835 -7.168 11.171 1.00 93.44 297 ASP A C 1
ATOM 2380 O O . ASP A 1 297 ? -13.918 -7.423 12.371 1.00 93.44 297 ASP A O 1
ATOM 2384 N N . PHE A 1 298 ? -12.998 -6.222 10.722 1.00 94.44 298 PHE A N 1
ATOM 2385 C CA . PHE A 1 298 ? -12.137 -5.368 11.565 1.00 94.44 298 PHE A CA 1
ATOM 2386 C C . PHE A 1 298 ? -12.865 -4.127 12.134 1.00 94.44 298 PHE A C 1
ATOM 2388 O O . PHE A 1 298 ? -12.237 -3.220 12.681 1.00 94.44 298 PHE A O 1
ATOM 2395 N N . GLY A 1 299 ? -14.189 -4.040 11.978 1.00 93.69 299 GLY A N 1
ATOM 2396 C CA . GLY A 1 299 ? -15.023 -2.933 12.462 1.00 93.69 299 GLY A CA 1
ATOM 2397 C C . GLY A 1 299 ? -15.047 -1.688 11.584 1.00 93.69 299 GLY A C 1
ATOM 2398 O O . GLY A 1 299 ? -15.665 -0.698 11.975 1.00 93.69 299 GLY A O 1
ATOM 2399 N N . GLY A 1 300 ? -14.401 -1.712 10.421 1.00 96.69 300 GLY A N 1
ATOM 2400 C CA . GLY A 1 300 ? -14.372 -0.596 9.483 1.00 96.69 300 GLY A CA 1
ATOM 2401 C C . GLY A 1 300 ? -15.611 -0.539 8.591 1.00 96.69 300 GLY A C 1
ATOM 2402 O O . GLY A 1 300 ? -16.295 -1.531 8.374 1.00 96.69 300 GLY A O 1
ATOM 2403 N N . ASN A 1 301 ? -15.905 0.636 8.051 1.00 97.25 301 ASN A N 1
ATOM 2404 C CA . ASN A 1 301 ? -17.014 0.879 7.141 1.00 97.25 301 ASN A CA 1
ATOM 2405 C C . ASN A 1 301 ? -16.479 1.043 5.713 1.00 97.25 301 ASN A C 1
ATOM 2407 O O . ASN A 1 301 ? -15.850 2.054 5.389 1.00 97.25 301 ASN A O 1
ATOM 2411 N N . TYR A 1 302 ? -16.758 0.071 4.842 1.00 97.06 302 TYR A N 1
ATOM 2412 C CA . TYR A 1 302 ? -16.294 0.076 3.449 1.00 97.06 302 TYR A CA 1
ATOM 2413 C C . TYR A 1 302 ? -16.838 1.264 2.624 1.00 97.06 302 TYR A C 1
ATOM 2415 O O . TYR A 1 302 ? -16.203 1.695 1.659 1.00 97.06 302 TYR A O 1
ATOM 2423 N N . SER A 1 303 ? -17.966 1.858 3.035 1.00 97.25 303 SER A N 1
ATOM 2424 C CA . SER A 1 303 ? -18.532 3.075 2.425 1.00 97.25 303 SER A CA 1
ATOM 2425 C C . SER A 1 303 ? -17.920 4.390 2.949 1.00 97.25 303 SER A C 1
ATOM 2427 O O . SER A 1 303 ? -18.307 5.477 2.511 1.00 97.25 303 SER A O 1
ATOM 2429 N N . GLN A 1 304 ? -16.968 4.319 3.889 1.00 97.38 304 GLN A N 1
ATOM 2430 C CA . GLN A 1 304 ? -16.289 5.476 4.489 1.00 97.38 304 GLN A CA 1
ATOM 2431 C C . GLN A 1 304 ? -14.757 5.333 4.472 1.00 97.38 304 GLN A C 1
ATOM 2433 O O . GLN A 1 304 ? -14.064 5.732 5.412 1.00 97.38 304 GLN A O 1
ATOM 2438 N N . VAL A 1 305 ? -14.225 4.796 3.374 1.00 98.50 305 VAL A N 1
ATOM 2439 C CA . VAL A 1 305 ? -12.791 4.662 3.106 1.00 98.50 305 VAL A CA 1
ATOM 2440 C C . VAL A 1 305 ? -12.203 5.995 2.629 1.00 98.50 305 VAL A C 1
ATOM 2442 O O . VAL A 1 305 ? -12.658 6.601 1.654 1.00 98.50 305 VAL A O 1
ATOM 2445 N N . THR A 1 306 ? -11.151 6.436 3.317 1.00 98.12 306 THR A N 1
ATOM 2446 C CA . THR A 1 306 ? -10.346 7.620 3.001 1.00 98.12 306 THR A CA 1
ATOM 2447 C C . THR A 1 306 ? -8.929 7.184 2.645 1.00 98.12 306 THR A C 1
ATOM 2449 O O . THR A 1 306 ? -8.224 6.650 3.499 1.00 98.12 306 THR A O 1
ATOM 2452 N N . VAL A 1 307 ? -8.486 7.426 1.409 1.00 98.12 307 VAL A N 1
ATOM 2453 C CA . VAL A 1 307 ? -7.091 7.163 1.011 1.00 98.12 307 VAL A CA 1
ATOM 2454 C C . VAL A 1 307 ? -6.209 8.317 1.476 1.00 98.12 307 VAL A C 1
ATOM 2456 O O . VAL A 1 307 ? -6.520 9.481 1.222 1.00 98.12 307 VAL A O 1
ATOM 2459 N N . TYR A 1 308 ? -5.110 7.996 2.146 1.00 95.62 308 TYR A N 1
ATOM 2460 C CA . TYR A 1 308 ? -4.152 8.937 2.713 1.00 95.62 308 TYR A CA 1
ATOM 2461 C C . TYR A 1 308 ? -2.752 8.699 2.138 1.00 95.62 308 TYR A C 1
ATOM 2463 O O . TYR A 1 308 ? -2.307 7.557 2.016 1.00 95.62 308 TYR A O 1
ATOM 2471 N N . GLY A 1 309 ? -2.053 9.789 1.833 1.00 92.75 309 GLY A N 1
ATOM 2472 C CA . GLY A 1 309 ? -0.636 9.779 1.493 1.00 92.75 309 GLY A CA 1
ATOM 2473 C C . GLY A 1 309 ? 0.050 11.063 1.949 1.00 92.75 309 GLY A C 1
ATOM 2474 O O . GLY A 1 309 ? -0.544 12.145 1.963 1.00 92.75 309 GLY A O 1
ATOM 2475 N N . GLU A 1 310 ? 1.320 10.930 2.308 1.00 89.12 310 GLU A N 1
ATOM 2476 C CA . GLU A 1 310 ? 2.251 12.017 2.616 1.00 89.12 310 GLU A CA 1
ATOM 2477 C C . GLU A 1 310 ? 3.423 11.897 1.634 1.00 89.12 310 GLU A C 1
ATOM 2479 O O . GLU A 1 310 ? 3.761 10.771 1.289 1.00 89.12 310 GLU A O 1
ATOM 2484 N N . SER A 1 311 ? 4.034 12.985 1.157 1.00 88.19 311 SER A N 1
ATOM 2485 C CA . SER A 1 311 ? 5.268 12.953 0.342 1.00 88.19 311 SER A CA 1
ATOM 2486 C C . SER A 1 311 ? 5.260 11.861 -0.751 1.00 88.19 311 SER A C 1
ATOM 2488 O O . SER A 1 311 ? 4.443 11.930 -1.674 1.00 88.19 311 SER A O 1
ATOM 2490 N N . SER A 1 312 ? 6.110 10.834 -0.648 1.00 85.75 312 SER A N 1
ATOM 2491 C CA . SER A 1 312 ? 6.206 9.714 -1.594 1.00 85.75 312 SER A CA 1
ATOM 2492 C C . SER A 1 312 ? 4.940 8.852 -1.673 1.00 85.75 312 SER A C 1
ATOM 2494 O O . SER A 1 312 ? 4.547 8.422 -2.754 1.00 85.75 312 SER A O 1
ATOM 2496 N N . GLY A 1 313 ? 4.200 8.682 -0.574 1.00 85.75 313 GLY A N 1
ATOM 2497 C CA . GLY A 1 313 ? 2.897 8.005 -0.568 1.00 85.75 313 GLY A CA 1
ATOM 2498 C C . GLY A 1 313 ? 1.822 8.688 -1.429 1.00 85.75 313 GLY A C 1
ATOM 2499 O O . GLY A 1 313 ? 0.763 8.109 -1.661 1.00 85.75 313 GLY A O 1
ATOM 2500 N N . THR A 1 314 ? 2.076 9.905 -1.931 1.00 89.44 314 THR A N 1
ATOM 2501 C CA . THR A 1 314 ? 1.168 10.618 -2.850 1.00 89.44 314 THR A CA 1
ATOM 2502 C C . THR A 1 314 ? 1.411 10.345 -4.335 1.00 89.44 314 THR A C 1
ATOM 2504 O O . THR A 1 314 ? 0.544 10.653 -5.156 1.00 89.44 314 THR A O 1
ATOM 2507 N N . GLU A 1 315 ? 2.544 9.734 -4.684 1.00 87.00 315 GLU A N 1
ATOM 2508 C CA . GLU A 1 315 ? 3.042 9.519 -6.052 1.00 87.00 315 GLU A CA 1
ATOM 2509 C C . GLU A 1 315 ? 1.995 8.981 -7.030 1.00 87.00 315 GLU A C 1
ATOM 2511 O O . GLU A 1 315 ? 1.803 9.528 -8.120 1.00 87.00 315 GLU A O 1
ATOM 2516 N N . THR A 1 316 ? 1.286 7.936 -6.613 1.00 90.62 316 THR A N 1
ATOM 2517 C CA . THR A 1 316 ? 0.303 7.203 -7.417 1.00 90.62 316 THR A CA 1
ATOM 2518 C C . THR A 1 316 ? -1.139 7.660 -7.193 1.00 90.62 316 THR A C 1
ATOM 2520 O O . THR A 1 316 ? -2.037 7.213 -7.908 1.00 90.62 316 THR A O 1
ATOM 2523 N N . MET A 1 317 ? -1.401 8.552 -6.228 1.00 91.06 317 MET A N 1
ATOM 2524 C CA . MET A 1 317 ? -2.767 8.908 -5.816 1.00 91.06 317 MET A CA 1
ATOM 2525 C C . MET A 1 317 ? -3.561 9.603 -6.935 1.00 91.06 317 MET A C 1
ATOM 2527 O O . MET A 1 317 ? -4.770 9.408 -7.038 1.00 91.06 317 MET A O 1
ATOM 2531 N N . LEU A 1 318 ? -2.894 10.330 -7.840 1.00 87.88 318 LEU A N 1
ATOM 2532 C CA . LEU A 1 318 ? -3.530 10.849 -9.060 1.00 87.88 318 LEU A CA 1
ATOM 2533 C C . LEU A 1 318 ? -3.991 9.716 -9.998 1.00 87.88 318 LEU A C 1
ATOM 2535 O O . LEU A 1 318 ? -5.047 9.824 -10.620 1.00 87.88 318 LEU A O 1
ATOM 2539 N N . GLY A 1 319 ? -3.243 8.611 -10.060 1.00 89.88 319 GLY A N 1
ATOM 2540 C CA . GLY A 1 319 ? -3.650 7.390 -10.755 1.00 89.88 319 GLY A CA 1
ATOM 2541 C C . GLY A 1 319 ? -4.876 6.741 -10.109 1.00 89.88 319 GLY A C 1
ATOM 2542 O O . GLY A 1 319 ? -5.808 6.368 -10.813 1.00 89.88 319 GLY A O 1
ATOM 2543 N N . LEU A 1 320 ? -4.945 6.694 -8.773 1.00 93.12 320 LEU A N 1
ATOM 2544 C CA . LEU A 1 320 ? -6.135 6.209 -8.055 1.00 93.12 320 LEU A CA 1
ATOM 2545 C C . LEU A 1 320 ? -7.378 7.090 -8.288 1.00 93.12 320 LEU A C 1
ATOM 2547 O O . LEU A 1 320 ? -8.480 6.557 -8.363 1.00 93.12 320 LEU A O 1
ATOM 2551 N N . LEU A 1 321 ? -7.223 8.411 -8.443 1.00 89.44 321 LEU A N 1
ATOM 2552 C CA . LEU A 1 321 ? -8.332 9.321 -8.784 1.00 89.44 321 LEU A CA 1
ATOM 2553 C C . LEU A 1 321 ? -8.813 9.208 -10.240 1.00 89.44 321 LEU A C 1
ATOM 2555 O O . LEU A 1 321 ? -9.931 9.624 -10.535 1.00 89.44 321 LEU A O 1
ATOM 2559 N N . THR A 1 322 ? -7.974 8.709 -11.152 1.00 86.56 322 THR A N 1
ATOM 2560 C CA . THR A 1 322 ? -8.239 8.710 -12.607 1.00 86.56 322 THR A CA 1
ATOM 2561 C C . THR A 1 322 ? -8.421 7.313 -13.205 1.00 86.56 322 THR A C 1
ATOM 2563 O O . THR A 1 322 ? -8.863 7.187 -14.347 1.00 86.56 322 THR A O 1
ATOM 2566 N N . SER A 1 323 ? -8.131 6.254 -12.446 1.00 90.31 323 SER A N 1
ATOM 2567 C CA . SER A 1 323 ? -8.319 4.872 -12.879 1.00 90.31 323 SER A CA 1
ATOM 2568 C C . SER A 1 323 ? -9.789 4.436 -12.791 1.00 90.31 323 SER A C 1
ATOM 2570 O O . SER A 1 323 ? -10.343 4.405 -11.688 1.00 90.31 323 SER A O 1
ATOM 2572 N N . PRO A 1 324 ? -10.420 3.968 -13.888 1.00 89.12 324 PRO A N 1
ATOM 2573 C CA . PRO A 1 324 ? -11.764 3.389 -13.816 1.00 89.12 324 PRO A CA 1
ATOM 2574 C C . PRO A 1 324 ? -11.801 2.118 -12.951 1.00 89.12 324 PRO A C 1
ATOM 2576 O O . PRO A 1 324 ? -12.819 1.815 -12.336 1.00 89.12 324 PRO A O 1
ATOM 2579 N N . LYS A 1 325 ? -10.673 1.399 -12.821 1.00 91.88 325 LYS A N 1
ATOM 2580 C CA . LYS A 1 325 ? -10.544 0.218 -11.950 1.00 91.88 325 LYS A CA 1
ATOM 2581 C C . LYS A 1 325 ? -10.538 0.552 -10.449 1.00 91.88 325 LYS A C 1
ATOM 2583 O O . LYS A 1 325 ? -10.628 -0.385 -9.650 1.00 91.88 325 LYS A O 1
ATOM 2588 N N . ALA A 1 326 ? -10.416 1.833 -10.084 1.00 93.88 326 ALA A N 1
ATOM 2589 C CA . ALA A 1 326 ? -10.402 2.330 -8.709 1.00 93.88 326 ALA A CA 1
ATOM 2590 C C . ALA A 1 326 ? -11.721 3.003 -8.270 1.00 93.88 326 ALA A C 1
ATOM 2592 O O . ALA A 1 326 ? -11.894 3.273 -7.078 1.00 93.88 326 ALA A O 1
ATOM 2593 N N . GLN A 1 327 ? -12.652 3.265 -9.198 1.00 91.25 327 GLN A N 1
ATOM 2594 C CA . GLN A 1 327 ? -13.909 3.961 -8.904 1.00 91.25 327 GLN A CA 1
ATOM 2595 C C . GLN A 1 327 ? -14.731 3.208 -7.843 1.00 91.25 327 GLN A C 1
ATOM 2597 O O . GLN A 1 327 ? -14.839 1.983 -7.865 1.00 91.25 327 GLN A O 1
ATOM 2602 N N . GLY A 1 328 ? -15.286 3.948 -6.880 1.00 93.12 328 GLY A N 1
ATOM 2603 C CA . GLY A 1 328 ? -16.101 3.408 -5.786 1.00 93.12 328 GLY A CA 1
ATOM 2604 C C . GLY A 1 328 ? -15.329 2.723 -4.648 1.00 93.12 328 GLY A C 1
ATOM 2605 O O . GLY A 1 328 ? -15.894 2.573 -3.567 1.00 93.12 328 GLY A O 1
ATOM 2606 N N . LEU A 1 329 ? -14.048 2.367 -4.828 1.00 97.12 329 LEU A N 1
ATOM 2607 C CA . LEU A 1 329 ? -13.254 1.676 -3.796 1.00 97.12 329 LEU A CA 1
ATOM 2608 C C . LEU A 1 329 ? -12.866 2.567 -2.601 1.00 97.12 329 LEU A C 1
ATOM 2610 O O . LEU A 1 329 ? -12.418 2.062 -1.569 1.00 97.12 329 LEU A O 1
ATOM 2614 N N . PHE A 1 330 ? -13.005 3.884 -2.746 1.00 97.88 330 PHE A N 1
ATOM 2615 C CA . PHE A 1 330 ? -12.804 4.879 -1.699 1.00 97.88 330 PHE A CA 1
ATOM 2616 C C . PHE A 1 330 ? -13.700 6.096 -1.944 1.00 97.88 330 PHE A C 1
ATOM 2618 O O . PHE A 1 330 ? -14.109 6.359 -3.075 1.00 97.88 330 PHE A O 1
ATOM 2625 N N . GLN A 1 331 ? -14.018 6.834 -0.879 1.00 96.75 331 GLN A N 1
ATOM 2626 C CA . GLN A 1 331 ? -14.985 7.937 -0.918 1.00 96.75 331 GLN A CA 1
ATOM 2627 C C . GLN A 1 331 ? -14.383 9.290 -0.520 1.00 96.75 331 GLN A C 1
ATOM 2629 O O . GLN A 1 331 ? -15.051 10.310 -0.669 1.00 96.75 331 GLN A O 1
ATOM 2634 N N . ARG A 1 332 ? -13.138 9.331 -0.020 1.00 96.44 332 ARG A N 1
ATOM 2635 C CA . ARG A 1 332 ? -12.377 10.562 0.294 1.00 96.44 332 ARG A CA 1
ATOM 2636 C C . ARG A 1 332 ? -10.890 10.369 0.007 1.00 96.44 332 ARG A C 1
ATOM 2638 O O . ARG A 1 332 ? -10.393 9.244 0.058 1.00 96.44 332 ARG A O 1
ATOM 2645 N N . MET A 1 333 ? -10.172 11.464 -0.229 1.00 96.19 333 MET A N 1
ATOM 2646 C CA . MET A 1 333 ? -8.717 11.447 -0.375 1.00 96.19 333 MET A CA 1
ATOM 2647 C C . MET A 1 333 ? -8.045 12.586 0.407 1.00 96.19 333 MET A C 1
ATOM 2649 O O . MET A 1 333 ? -8.500 13.728 0.360 1.00 96.19 333 MET A O 1
ATOM 2653 N N . LEU A 1 334 ? -6.945 12.279 1.099 1.00 95.25 334 LEU A N 1
ATOM 2654 C CA . LEU A 1 334 ? -6.111 13.228 1.839 1.00 95.25 334 LEU A CA 1
ATOM 2655 C C . LEU A 1 334 ? -4.661 13.153 1.339 1.00 95.25 334 LEU A C 1
ATOM 2657 O O . LEU A 1 334 ? -4.009 12.118 1.462 1.00 95.25 334 LEU A O 1
ATOM 2661 N N . VAL A 1 335 ? -4.169 14.261 0.789 1.00 92.00 335 VAL A N 1
ATOM 2662 C CA . VAL A 1 335 ? -2.848 14.386 0.159 1.00 92.00 335 VAL A CA 1
ATOM 2663 C C . VAL A 1 335 ? -2.025 15.417 0.930 1.00 92.00 335 VAL A C 1
ATOM 2665 O O . VAL A 1 335 ? -2.343 16.605 0.893 1.00 92.00 335 VAL A O 1
ATOM 2668 N N . ILE A 1 336 ? -0.960 14.998 1.609 1.00 90.38 336 ILE A N 1
ATOM 2669 C CA . ILE A 1 336 ? -0.052 15.899 2.336 1.00 90.38 336 ILE A CA 1
ATOM 2670 C C . ILE A 1 336 ? 1.307 15.947 1.626 1.00 90.38 336 ILE A C 1
ATOM 2672 O O . ILE A 1 336 ? 1.839 14.916 1.240 1.00 90.38 336 ILE A O 1
ATOM 2676 N N . ASN A 1 337 ? 1.880 17.142 1.453 1.00 86.88 337 ASN A N 1
ATOM 2677 C CA . ASN A 1 337 ? 3.179 17.350 0.788 1.00 86.88 337 ASN A CA 1
ATOM 2678 C C . ASN A 1 337 ? 3.281 16.669 -0.602 1.00 86.88 337 ASN A C 1
ATOM 2680 O O . ASN A 1 337 ? 4.188 15.870 -0.817 1.00 86.88 337 ASN A O 1
ATOM 2684 N N . PRO A 1 338 ? 2.370 16.960 -1.553 1.00 86.12 338 PRO A N 1
ATOM 2685 C CA . PRO A 1 338 ? 2.246 16.215 -2.809 1.00 86.12 338 PRO A CA 1
ATOM 2686 C C . PRO A 1 338 ? 3.536 16.114 -3.643 1.00 86.12 338 PRO A C 1
ATOM 2688 O O . PRO A 1 338 ? 4.205 17.116 -3.902 1.00 86.12 338 PRO A O 1
ATOM 2691 N N . SER A 1 339 ? 3.797 14.905 -4.146 1.00 83.69 339 SER A N 1
ATOM 2692 C CA . SER A 1 339 ? 4.920 14.514 -5.007 1.00 83.69 339 SER A CA 1
ATOM 2693 C C . SER A 1 339 ? 4.434 13.553 -6.108 1.00 83.69 339 SER A C 1
ATOM 2695 O O . SER A 1 339 ? 4.818 12.391 -6.162 1.00 83.69 339 SER A O 1
ATOM 2697 N N . PHE A 1 340 ? 3.516 14.011 -6.965 1.00 81.62 340 PHE A N 1
ATOM 2698 C CA . PHE A 1 340 ? 2.867 13.162 -7.975 1.00 81.62 340 PHE A CA 1
ATOM 2699 C C . PHE A 1 340 ? 3.821 12.675 -9.079 1.00 81.62 340 PHE A C 1
ATOM 2701 O O . PHE A 1 340 ? 4.629 13.451 -9.602 1.00 81.62 340 PHE A O 1
ATOM 2708 N N . LEU A 1 341 ? 3.651 11.422 -9.513 1.00 78.69 341 LEU A N 1
ATOM 2709 C CA . LEU A 1 341 ? 4.293 10.914 -10.728 1.00 78.69 341 LEU A CA 1
ATOM 2710 C C . LEU A 1 341 ? 3.659 11.541 -11.983 1.00 78.69 341 LEU A C 1
ATOM 2712 O O . LEU A 1 341 ? 2.440 11.735 -12.034 1.00 78.69 341 LEU A O 1
ATOM 2716 N N . PRO A 1 342 ? 4.450 11.832 -13.031 1.00 78.44 342 PRO A N 1
ATOM 2717 C CA . PRO A 1 342 ? 3.906 12.260 -14.311 1.00 78.44 342 PRO A CA 1
ATOM 2718 C C . PRO A 1 342 ? 3.178 11.092 -14.988 1.00 78.44 342 PRO A C 1
ATOM 2720 O O . PRO A 1 342 ? 3.671 9.966 -14.990 1.00 78.44 342 PRO A O 1
ATOM 2723 N N . ILE A 1 343 ? 2.030 11.371 -15.607 1.00 83.25 343 ILE A N 1
ATOM 2724 C CA . ILE A 1 343 ? 1.304 10.412 -16.448 1.00 83.25 343 ILE A CA 1
ATOM 2725 C C . ILE A 1 343 ? 1.801 10.564 -17.895 1.00 83.25 343 ILE A C 1
ATOM 2727 O O . ILE A 1 343 ? 1.789 11.675 -18.428 1.00 83.25 343 ILE A O 1
ATOM 2731 N N . GLN A 1 344 ? 2.246 9.473 -18.525 1.00 82.88 344 GLN A N 1
ATOM 2732 C CA . GLN A 1 344 ? 2.869 9.469 -19.857 1.00 82.88 344 GLN A CA 1
ATOM 2733 C C . GLN A 1 344 ? 2.235 8.429 -20.803 1.00 82.88 344 GLN A C 1
ATOM 2735 O O . GLN A 1 344 ? 1.829 7.355 -20.354 1.00 82.88 344 GLN A O 1
ATOM 2740 N N . PRO A 1 345 ? 2.187 8.679 -22.127 1.00 83.38 345 PRO A N 1
ATOM 2741 C CA . PRO A 1 345 ? 1.823 7.658 -23.111 1.00 83.38 345 PRO A CA 1
ATOM 2742 C C . PRO A 1 345 ? 2.836 6.504 -23.129 1.00 83.38 345 PRO A C 1
ATOM 2744 O O . PRO A 1 345 ? 4.046 6.745 -23.148 1.00 83.38 345 PRO A O 1
ATOM 2747 N N . PHE A 1 346 ? 2.358 5.257 -23.209 1.00 83.25 346 PHE A N 1
ATOM 2748 C CA . PHE A 1 346 ? 3.205 4.053 -23.183 1.00 83.25 346 PHE A CA 1
ATOM 2749 C C . PHE A 1 346 ? 4.457 4.105 -24.098 1.00 83.25 346 PHE A C 1
ATOM 2751 O O . PHE A 1 346 ? 5.554 3.868 -23.584 1.00 83.25 346 PHE A O 1
ATOM 2758 N N . PRO A 1 347 ? 4.386 4.497 -25.393 1.00 80.50 347 PRO A N 1
ATOM 2759 C CA . PRO A 1 347 ? 5.573 4.527 -26.260 1.00 80.50 347 PRO A CA 1
ATOM 2760 C C . PRO A 1 347 ? 6.668 5.500 -25.793 1.00 80.50 347 PRO A C 1
ATOM 2762 O O . PRO A 1 347 ? 7.855 5.235 -25.973 1.00 80.50 347 PRO A O 1
ATOM 2765 N N . GLN A 1 348 ? 6.280 6.619 -25.172 1.00 77.75 348 GLN A N 1
ATOM 2766 C CA . GLN A 1 348 ? 7.212 7.630 -24.668 1.00 77.75 348 GLN A CA 1
ATOM 2767 C C . GLN A 1 348 ? 7.944 7.138 -23.412 1.00 77.75 348 GLN A C 1
ATOM 2769 O O . GLN A 1 348 ? 9.137 7.398 -23.253 1.00 77.75 348 GLN A O 1
ATOM 2774 N N . ALA A 1 349 ? 7.251 6.398 -22.544 1.00 78.81 349 ALA A N 1
ATOM 2775 C CA . ALA A 1 349 ? 7.842 5.829 -21.338 1.00 78.81 349 ALA A CA 1
ATOM 2776 C C . ALA A 1 349 ? 8.809 4.672 -21.650 1.00 78.81 349 ALA A C 1
ATOM 2778 O O . ALA A 1 349 ? 9.909 4.638 -21.103 1.00 78.81 349 ALA A O 1
ATOM 2779 N N . VAL A 1 350 ? 8.464 3.783 -22.592 1.00 78.69 350 VAL A N 1
ATOM 2780 C CA . VAL A 1 350 ? 9.390 2.728 -23.055 1.00 78.69 350 VAL A CA 1
ATOM 2781 C C . VAL A 1 350 ? 10.666 3.338 -23.647 1.00 78.69 350 VAL A C 1
ATOM 2783 O O . VAL A 1 350 ? 11.763 2.882 -23.334 1.00 78.69 350 VAL A O 1
ATOM 2786 N N . TYR A 1 351 ? 10.551 4.406 -24.447 1.00 72.81 351 TYR A N 1
ATOM 2787 C CA . TYR A 1 351 ? 11.725 5.102 -24.983 1.00 72.81 351 TYR A CA 1
ATOM 2788 C C . TYR A 1 351 ? 12.625 5.683 -23.877 1.00 72.81 351 TYR A C 1
ATOM 2790 O O . TYR A 1 351 ? 13.846 5.547 -23.954 1.00 72.81 351 TYR A O 1
ATOM 2798 N N . ALA A 1 352 ? 12.042 6.282 -22.832 1.00 66.81 352 ALA A N 1
ATOM 2799 C CA . ALA A 1 352 ? 12.790 6.835 -21.699 1.00 66.81 352 ALA A CA 1
ATOM 2800 C C . ALA A 1 352 ? 13.542 5.763 -20.880 1.00 66.81 352 ALA A C 1
ATOM 2802 O O . ALA A 1 352 ? 14.627 6.034 -20.363 1.00 66.81 352 ALA A O 1
ATOM 2803 N N . ASN A 1 353 ? 13.013 4.537 -20.808 1.00 70.12 353 ASN A N 1
ATOM 2804 C CA . ASN A 1 353 ? 13.636 3.431 -20.073 1.00 70.12 353 ASN A CA 1
ATOM 2805 C C . ASN A 1 353 ? 14.877 2.848 -20.771 1.00 70.12 353 ASN A C 1
ATOM 2807 O O . ASN A 1 353 ? 15.747 2.290 -20.103 1.00 70.12 353 ASN A O 1
ATOM 2811 N N . ASN A 1 354 ? 15.023 3.015 -22.090 1.00 66.38 354 ASN A N 1
ATOM 2812 C CA . ASN A 1 354 ? 16.145 2.433 -22.840 1.00 66.38 354 ASN A CA 1
ATOM 2813 C C . ASN A 1 354 ? 17.525 2.939 -22.370 1.00 66.38 354 ASN A C 1
ATOM 2815 O O . ASN A 1 354 ? 18.501 2.191 -22.382 1.00 66.38 354 ASN A O 1
ATOM 2819 N N . SER A 1 355 ? 17.609 4.183 -21.892 1.00 60.75 355 SER A N 1
ATOM 2820 C CA . SER A 1 355 ? 18.814 4.752 -21.262 1.00 60.75 355 SER A CA 1
ATOM 2821 C C . SER A 1 355 ? 19.022 4.342 -19.801 1.00 60.75 355 SER A C 1
ATOM 2823 O O . SER A 1 355 ? 20.119 4.525 -19.274 1.00 60.75 355 SER A O 1
ATOM 2825 N N . LEU A 1 356 ? 18.000 3.789 -19.145 1.00 64.38 356 LEU A N 1
ATOM 2826 C CA . LEU A 1 356 ? 18.087 3.280 -17.778 1.00 64.38 356 LEU A CA 1
ATOM 2827 C C . LEU A 1 356 ? 18.636 1.847 -17.771 1.00 64.38 356 LEU A C 1
ATOM 2829 O O . LEU A 1 356 ? 19.530 1.539 -16.985 1.00 64.38 356 LEU A O 1
ATOM 2833 N N . PHE A 1 357 ? 18.198 0.999 -18.710 1.00 68.44 357 PHE A N 1
ATOM 2834 C CA . PHE A 1 357 ? 18.663 -0.390 -18.823 1.00 68.44 357 PHE A CA 1
ATOM 2835 C C . PHE A 1 357 ? 20.180 -0.536 -19.033 1.00 68.44 357 PHE A C 1
ATOM 2837 O O . PHE A 1 357 ? 20.755 -1.547 -18.635 1.00 68.44 357 PHE A O 1
ATOM 2844 N N . SER A 1 358 ? 20.863 0.464 -19.598 1.00 67.81 358 SER A N 1
ATOM 2845 C CA . SER A 1 358 ? 22.331 0.453 -19.721 1.00 67.81 358 SER A CA 1
ATOM 2846 C C . SER A 1 358 ? 23.056 0.373 -18.369 1.00 67.81 358 SER A C 1
ATOM 2848 O O . SER A 1 358 ? 24.156 -0.166 -18.308 1.00 67.81 358 SER A O 1
ATOM 2850 N N . HIS A 1 359 ? 22.430 0.835 -17.279 1.00 75.12 359 HIS A N 1
ATOM 2851 C CA . HIS A 1 359 ? 22.983 0.771 -15.921 1.00 75.12 359 HIS A CA 1
ATOM 2852 C C . HIS A 1 359 ? 22.828 -0.619 -15.277 1.00 75.12 359 HIS A C 1
ATOM 2854 O O . HIS A 1 359 ? 23.453 -0.888 -14.257 1.00 75.12 359 HIS A O 1
ATOM 2860 N N . THR A 1 360 ? 22.018 -1.504 -15.871 1.00 79.81 360 THR A N 1
ATOM 2861 C CA . THR A 1 360 ? 21.809 -2.895 -15.412 1.00 79.81 360 THR A CA 1
ATOM 2862 C C . THR A 1 360 ? 22.704 -3.912 -16.126 1.00 79.81 360 THR A C 1
ATOM 2864 O O . THR A 1 360 ? 22.659 -5.093 -15.809 1.00 79.81 360 THR A O 1
ATOM 2867 N N . GLY A 1 361 ? 23.454 -3.495 -17.153 1.00 81.06 361 GLY A N 1
ATOM 2868 C CA . GLY A 1 361 ? 24.167 -4.406 -18.060 1.00 81.06 361 GLY A CA 1
ATOM 2869 C C . GLY A 1 361 ? 23.270 -5.167 -19.052 1.00 81.06 361 GLY A C 1
ATOM 2870 O O . GLY A 1 361 ? 23.768 -5.626 -20.073 1.00 81.06 361 GLY A O 1
ATOM 2871 N N . CYS A 1 362 ? 21.952 -5.236 -18.837 1.00 82.06 362 CYS A N 1
ATOM 2872 C CA . CYS A 1 362 ? 21.030 -5.947 -19.732 1.00 82.06 362 CYS A CA 1
ATOM 2873 C C . CYS A 1 362 ? 20.714 -5.214 -21.050 1.00 82.06 362 CYS A C 1
ATOM 2875 O O . CYS A 1 362 ? 20.090 -5.790 -21.934 1.00 82.06 362 CYS A O 1
ATOM 2877 N N . HIS A 1 363 ? 21.094 -3.938 -21.204 1.00 77.56 363 HIS A N 1
ATOM 2878 C CA . HIS A 1 363 ? 20.939 -3.148 -22.445 1.00 77.56 363 HIS A CA 1
ATOM 2879 C C . HIS A 1 363 ? 19.521 -3.096 -23.068 1.00 77.56 363 HIS A C 1
ATOM 2881 O O . HIS A 1 363 ? 19.357 -2.660 -24.206 1.00 77.56 363 HIS A O 1
ATOM 2887 N N . GLY A 1 364 ? 18.493 -3.471 -22.305 1.00 70.94 364 GLY A N 1
ATOM 2888 C CA . GLY A 1 364 ? 17.093 -3.502 -22.723 1.00 70.94 364 GLY A CA 1
ATOM 2889 C C . GLY A 1 364 ? 16.539 -4.894 -23.002 1.00 70.94 364 GLY A C 1
ATOM 2890 O O . GLY A 1 364 ? 15.344 -4.993 -23.253 1.00 70.94 364 GLY A O 1
ATOM 2891 N N . ASP A 1 365 ? 17.346 -5.954 -22.927 1.00 78.75 365 ASP A N 1
ATOM 2892 C CA . ASP A 1 365 ? 16.836 -7.325 -22.828 1.00 78.75 365 ASP A CA 1
ATOM 2893 C C . ASP A 1 365 ? 16.129 -7.522 -21.479 1.00 78.75 365 ASP A C 1
ATOM 2895 O O . ASP A 1 365 ? 16.724 -7.329 -20.416 1.00 78.75 365 ASP A O 1
ATOM 2899 N N . VAL A 1 366 ? 14.851 -7.899 -21.519 1.00 77.31 366 VAL A N 1
ATOM 2900 C CA . VAL A 1 366 ? 14.051 -8.107 -20.308 1.00 77.31 366 VAL A CA 1
ATOM 2901 C C . VAL A 1 366 ? 14.142 -9.541 -19.782 1.00 77.31 366 VAL A C 1
ATOM 2903 O O . VAL A 1 366 ? 13.907 -9.747 -18.594 1.00 77.31 366 VAL A O 1
ATOM 2906 N N . GLU A 1 367 ? 14.564 -10.519 -20.590 1.00 80.75 367 GLU A N 1
ATOM 2907 C CA . GLU A 1 367 ? 14.867 -11.866 -20.084 1.00 80.75 367 GLU A CA 1
ATOM 2908 C C . GLU A 1 367 ? 16.102 -11.802 -19.161 1.00 80.75 367 GLU A C 1
ATOM 2910 O O . GLU A 1 367 ? 16.069 -12.341 -18.054 1.00 80.75 367 GLU A O 1
ATOM 2915 N N . CYS A 1 368 ? 17.120 -11.006 -19.515 1.00 86.19 368 CYS A N 1
ATOM 2916 C CA . CYS A 1 368 ? 18.210 -10.622 -18.606 1.00 86.19 368 CYS A CA 1
ATOM 2917 C C . CYS A 1 368 ? 17.719 -9.923 -17.320 1.00 86.19 368 CYS A C 1
ATOM 2919 O O . CYS A 1 368 ? 18.109 -10.313 -16.219 1.00 86.19 368 CYS A O 1
ATOM 2921 N N . LEU A 1 369 ? 16.812 -8.942 -17.416 1.00 86.06 369 LEU A N 1
ATOM 2922 C CA . LEU A 1 369 ? 16.274 -8.237 -16.236 1.00 86.06 369 LEU A CA 1
ATOM 2923 C C . LEU A 1 369 ? 15.436 -9.147 -15.313 1.00 86.06 369 LEU A C 1
ATOM 2925 O O . LEU A 1 369 ? 15.342 -8.894 -14.111 1.00 86.06 369 LEU A O 1
ATOM 2929 N N . MET A 1 370 ? 14.842 -10.218 -15.847 1.00 86.88 370 MET A N 1
ATOM 2930 C CA . MET A 1 370 ? 14.156 -11.251 -15.061 1.00 86.88 370 MET A CA 1
ATOM 2931 C C . MET A 1 370 ? 15.128 -12.172 -14.300 1.00 86.88 370 MET A C 1
ATOM 2933 O O . MET A 1 370 ? 14.697 -12.824 -13.350 1.00 86.88 370 MET A O 1
ATOM 2937 N N . MET A 1 371 ? 16.415 -12.213 -14.670 1.00 89.12 371 MET A N 1
ATOM 2938 C CA . MET A 1 371 ? 17.447 -13.012 -13.986 1.00 89.12 371 MET A CA 1
ATOM 2939 C C . MET A 1 371 ? 18.178 -12.265 -12.857 1.00 89.12 371 MET A C 1
ATOM 2941 O O . MET A 1 371 ? 18.731 -12.922 -11.980 1.00 89.12 371 MET A O 1
ATOM 2945 N N . LEU A 1 372 ? 18.172 -10.927 -12.848 1.00 90.94 372 LEU A N 1
ATOM 2946 C CA . LEU A 1 372 ? 18.778 -10.118 -11.775 1.00 90.94 372 LEU A CA 1
ATOM 2947 C C . LEU A 1 372 ? 17.997 -10.215 -10.452 1.00 90.94 372 LEU A C 1
ATOM 2949 O O . LEU A 1 372 ? 16.785 -10.472 -10.444 1.00 90.94 372 LEU A O 1
ATOM 2953 N N . GLU A 1 373 ? 18.645 -9.935 -9.322 1.00 92.88 373 GLU A N 1
ATOM 2954 C CA . GLU A 1 373 ? 17.939 -9.772 -8.048 1.00 92.88 373 GLU A CA 1
ATOM 2955 C C . GLU A 1 373 ? 17.184 -8.430 -7.985 1.00 92.88 373 GLU A C 1
ATOM 2957 O O . GLU A 1 373 ? 17.636 -7.398 -8.489 1.00 92.88 373 GLU A O 1
ATOM 2962 N N . GLY A 1 374 ? 16.041 -8.399 -7.286 1.00 91.38 374 GLY A N 1
ATOM 2963 C CA . GLY A 1 374 ? 15.272 -7.162 -7.077 1.00 91.38 374 GLY A CA 1
ATOM 2964 C C . GLY A 1 374 ? 16.075 -6.043 -6.391 1.00 91.38 374 GLY A C 1
ATOM 2965 O O . GLY A 1 374 ? 15.847 -4.861 -6.657 1.00 91.38 374 GLY A O 1
ATOM 2966 N N . GLY A 1 375 ? 17.064 -6.412 -5.569 1.00 90.94 375 GLY A N 1
ATOM 2967 C CA . GLY A 1 375 ? 18.000 -5.476 -4.947 1.00 90.94 375 GLY A CA 1
ATOM 2968 C C . GLY A 1 375 ? 18.998 -4.854 -5.930 1.00 90.94 375 GLY A C 1
ATOM 2969 O O . GLY A 1 375 ? 19.262 -3.654 -5.848 1.00 90.94 375 GLY A O 1
ATOM 2970 N N . GLU A 1 376 ? 19.502 -5.629 -6.893 1.00 89.56 376 GLU A N 1
ATOM 2971 C CA . GLU A 1 376 ? 20.396 -5.142 -7.953 1.00 89.56 376 GLU A CA 1
ATOM 2972 C C . GLU A 1 376 ? 19.663 -4.182 -8.892 1.00 89.56 376 GLU A C 1
ATOM 2974 O O . GLU A 1 376 ? 20.172 -3.103 -9.197 1.00 89.56 376 GLU A O 1
ATOM 2979 N N . LEU A 1 377 ? 18.433 -4.536 -9.283 1.00 88.19 377 LEU A N 1
ATOM 2980 C CA . LEU A 1 377 ? 17.558 -3.687 -10.095 1.00 88.19 377 LEU A CA 1
ATOM 2981 C C . LEU A 1 377 ? 17.325 -2.323 -9.420 1.00 88.19 377 LEU A C 1
ATOM 2983 O O . LEU A 1 377 ? 17.492 -1.284 -10.060 1.00 88.19 377 LEU A O 1
ATOM 2987 N N . MET A 1 378 ? 17.019 -2.310 -8.117 1.00 87.19 378 MET A N 1
ATOM 2988 C CA . MET A 1 378 ? 16.859 -1.076 -7.336 1.00 87.19 378 MET A CA 1
ATOM 2989 C C . MET A 1 378 ? 18.172 -0.280 -7.203 1.00 87.19 378 MET A C 1
ATOM 2991 O O . MET A 1 378 ? 18.163 0.947 -7.320 1.00 87.19 378 MET A O 1
ATOM 2995 N N . MET A 1 379 ? 19.316 -0.944 -6.994 1.00 84.62 379 MET A N 1
ATOM 2996 C CA . MET A 1 379 ? 20.626 -0.276 -6.942 1.00 84.62 379 MET A CA 1
ATOM 2997 C C . MET A 1 379 ? 21.000 0.371 -8.282 1.00 84.62 379 MET A C 1
ATOM 2999 O O . MET A 1 379 ? 21.459 1.517 -8.302 1.00 84.62 379 MET A O 1
ATOM 3003 N N . ALA A 1 380 ? 20.772 -0.321 -9.400 1.00 80.19 380 ALA A N 1
ATOM 3004 C CA . ALA A 1 380 ? 21.084 0.171 -10.739 1.00 80.19 380 ALA A CA 1
ATOM 3005 C C . ALA A 1 380 ? 20.267 1.424 -11.100 1.00 80.19 380 ALA A C 1
ATOM 3007 O O . ALA A 1 380 ? 20.826 2.399 -11.615 1.00 80.19 380 ALA A O 1
ATOM 3008 N N . THR A 1 381 ? 18.967 1.460 -10.774 1.00 75.62 381 THR A N 1
ATOM 3009 C CA . THR A 1 381 ? 18.165 2.675 -10.995 1.00 75.62 381 THR A CA 1
ATOM 3010 C C . THR A 1 381 ? 18.504 3.786 -9.997 1.00 75.62 381 THR A C 1
ATOM 3012 O O . THR A 1 381 ? 18.511 4.960 -10.376 1.00 75.62 381 THR A O 1
ATOM 3015 N N . SER A 1 382 ? 18.872 3.456 -8.754 1.00 71.06 382 SER A N 1
ATOM 3016 C CA . SER A 1 382 ? 19.360 4.442 -7.776 1.00 71.06 382 SER A CA 1
ATOM 3017 C C . SER A 1 382 ? 20.670 5.103 -8.223 1.00 71.06 382 SER A C 1
ATOM 3019 O O . SER A 1 382 ? 20.828 6.314 -8.059 1.00 71.06 382 SER A O 1
ATOM 3021 N N . ALA A 1 383 ? 21.581 4.364 -8.863 1.00 55.81 383 ALA A N 1
ATOM 3022 C CA . ALA A 1 383 ? 22.815 4.919 -9.423 1.00 55.81 383 ALA A CA 1
ATOM 3023 C C . ALA A 1 383 ? 22.547 5.950 -10.540 1.00 55.81 383 ALA A C 1
ATOM 3025 O O . ALA A 1 383 ? 23.217 6.986 -10.598 1.00 55.81 383 ALA A O 1
ATOM 3026 N N . HIS A 1 384 ? 21.517 5.743 -11.371 1.00 54.00 384 HIS A N 1
ATOM 3027 C CA . HIS A 1 384 ? 21.118 6.700 -12.415 1.00 54.00 384 HIS A CA 1
ATOM 3028 C C . HIS A 1 384 ? 20.763 8.089 -11.839 1.00 54.00 384 HIS A C 1
ATOM 3030 O O . HIS A 1 384 ? 21.038 9.107 -12.483 1.00 54.00 384 HIS A O 1
ATOM 3036 N N . ARG A 1 385 ? 20.236 8.166 -10.602 1.00 53.53 385 ARG A N 1
ATOM 3037 C CA . ARG A 1 385 ? 19.924 9.425 -9.881 1.00 53.53 385 ARG A CA 1
ATOM 3038 C C . ARG A 1 385 ? 21.158 10.319 -9.666 1.00 53.53 385 ARG A C 1
ATOM 3040 O O . ARG A 1 385 ? 21.015 11.533 -9.524 1.00 53.53 385 ARG A O 1
ATOM 3047 N N . LEU A 1 386 ? 22.362 9.739 -9.670 1.00 44.12 386 LEU A N 1
ATOM 3048 C CA . LEU A 1 386 ? 23.641 10.447 -9.518 1.00 44.12 386 LEU A CA 1
ATOM 3049 C C . LEU A 1 386 ? 24.237 10.925 -10.858 1.00 44.12 386 LEU A C 1
ATOM 3051 O O . LEU A 1 386 ? 25.182 11.721 -10.865 1.00 44.12 386 LEU A O 1
ATOM 3055 N N . SER A 1 387 ? 23.695 10.482 -11.998 1.00 44.00 387 SER A N 1
ATOM 3056 C CA . SER A 1 387 ? 24.190 10.873 -13.323 1.00 44.00 387 SER A CA 1
ATOM 3057 C C . SER A 1 387 ? 23.871 12.348 -13.632 1.00 44.00 387 SER A C 1
ATOM 3059 O O . SER A 1 387 ? 22.740 12.823 -13.523 1.00 44.00 387 SER A O 1
ATOM 3061 N N . LYS A 1 388 ? 24.884 13.135 -14.022 1.00 44.00 388 LYS A N 1
ATOM 3062 C CA . LYS A 1 388 ? 24.763 14.603 -14.181 1.00 44.00 388 LYS A CA 1
ATOM 3063 C C . LYS A 1 388 ? 24.135 15.053 -15.517 1.00 44.00 388 LYS A C 1
ATOM 3065 O O . LYS A 1 388 ? 24.361 16.183 -15.956 1.00 44.00 388 LYS A O 1
ATOM 3070 N N . HIS A 1 389 ? 23.366 14.206 -16.202 1.00 46.38 389 HIS A N 1
ATOM 3071 C CA . HIS A 1 389 ? 22.824 14.521 -17.530 1.00 46.38 389 HIS A CA 1
ATOM 3072 C C . HIS A 1 389 ? 21.585 15.431 -17.476 1.00 46.38 389 HIS A C 1
ATOM 3074 O O . HIS A 1 389 ? 20.459 14.978 -17.281 1.00 46.38 389 HIS A O 1
ATOM 3080 N N . LYS A 1 390 ? 21.803 16.734 -17.731 1.00 44.62 390 LYS A N 1
ATOM 3081 C CA . LYS A 1 390 ? 20.774 17.797 -17.743 1.00 44.62 390 LYS A CA 1
ATOM 3082 C C . LYS A 1 390 ? 19.459 17.401 -18.434 1.00 44.62 390 LYS A C 1
ATOM 3084 O O . LYS A 1 390 ? 18.411 17.601 -17.835 1.00 44.62 390 LYS A O 1
ATOM 3089 N N . ARG A 1 391 ? 19.513 16.785 -19.626 1.00 47.16 391 ARG A N 1
ATOM 3090 C CA . ARG A 1 391 ? 18.322 16.417 -20.424 1.00 47.16 391 ARG A CA 1
ATOM 3091 C C . ARG A 1 391 ? 17.299 15.543 -19.683 1.00 47.16 391 ARG A C 1
ATOM 3093 O O . ARG A 1 391 ? 16.114 15.671 -19.953 1.00 47.16 391 ARG A O 1
ATOM 3100 N N . PHE A 1 392 ? 17.712 14.690 -18.741 1.00 42.81 392 PHE A N 1
ATOM 3101 C CA . PHE A 1 392 ? 16.757 13.846 -18.004 1.00 42.81 392 PHE A CA 1
ATOM 3102 C C . PHE A 1 392 ? 16.026 14.589 -16.877 1.00 42.81 392 PHE A C 1
ATOM 3104 O O . PHE A 1 392 ? 14.893 14.234 -16.559 1.00 42.81 392 PHE A O 1
ATOM 3111 N N . LYS A 1 393 ? 16.599 15.680 -16.342 1.00 42.00 393 LYS A N 1
ATOM 3112 C CA . LYS A 1 393 ? 15.926 16.539 -15.346 1.00 42.00 393 LYS A CA 1
ATOM 3113 C C . LYS A 1 393 ? 14.754 17.349 -15.913 1.00 42.00 393 LYS A C 1
ATOM 3115 O O . LYS A 1 393 ? 14.024 17.963 -15.144 1.00 42.00 393 LYS A O 1
ATOM 3120 N N . GLU A 1 394 ? 14.601 17.381 -17.234 1.00 40.50 394 GLU A N 1
ATOM 3121 C CA . GLU A 1 394 ? 13.563 18.144 -17.936 1.00 40.50 394 GLU A CA 1
ATOM 3122 C C . GLU A 1 394 ? 12.332 17.281 -18.285 1.00 40.50 394 GLU A C 1
ATOM 3124 O O . GLU A 1 394 ? 11.290 17.829 -18.635 1.00 40.50 394 GLU A O 1
ATOM 3129 N N . MET A 1 395 ? 12.422 15.945 -18.172 1.00 39.88 395 MET A N 1
ATOM 3130 C CA . MET A 1 395 ? 11.353 15.011 -18.578 1.00 39.88 395 MET A CA 1
ATOM 3131 C C . MET A 1 395 ? 10.649 14.289 -17.417 1.00 39.88 395 MET A C 1
ATOM 3133 O O . MET A 1 395 ? 9.522 13.826 -17.593 1.00 39.88 395 MET A O 1
ATOM 3137 N N . LEU A 1 396 ? 11.279 14.202 -16.241 1.00 43.91 396 LEU A N 1
ATOM 3138 C CA . LEU A 1 396 ? 10.716 13.610 -15.021 1.00 43.91 396 LEU A CA 1
ATOM 3139 C C . LEU A 1 396 ? 10.977 14.536 -13.814 1.00 43.91 396 LEU A C 1
ATOM 3141 O O . LEU A 1 396 ? 11.993 15.239 -13.807 1.00 43.91 396 LEU A O 1
ATOM 3145 N N . PRO A 1 397 ? 10.108 14.551 -12.780 1.00 40.00 397 PRO A N 1
ATOM 3146 C CA . PRO A 1 397 ? 10.379 15.260 -11.530 1.00 40.00 397 PRO A CA 1
ATOM 3147 C C . PRO A 1 397 ? 11.728 14.834 -10.927 1.00 40.00 397 PRO A C 1
ATOM 3149 O O . PRO A 1 397 ? 12.071 13.655 -10.998 1.00 40.00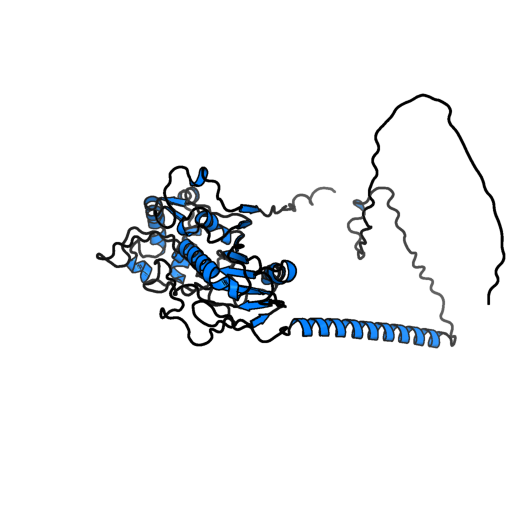 397 PRO A O 1
ATOM 3152 N N . PRO A 1 398 ? 12.486 15.739 -10.278 1.00 39.25 398 PRO A N 1
ATOM 3153 C CA . PRO A 1 398 ? 13.915 15.552 -9.982 1.00 39.25 398 PRO A CA 1
ATOM 3154 C C . PRO A 1 398 ? 14.281 14.439 -8.976 1.00 39.25 398 PRO A C 1
ATOM 3156 O O . PRO A 1 398 ? 15.452 14.327 -8.615 1.00 39.25 398 PRO A O 1
ATOM 3159 N N . ASN A 1 399 ? 13.316 13.629 -8.533 1.00 48.00 399 ASN A N 1
ATOM 3160 C CA . ASN A 1 399 ? 13.512 12.463 -7.670 1.00 48.00 399 ASN A CA 1
ATOM 3161 C C . ASN A 1 399 ? 12.970 11.143 -8.252 1.00 48.00 399 ASN A C 1
ATOM 3163 O O . ASN A 1 399 ? 13.291 10.105 -7.684 1.00 48.00 399 ASN A O 1
ATOM 3167 N N . HIS A 1 400 ? 12.201 11.155 -9.352 1.00 54.16 400 HIS A N 1
ATOM 3168 C CA . HIS A 1 400 ? 11.426 9.984 -9.789 1.00 54.16 400 HIS A CA 1
ATOM 3169 C C . HIS A 1 400 ? 11.860 9.394 -11.123 1.00 54.16 400 HIS A C 1
ATOM 3171 O O . HIS A 1 400 ? 12.170 10.112 -12.071 1.00 54.16 400 HIS A O 1
ATOM 3177 N N . ARG A 1 401 ? 11.905 8.057 -11.154 1.00 65.25 401 ARG A N 1
ATOM 3178 C CA . ARG A 1 401 ? 12.550 7.251 -12.202 1.00 65.25 401 ARG A CA 1
ATOM 3179 C C . ARG A 1 401 ? 11.570 6.742 -13.262 1.00 65.25 401 ARG A C 1
ATOM 3181 O O . ARG A 1 401 ? 11.963 6.603 -14.414 1.00 65.25 401 ARG A O 1
ATOM 3188 N N . PHE A 1 402 ? 10.306 6.526 -12.893 1.00 79.06 402 PHE A N 1
ATOM 3189 C CA . PHE A 1 402 ? 9.284 5.936 -13.759 1.00 79.06 402 PHE A CA 1
ATOM 3190 C C . PHE A 1 402 ? 7.967 6.734 -13.729 1.00 79.06 402 PHE A C 1
ATOM 3192 O O . PHE A 1 402 ? 7.534 7.147 -12.653 1.00 79.06 402 PHE A O 1
ATOM 3199 N N . PRO A 1 403 ? 7.318 6.974 -14.883 1.00 82.00 403 PRO A N 1
ATOM 3200 C CA . PRO A 1 403 ? 6.002 7.604 -14.948 1.00 82.00 403 PRO A CA 1
ATOM 3201 C C . PRO A 1 403 ? 4.856 6.607 -14.703 1.00 82.00 403 PRO A C 1
ATOM 3203 O O . PRO A 1 403 ? 4.997 5.409 -14.940 1.00 82.00 403 PRO A O 1
ATOM 3206 N N . LEU A 1 404 ? 3.680 7.123 -14.333 1.00 87.44 404 LEU A N 1
ATOM 3207 C CA . LEU A 1 404 ? 2.418 6.393 -14.503 1.00 87.44 404 LEU A CA 1
ATOM 3208 C C . LEU A 1 404 ? 2.070 6.314 -15.994 1.00 87.44 404 LEU A C 1
ATOM 3210 O O . LEU A 1 404 ? 2.309 7.263 -16.745 1.00 87.44 404 LEU A O 1
ATOM 3214 N N . ILE A 1 405 ? 1.487 5.204 -16.437 1.00 88.62 405 ILE A N 1
ATOM 3215 C CA . ILE A 1 405 ? 1.391 4.888 -17.866 1.00 88.62 405 ILE A CA 1
ATOM 3216 C C . ILE A 1 405 ? -0.050 4.940 -18.352 1.00 88.62 405 ILE A C 1
ATOM 3218 O O . ILE A 1 405 ? -0.924 4.294 -17.786 1.00 88.62 405 ILE A O 1
ATOM 3222 N N . ILE A 1 406 ? -0.306 5.648 -19.450 1.00 87.44 406 ILE A N 1
ATOM 3223 C CA . ILE A 1 406 ? -1.579 5.533 -20.165 1.00 87.44 406 ILE A CA 1
ATOM 3224 C C . ILE A 1 406 ? -1.546 4.224 -20.961 1.00 87.44 406 ILE A C 1
ATOM 3226 O O . ILE A 1 406 ? -0.956 4.162 -22.044 1.00 87.44 406 ILE A O 1
ATOM 3230 N N . ASP A 1 407 ? -2.142 3.181 -20.386 1.00 85.12 407 ASP A N 1
ATOM 3231 C CA . ASP A 1 407 ? -2.165 1.809 -20.905 1.00 85.12 407 ASP A CA 1
ATOM 3232 C C . ASP A 1 407 ? -3.510 1.416 -21.541 1.00 85.12 407 ASP A C 1
ATOM 3234 O O . ASP A 1 407 ? -3.592 0.404 -22.232 1.00 85.12 407 ASP A O 1
ATOM 3238 N N . GLY A 1 408 ? -4.554 2.228 -21.346 1.00 83.75 408 GLY A N 1
ATOM 3239 C CA . GLY A 1 408 ? -5.903 1.968 -21.850 1.00 83.75 408 GLY A CA 1
ATOM 3240 C C . GLY A 1 408 ? -6.735 1.014 -20.988 1.00 83.75 408 GLY A C 1
ATOM 3241 O O . GLY A 1 408 ? -7.863 0.711 -21.367 1.00 83.75 408 GLY A O 1
ATOM 3242 N N . GLU A 1 409 ? -6.222 0.564 -19.839 1.00 83.94 409 GLU A N 1
ATOM 3243 C CA . GLU A 1 409 ? -6.870 -0.465 -19.010 1.00 83.94 409 GLU A CA 1
ATOM 3244 C C . GLU A 1 409 ? -6.840 -0.125 -17.509 1.00 83.94 409 GLU A C 1
ATOM 3246 O O . GLU A 1 409 ? -7.851 -0.239 -16.813 1.00 83.94 409 GLU A O 1
ATOM 3251 N N . THR A 1 410 ? -5.695 0.337 -17.003 1.00 88.00 410 THR A N 1
ATOM 3252 C CA . THR A 1 410 ? -5.535 0.917 -15.662 1.00 88.00 410 THR A CA 1
ATOM 3253 C C . THR A 1 410 ? -5.712 2.429 -15.710 1.00 88.00 410 THR A C 1
ATOM 3255 O O . THR A 1 410 ? -6.369 2.980 -14.830 1.00 88.00 410 THR A O 1
ATOM 3258 N N . LEU A 1 411 ? -5.178 3.098 -16.737 1.00 88.31 411 LEU A N 1
ATOM 3259 C CA . LEU A 1 411 ? -5.319 4.536 -16.981 1.00 88.31 411 LEU A CA 1
ATOM 3260 C C . LEU A 1 411 ? -5.669 4.773 -18.456 1.00 88.31 411 LEU A C 1
ATOM 3262 O O . LEU A 1 411 ? -4.939 4.364 -19.361 1.00 88.31 411 LEU A O 1
ATOM 3266 N N . VAL A 1 412 ? -6.800 5.437 -18.704 1.00 83.75 412 VAL A N 1
ATOM 3267 C CA . VAL A 1 412 ? -7.398 5.570 -20.043 1.00 83.75 412 VAL A CA 1
ATOM 3268 C C . VAL A 1 412 ? -7.089 6.912 -20.712 1.00 83.75 412 VAL A C 1
ATOM 3270 O O . VAL A 1 412 ? -7.106 7.970 -20.086 1.00 83.75 412 VAL A O 1
ATOM 3273 N N . SER A 1 413 ? -6.828 6.869 -22.022 1.00 67.06 413 SER A N 1
ATOM 3274 C CA . SER A 1 413 ? -6.516 8.039 -22.857 1.00 67.06 413 SER A CA 1
ATOM 3275 C C . SER A 1 413 ? -7.777 8.781 -23.325 1.00 67.06 413 SER A C 1
ATOM 3277 O O . SER A 1 413 ? -8.059 8.850 -24.524 1.00 67.06 413 SER A O 1
ATOM 3279 N N . GLU A 1 414 ? -8.547 9.366 -22.408 1.00 54.38 414 GLU A N 1
ATOM 3280 C CA . GLU A 1 414 ? -9.571 10.344 -22.799 1.00 54.38 414 GLU A CA 1
ATOM 3281 C C . GLU A 1 414 ? -8.966 11.755 -22.829 1.00 54.38 414 GLU A C 1
ATOM 3283 O O . GLU A 1 414 ? -8.734 12.391 -21.796 1.00 54.38 414 GLU A O 1
ATOM 3288 N N . ARG A 1 415 ? -8.683 12.245 -24.049 1.00 40.28 415 ARG A N 1
ATOM 3289 C CA . ARG A 1 415 ? -8.185 13.610 -24.299 1.00 40.28 415 ARG A CA 1
ATOM 3290 C C . ARG A 1 415 ? -9.097 14.630 -23.603 1.00 40.28 415 ARG A C 1
ATOM 3292 O O . ARG A 1 415 ? -10.257 14.756 -23.968 1.00 40.28 415 ARG A O 1
ATOM 3299 N N . GLY A 1 416 ? -8.546 15.361 -22.633 1.00 43.78 416 GLY A N 1
ATOM 3300 C CA . GLY A 1 416 ? -9.240 16.403 -21.863 1.00 43.78 416 GLY A CA 1
ATOM 3301 C C . GLY A 1 416 ? -9.582 15.997 -20.426 1.00 43.78 416 GLY A C 1
ATOM 3302 O O . GLY A 1 416 ? -9.367 16.782 -19.503 1.00 43.78 416 GLY A O 1
ATOM 3303 N N . GLN A 1 417 ? -10.014 14.756 -20.175 1.00 48.09 417 GLN A N 1
ATOM 3304 C CA . GLN A 1 417 ? -10.736 14.452 -18.930 1.00 48.09 417 GLN A CA 1
ATOM 3305 C C . GLN A 1 417 ? -9.918 14.523 -17.635 1.00 48.09 417 GLN A C 1
ATOM 3307 O O . GLN A 1 417 ? -10.486 14.926 -16.628 1.00 48.09 417 GLN A O 1
ATOM 3312 N N . ILE A 1 418 ? -8.605 14.262 -17.640 1.00 48.53 418 ILE A N 1
ATOM 3313 C CA . ILE A 1 418 ? -7.754 14.461 -16.439 1.00 48.53 418 ILE A CA 1
ATOM 3314 C C . ILE A 1 418 ? -7.679 15.956 -16.029 1.00 48.53 418 ILE A C 1
ATOM 3316 O O . ILE A 1 418 ? -7.303 16.275 -14.904 1.00 48.53 418 ILE A O 1
ATOM 3320 N N . LYS A 1 419 ? -8.068 16.888 -16.915 1.00 41.38 419 LYS A N 1
ATOM 3321 C CA . LYS A 1 419 ? -8.221 18.324 -16.611 1.00 41.38 419 LYS A CA 1
ATOM 3322 C C . LYS A 1 419 ? -9.678 18.784 -16.466 1.00 41.38 419 LYS A C 1
ATOM 3324 O O . LYS A 1 419 ? -9.906 19.818 -15.846 1.00 41.38 419 LYS A O 1
ATOM 3329 N N . GLU A 1 420 ? -10.641 18.062 -17.040 1.00 41.62 420 GLU A N 1
ATOM 3330 C CA . GLU A 1 420 ? -12.032 18.529 -17.190 1.00 41.62 420 GLU A CA 1
ATOM 3331 C C . GLU A 1 420 ? -13.053 17.767 -16.331 1.00 41.62 420 GLU A C 1
ATOM 3333 O O . GLU A 1 420 ? -14.005 18.380 -15.841 1.00 41.62 420 GLU A O 1
ATOM 3338 N N . LYS A 1 421 ? -12.851 16.470 -16.054 1.00 46.53 421 LYS A N 1
ATOM 3339 C CA . LYS A 1 421 ? -13.618 15.775 -15.011 1.00 46.53 421 LYS A CA 1
ATOM 3340 C C . LYS A 1 421 ? -13.015 16.124 -13.654 1.00 46.53 421 LYS A C 1
ATOM 3342 O O . LYS A 1 421 ? -11.916 15.689 -13.316 1.00 46.53 421 LYS A O 1
ATOM 3347 N N . ARG A 1 422 ? -13.761 16.878 -12.841 1.00 52.69 422 ARG A N 1
ATOM 3348 C CA . ARG A 1 422 ? -13.496 16.932 -11.395 1.00 52.69 422 ARG A CA 1
ATOM 3349 C C . ARG A 1 422 ? -13.653 15.512 -10.830 1.00 52.69 422 ARG A C 1
ATOM 3351 O O . ARG A 1 422 ? -14.625 14.856 -11.205 1.00 52.69 422 ARG A O 1
ATOM 3358 N N . PRO A 1 423 ? -12.763 15.036 -9.942 1.00 56.81 423 PRO A N 1
ATOM 3359 C CA . PRO A 1 423 ? -12.988 13.768 -9.263 1.00 56.81 423 PRO A CA 1
ATOM 3360 C C . PRO A 1 423 ? -14.278 13.848 -8.438 1.00 56.81 423 PRO A C 1
ATOM 3362 O O . PRO A 1 423 ? -14.507 14.825 -7.725 1.00 56.81 423 PRO A O 1
ATOM 3365 N N . GLU A 1 424 ? -15.109 12.809 -8.526 1.00 72.62 424 GLU A N 1
ATOM 3366 C CA . GLU A 1 424 ? -16.333 12.664 -7.718 1.00 72.62 424 GLU A CA 1
ATOM 3367 C C . GLU A 1 424 ? -16.002 12.506 -6.221 1.00 72.62 424 GLU A C 1
ATOM 3369 O O . GLU A 1 424 ? -16.812 12.820 -5.352 1.00 72.62 424 GLU A O 1
ATOM 3374 N N . VAL A 1 425 ? -14.778 12.055 -5.926 1.00 85.38 425 VAL A N 1
ATOM 3375 C CA . VAL A 1 425 ? -14.210 11.933 -4.584 1.00 85.38 425 VAL A CA 1
ATOM 3376 C C . VAL A 1 425 ? -13.725 13.299 -4.072 1.00 85.38 425 VAL A C 1
ATOM 3378 O O . VAL A 1 425 ? -12.841 13.895 -4.692 1.00 85.38 425 VAL A O 1
ATOM 3381 N N . PRO A 1 426 ? -14.197 13.777 -2.903 1.00 92.06 426 PRO A N 1
ATOM 3382 C CA . PRO A 1 426 ? -13.620 14.934 -2.226 1.00 92.06 426 PRO A CA 1
ATOM 3383 C C . PRO A 1 426 ? -12.139 14.722 -1.880 1.00 92.06 426 PRO A C 1
ATOM 3385 O O . PRO A 1 426 ? -11.783 13.787 -1.154 1.00 92.06 426 PRO A O 1
ATOM 3388 N N . VAL A 1 427 ? -11.286 15.625 -2.370 1.00 91.12 427 VAL A N 1
ATOM 3389 C CA . VAL A 1 427 ? -9.838 15.635 -2.121 1.00 91.12 427 VAL A CA 1
ATOM 3390 C C . VAL A 1 427 ? -9.475 16.810 -1.215 1.00 91.12 427 VAL A C 1
ATOM 3392 O O . VAL A 1 427 ? -9.772 17.961 -1.536 1.00 91.12 427 VAL A O 1
ATOM 3395 N N . MET A 1 428 ? -8.788 16.535 -0.109 1.00 93.12 428 MET A N 1
ATOM 3396 C CA . MET A 1 428 ? -8.115 17.541 0.712 1.00 93.12 428 MET A CA 1
ATOM 3397 C C . MET A 1 428 ? -6.615 17.509 0.404 1.00 93.12 428 MET A C 1
ATOM 3399 O O . MET A 1 428 ? -5.997 16.448 0.471 1.00 93.12 428 MET A O 1
ATOM 3403 N N . ILE A 1 429 ? -6.028 18.664 0.079 1.00 89.94 429 ILE A N 1
ATOM 3404 C CA . ILE A 1 429 ? -4.595 18.797 -0.214 1.00 89.94 429 ILE A CA 1
ATOM 3405 C C . ILE A 1 429 ? -3.967 19.762 0.794 1.00 89.94 429 ILE A C 1
ATOM 3407 O O . ILE A 1 429 ? -4.424 20.896 0.935 1.00 89.94 429 ILE A O 1
ATOM 3411 N N . GLY A 1 430 ? -2.915 19.317 1.478 1.00 86.69 430 GLY A N 1
ATOM 3412 C CA . GLY A 1 430 ? -2.143 20.102 2.438 1.00 86.69 430 GLY A CA 1
ATOM 3413 C C . GLY A 1 430 ? -0.653 20.126 2.102 1.00 86.69 430 GLY A C 1
ATOM 3414 O O . GLY A 1 430 ? -0.125 19.237 1.432 1.00 86.69 430 GLY A O 1
ATOM 3415 N N . ARG A 1 431 ? 0.053 21.145 2.592 1.00 85.25 431 ARG A N 1
ATOM 3416 C CA . ARG A 1 431 ? 1.513 21.250 2.498 1.00 85.25 431 ARG A CA 1
ATOM 3417 C C . ARG A 1 431 ? 2.063 21.863 3.777 1.00 85.25 431 ARG A C 1
ATOM 3419 O O . ARG A 1 431 ? 1.573 22.898 4.222 1.00 85.25 431 ARG A O 1
ATOM 3426 N N . ILE A 1 432 ? 3.099 21.250 4.337 1.00 77.38 432 ILE A N 1
ATOM 3427 C CA . ILE A 1 432 ? 3.849 21.809 5.458 1.00 77.38 432 ILE A CA 1
ATOM 3428 C C . ILE A 1 432 ? 4.664 22.989 4.925 1.00 77.38 432 ILE A C 1
ATOM 3430 O O . ILE A 1 432 ? 5.625 22.819 4.173 1.00 77.38 432 ILE A O 1
ATOM 3434 N N . ILE A 1 433 ? 4.271 24.203 5.309 1.00 74.81 433 ILE A N 1
ATOM 3435 C CA . ILE A 1 433 ? 5.099 25.393 5.118 1.00 74.81 433 ILE A CA 1
ATOM 3436 C C . ILE A 1 433 ? 6.139 25.383 6.235 1.00 74.81 433 ILE A C 1
ATOM 3438 O O . ILE A 1 433 ? 5.887 25.852 7.343 1.00 74.81 433 ILE A O 1
ATOM 3442 N N . ALA A 1 434 ? 7.310 24.821 5.945 1.00 54.53 434 ALA A N 1
ATOM 3443 C CA . ALA A 1 434 ? 8.469 24.979 6.807 1.00 54.53 434 ALA A CA 1
ATOM 3444 C C . ALA A 1 434 ? 8.882 26.458 6.796 1.00 54.53 434 ALA A C 1
ATOM 3446 O O . ALA A 1 434 ? 9.529 26.922 5.856 1.00 54.53 434 ALA A O 1
ATOM 3447 N N . ILE A 1 435 ? 8.501 27.204 7.836 1.00 41.81 435 ILE A N 1
ATOM 3448 C CA . ILE A 1 435 ? 9.067 28.528 8.101 1.00 41.81 435 ILE A CA 1
ATOM 3449 C C . ILE A 1 435 ? 10.505 28.297 8.564 1.00 41.81 435 ILE A C 1
ATOM 3451 O O . ILE A 1 435 ? 10.784 28.145 9.753 1.00 41.81 435 ILE A O 1
ATOM 3455 N N . THR A 1 436 ? 11.427 28.229 7.606 1.00 39.81 436 THR A N 1
ATOM 3456 C CA . THR A 1 436 ? 12.860 28.278 7.880 1.00 39.81 436 THR A CA 1
ATOM 3457 C C . THR A 1 436 ? 13.187 29.659 8.431 1.00 39.81 436 THR A C 1
ATOM 3459 O O . THR A 1 436 ? 13.436 30.596 7.669 1.00 39.81 436 THR A O 1
ATOM 3462 N N . VAL A 1 437 ? 13.170 29.789 9.759 1.00 36.31 437 VAL A N 1
ATOM 3463 C CA . VAL A 1 437 ? 13.755 30.933 10.461 1.00 36.31 437 VAL A CA 1
ATOM 3464 C C . VAL A 1 437 ? 15.244 30.924 10.128 1.00 36.31 437 VAL A C 1
ATOM 3466 O O . VAL A 1 437 ? 16.004 30.109 10.644 1.00 36.31 437 VAL A O 1
ATOM 3469 N N . SER A 1 438 ? 15.637 31.760 9.169 1.00 30.78 438 SER A N 1
ATOM 3470 C CA . SER A 1 438 ? 17.006 31.784 8.667 1.00 30.78 438 SER A CA 1
ATOM 3471 C C . SER A 1 438 ? 17.942 32.294 9.769 1.00 30.78 438 SER A C 1
ATOM 3473 O O . SER A 1 438 ? 17.709 33.399 10.265 1.00 30.78 438 SER A O 1
ATOM 3475 N N . PRO A 1 439 ? 19.016 31.566 10.140 1.00 38.59 439 PRO A N 1
ATOM 3476 C CA . PRO A 1 439 ? 19.959 32.023 11.169 1.00 38.59 439 PRO A CA 1
ATOM 3477 C C . PRO A 1 439 ? 20.652 33.359 10.838 1.00 38.59 439 PRO A C 1
ATOM 3479 O O . PRO A 1 439 ? 21.168 34.031 11.725 1.00 38.59 439 PRO A O 1
ATOM 3482 N N . LEU A 1 440 ? 20.619 33.766 9.564 1.00 33.78 440 LEU A N 1
ATOM 3483 C CA . LEU A 1 440 ? 21.229 34.974 8.989 1.00 33.78 440 LEU A CA 1
ATOM 3484 C C . LEU A 1 440 ? 20.637 36.322 9.461 1.00 33.78 440 LEU A C 1
ATOM 3486 O O . LEU A 1 440 ? 20.988 37.356 8.901 1.00 33.78 440 LEU A O 1
ATOM 3490 N N . LEU A 1 441 ? 19.760 36.337 10.472 1.00 34.22 441 LEU A N 1
ATOM 3491 C CA . LEU A 1 441 ? 19.246 37.564 11.104 1.00 34.22 441 LEU A CA 1
ATOM 3492 C C . LEU A 1 441 ? 19.688 37.753 12.568 1.00 34.22 441 LEU A C 1
ATOM 3494 O O . LEU A 1 441 ? 19.301 38.740 13.184 1.00 34.22 441 LEU A O 1
ATOM 3498 N N . LEU A 1 442 ? 20.534 36.870 13.115 1.00 35.81 442 LEU A N 1
ATOM 3499 C CA . LEU A 1 442 ? 21.139 37.031 14.451 1.00 35.81 442 LEU A CA 1
ATOM 3500 C C . LEU A 1 442 ? 22.601 37.515 14.412 1.00 35.81 442 LEU A C 1
ATOM 3502 O O . LEU A 1 442 ? 23.352 37.341 15.367 1.00 35.81 442 LEU A O 1
ATOM 3506 N N . THR A 1 443 ? 23.003 38.167 13.319 1.00 42.56 443 THR A N 1
ATOM 3507 C CA . THR A 1 443 ? 24.298 38.852 13.200 1.00 42.56 443 THR A CA 1
ATOM 3508 C C . THR A 1 443 ? 24.129 40.222 12.542 1.00 42.56 443 THR A C 1
ATOM 3510 O O . THR A 1 443 ? 24.321 40.327 11.335 1.00 42.56 443 THR A O 1
ATOM 3513 N N . HIS A 1 444 ? 23.742 41.248 13.317 1.00 33.66 444 HIS A N 1
ATOM 3514 C CA . HIS A 1 444 ? 24.281 42.625 13.245 1.00 33.66 444 HIS A CA 1
ATOM 3515 C C . HIS A 1 444 ? 23.527 43.618 14.158 1.00 33.66 444 HIS A C 1
ATOM 3517 O O . HIS A 1 444 ? 22.598 44.293 13.723 1.00 33.66 444 HIS A O 1
ATOM 3523 N N . SER A 1 445 ? 24.022 43.791 15.386 1.00 31.94 445 SER A N 1
ATOM 3524 C CA . SER A 1 445 ? 24.046 45.087 16.086 1.00 31.94 445 SER A CA 1
ATOM 3525 C C . SER A 1 445 ? 25.052 45.013 17.240 1.00 31.94 445 SER A C 1
ATOM 3527 O O . SER A 1 445 ? 24.826 44.263 18.190 1.00 31.94 445 SER A O 1
ATOM 3529 N N . ASN A 1 446 ? 26.152 45.762 17.122 1.00 33.53 446 ASN A N 1
ATOM 3530 C CA . ASN A 1 446 ? 26.965 46.193 18.266 1.00 33.53 446 ASN A CA 1
ATOM 3531 C C . ASN A 1 446 ? 26.386 47.505 18.812 1.00 33.53 446 ASN A C 1
ATOM 3533 O O . ASN A 1 446 ? 25.766 48.222 17.990 1.00 33.53 446 ASN A O 1
#

Foldseek 3Di:
DDDDDDDDDDDDDDDDDDDDDDDDDDDDDDDDDDDDDDDDDDDDPPPPVVDDPPDDDDDDDPPPDDDDDDDDPVVVVVVVVVVVVVVVVVVVVVVVVVVVVVVVVVQQDQPDPFDFFQAPQGTETFDDDRQKTKFAFQALFAQCAQVSQLPATDRQRYVVSHGDPDYHYRYFHAFFAWAAEPVSPAIGGASRHFGKMKIAGSPDDLPDAQFAEEEFQQFHHRDDHPPPDPVNCVVVCCCHHVVRYMYMYGGFHDACRQADFAQDDLVPPPDPDGSQRNRRVSSVLSVLVSCLRGVVSSRHDQQRYEYEYAERSQACVLLLLAFPSNPSSHAAYEYEAHDYFAEDERVVQNVLCQVLCVLLVCSRPVNSVSPDGPRSSNVSQSVVLVDPDPVVVVPTPSPGRHHHYCPCHSHHPDPCCSPVPDRSHYYDYYYDPPPPPDPVVVDDDD

Secondary structure (DSSP, 8-state):
-----------------------------PPPPPPPPP-------S-GGGSPTT------------------THHHHHHHHHHHHHHHHHHHHHHHHHHHHHHHHHHTS-SSSPPEEEEBTEEEE-EEETTEEEEEEEE-S----GGGTTS------STTSS--SSPEETTS--PPBSEE-TTSSSEE-BS---EEEEEEETT--TTSPPEEEEEEE--TT----TT--GGGGHHHHHHHHTS--EEEEE----HHHHH--BSS-TTGGG----B---HHHHHHHHHHHHHHHHTTTTTEEEEEEEEEEEGGGGTTHHHHHH-GGGTTS-SEEEEES--PPPEEEHHHHHHHHHHHHGGGSSTT-HHHHHHS-HHHHHHHHHHHTT---GGGGGTS-TT-S--EEE-SSSS---TTHHHHS--SS-EEEE--------GGGSS---